Protein AF-A0A1I7TA35-F1 (afdb_monomer_lite)

Radius of gyration: 36.32 Å; chains: 1; bounding box: 84×64×142 Å

Sequence (397 aa):
MLQNETGAKQKEQSETIANLREKLTTAETQNAKFRQDIRSRDETIKKKDEIIDKLTKDYNRSKTTCQTLEKRIKQMRNEKEREEKEKEMFAKAAGNRKVNYPVPLNQSLGTATTSAVSSRNPSVPSLKNTRKASTSKGRTVSFADDPNEQSLEVIEEDIQPELMKRYKTVDTQLGPCSIFEDSTGKTTKVTETISNGLLFEYSNGDFRWVNRQNSINFLQIYRYAVDKTIVIHLVLYNISIIYSLQRQLEVHRPGNNITLISVKRREVRTELHSPNNETFYTEMFDRNGSFITKDFCHREVNTEFTLGREYSHRDNGTRRVQCNTAPDDFELIEPEFRLRWFKGEIMVCKVFGRPGCIEKTLRIEINLNTGSGILETVESQSKDGMSHHKQTVFPWS

Structure (mmCIF, N/CA/C/O backbone):
data_AF-A0A1I7TA35-F1
#
_entry.id   AF-A0A1I7TA35-F1
#
loop_
_atom_site.group_PDB
_atom_site.id
_atom_site.type_symbol
_atom_site.label_atom_id
_atom_site.label_alt_id
_atom_site.label_comp_id
_atom_site.label_asym_id
_atom_site.label_entity_id
_atom_site.label_seq_id
_atom_site.pdbx_PDB_ins_code
_atom_site.Cartn_x
_atom_site.Cartn_y
_atom_site.Cartn_z
_atom_site.occupancy
_atom_site.B_iso_or_equiv
_atom_site.auth_seq_id
_atom_site.auth_comp_id
_atom_site.auth_asym_id
_atom_site.auth_atom_id
_atom_site.pdbx_PDB_model_num
ATOM 1 N N . MET A 1 1 ? -41.198 23.800 65.026 1.00 51.09 1 MET A N 1
ATOM 2 C CA . MET A 1 1 ? -40.265 22.974 64.223 1.00 51.09 1 MET A CA 1
ATOM 3 C C . MET A 1 1 ? -40.756 22.739 62.793 1.00 51.09 1 MET A C 1
ATOM 5 O O . MET A 1 1 ? -39.955 22.914 61.892 1.00 51.09 1 MET A O 1
ATOM 9 N N . LEU A 1 2 ? -42.048 22.475 62.546 1.00 49.47 2 LEU A N 1
ATOM 10 C CA . LEU A 1 2 ? -42.588 22.219 61.194 1.00 49.47 2 LEU A CA 1
ATOM 11 C C . LEU A 1 2 ? -42.496 23.377 60.171 1.00 49.47 2 LEU A C 1
ATOM 13 O O . LEU A 1 2 ? -42.454 23.102 58.983 1.00 49.47 2 LEU A O 1
ATOM 17 N N . GLN A 1 3 ? -42.444 24.650 60.588 1.00 51.06 3 GLN A N 1
ATOM 18 C CA . GLN A 1 3 ? -42.346 25.796 59.657 1.00 51.06 3 GLN A CA 1
ATOM 19 C C . GLN A 1 3 ? -40.940 26.012 59.063 1.00 51.06 3 GLN A C 1
ATOM 21 O O . GLN A 1 3 ? -40.818 26.577 57.979 1.00 51.06 3 GLN A O 1
ATOM 26 N N . ASN A 1 4 ? -39.880 25.549 59.737 1.00 56.25 4 ASN A N 1
ATOM 27 C CA . ASN A 1 4 ? -38.503 25.737 59.259 1.00 56.25 4 ASN A CA 1
ATOM 28 C C . ASN A 1 4 ? -38.120 24.717 58.174 1.00 56.25 4 ASN A C 1
ATOM 30 O O . ASN A 1 4 ? -37.336 25.036 57.283 1.00 56.25 4 ASN A O 1
ATOM 34 N N . GLU A 1 5 ? -38.702 23.516 58.203 1.00 57.66 5 GLU A N 1
ATOM 35 C CA . GLU A 1 5 ? -38.456 22.477 57.193 1.00 57.66 5 GLU A CA 1
ATOM 36 C C . GLU A 1 5 ? -39.139 22.786 55.852 1.00 57.66 5 GLU A C 1
ATOM 38 O O . GLU A 1 5 ? -38.583 22.501 54.791 1.00 57.66 5 GLU A O 1
ATOM 43 N N . THR A 1 6 ? -40.317 23.419 55.869 1.00 61.97 6 THR A N 1
ATOM 44 C CA . THR A 1 6 ? -41.018 23.854 54.649 1.00 61.97 6 THR A CA 1
ATOM 45 C C . THR A 1 6 ? -40.299 25.008 53.954 1.00 61.97 6 THR A C 1
ATOM 47 O O . THR A 1 6 ? -40.192 25.000 52.729 1.00 61.97 6 THR A O 1
ATOM 50 N N . GLY A 1 7 ? -39.756 25.964 54.717 1.00 66.44 7 GLY A N 1
ATOM 51 C CA . GLY A 1 7 ? -38.971 27.076 54.168 1.00 66.44 7 GLY A CA 1
ATOM 52 C C . GLY A 1 7 ? -37.649 26.624 53.537 1.00 66.44 7 GLY A C 1
ATOM 53 O O . GLY A 1 7 ? -37.283 27.103 52.464 1.00 66.44 7 GLY A O 1
ATOM 54 N N . ALA A 1 8 ? -36.967 25.648 54.147 1.00 69.62 8 ALA A N 1
ATOM 55 C CA . ALA A 1 8 ? -35.743 25.068 53.592 1.00 69.62 8 ALA A CA 1
ATOM 56 C C . ALA A 1 8 ? -36.002 24.332 52.264 1.00 69.62 8 ALA A C 1
ATOM 58 O O . ALA A 1 8 ? -35.296 24.56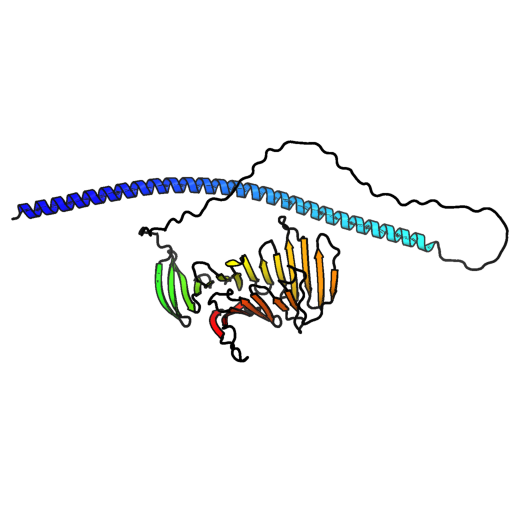8 51.285 1.00 69.62 8 ALA A O 1
ATOM 59 N N . LYS A 1 9 ? -37.073 23.527 52.192 1.00 71.81 9 LYS A N 1
ATOM 60 C CA . LYS A 1 9 ? -37.473 22.836 50.953 1.00 71.81 9 LYS A CA 1
ATOM 61 C C . LYS A 1 9 ? -37.888 23.795 49.837 1.00 71.81 9 LYS A C 1
ATOM 63 O O . LYS A 1 9 ? -37.562 23.558 48.680 1.00 71.81 9 LYS A O 1
ATOM 68 N N . GLN A 1 10 ? -38.587 24.886 50.157 1.00 75.50 10 GLN A N 1
ATOM 69 C CA . GLN A 1 10 ? -38.950 25.897 49.155 1.00 75.50 10 GLN A CA 1
ATOM 70 C C . GLN A 1 10 ? -37.726 26.633 48.601 1.00 75.50 10 GLN A C 1
ATOM 72 O O . GLN A 1 10 ? -37.678 26.929 47.406 1.00 75.50 10 GLN A O 1
ATOM 77 N N . LYS A 1 11 ? -36.716 26.888 49.440 1.00 79.81 11 LYS A N 1
ATOM 78 C CA . LYS A 1 11 ? -35.457 27.496 49.003 1.00 79.81 11 LYS A CA 1
ATOM 79 C C . LYS A 1 11 ? -34.677 26.568 48.064 1.00 79.81 11 LYS A C 1
ATOM 81 O O . LYS A 1 11 ? -34.290 26.999 46.983 1.00 79.81 11 LYS A O 1
ATOM 86 N N . GLU A 1 12 ? -34.549 25.292 48.421 1.00 82.19 12 GLU A N 1
ATOM 87 C CA . GLU A 1 12 ? -33.897 24.268 47.590 1.00 82.19 12 GLU A CA 1
ATOM 88 C C . GLU A 1 12 ? -34.611 24.075 46.238 1.00 82.19 12 GLU A C 1
ATOM 90 O O . GLU A 1 12 ? -33.977 23.992 45.183 1.00 82.19 12 GLU A O 1
ATOM 95 N N . GLN A 1 13 ? -35.949 24.087 46.235 1.00 83.69 13 GLN A N 1
ATOM 96 C CA . GLN A 1 13 ? -36.738 24.043 45.000 1.00 83.69 13 GLN A CA 1
ATOM 97 C C . GLN A 1 13 ? -36.521 25.286 44.131 1.00 83.69 13 GLN A C 1
ATOM 99 O O . GLN A 1 13 ? -36.377 25.161 42.915 1.00 83.69 13 GLN A O 1
ATOM 104 N N . SER A 1 14 ? -36.461 26.478 44.729 1.00 88.50 14 SER A N 1
ATOM 105 C CA . SER A 1 14 ? -36.204 27.720 43.995 1.00 88.50 14 SER A CA 1
ATOM 106 C C . SER A 1 14 ? -34.803 27.747 43.376 1.00 88.50 14 SER A C 1
ATOM 108 O O . SER A 1 14 ? -34.653 28.172 42.231 1.00 88.50 14 SER A O 1
ATOM 110 N N . GLU A 1 15 ? -33.789 27.268 44.098 1.00 88.19 15 GLU A N 1
ATOM 111 C CA . GLU A 1 15 ? -32.414 27.144 43.595 1.00 88.19 15 GLU A CA 1
ATOM 112 C C . GLU A 1 15 ? -32.330 26.115 42.458 1.00 88.19 15 GLU A C 1
ATOM 114 O O . GLU A 1 15 ? -31.719 26.372 41.419 1.00 88.19 15 GLU A O 1
ATOM 119 N N . THR A 1 16 ? -33.037 24.991 42.587 1.00 91.31 16 THR A N 1
ATOM 120 C CA . THR A 1 16 ? -33.119 23.976 41.527 1.00 91.31 16 THR A CA 1
ATOM 121 C C . THR A 1 16 ? -33.794 24.528 40.269 1.00 91.31 16 THR A C 1
ATOM 123 O O . THR A 1 16 ? -33.305 24.316 39.160 1.00 91.31 16 THR A O 1
ATOM 126 N N . ILE A 1 17 ? -34.891 25.280 40.415 1.00 92.06 17 ILE A N 1
ATOM 127 C CA . ILE A 1 17 ? -35.586 25.917 39.285 1.00 92.06 17 ILE A CA 1
ATOM 128 C C . ILE A 1 17 ? -34.684 26.952 38.600 1.00 92.06 17 ILE A C 1
ATOM 130 O O . ILE A 1 17 ? -34.662 27.009 37.370 1.00 92.06 17 ILE A O 1
ATOM 134 N N . ALA A 1 18 ? -33.932 27.750 39.364 1.00 91.06 18 ALA A N 1
ATOM 135 C CA . ALA A 1 18 ? -32.994 28.722 38.807 1.00 91.06 18 ALA A CA 1
ATOM 136 C C . ALA A 1 18 ? -31.888 28.034 37.987 1.00 91.06 18 ALA A C 1
ATOM 138 O O . ALA A 1 18 ? -31.699 28.373 36.819 1.00 91.06 18 ALA A O 1
ATOM 139 N N . ASN A 1 19 ? -31.263 26.991 38.543 1.00 92.12 19 ASN A N 1
ATOM 140 C CA . ASN A 1 19 ? -30.235 26.207 37.853 1.00 92.12 19 ASN A CA 1
ATOM 141 C C . ASN A 1 19 ? -30.766 25.531 36.578 1.00 92.12 19 ASN A C 1
ATOM 143 O O . ASN A 1 19 ? -30.078 25.477 35.559 1.00 92.12 19 ASN A O 1
ATOM 147 N N . LEU A 1 20 ? -31.997 25.011 36.603 1.00 92.69 20 LEU A N 1
ATOM 148 C CA . LEU A 1 20 ? -32.609 24.400 35.420 1.00 92.69 20 LEU A CA 1
ATOM 149 C C . LEU A 1 20 ? -32.912 25.431 34.324 1.00 92.69 20 LEU A C 1
ATOM 151 O O . LEU A 1 20 ? -32.732 25.131 33.145 1.00 92.69 20 LEU A O 1
ATOM 155 N N . ARG A 1 21 ? -33.330 26.648 34.691 1.00 93.56 21 ARG A N 1
ATOM 156 C CA . ARG A 1 21 ? -33.558 27.742 33.730 1.00 93.56 21 ARG A CA 1
ATOM 157 C C . ARG A 1 21 ? -32.264 28.216 33.080 1.00 93.56 21 ARG A C 1
ATOM 159 O O . ARG A 1 21 ? -32.246 28.462 31.876 1.00 93.56 21 ARG A O 1
ATOM 166 N N . GLU A 1 22 ? -31.186 28.303 33.848 1.00 93.25 22 GLU A N 1
ATOM 167 C CA . GLU A 1 22 ? -29.867 28.640 33.315 1.00 93.25 22 GLU A CA 1
ATOM 168 C C . GLU A 1 22 ? -29.385 27.575 32.321 1.00 93.25 22 GLU A C 1
ATOM 170 O O . GLU A 1 22 ? -29.045 27.900 31.183 1.00 93.25 22 GLU A O 1
ATOM 175 N N . LYS A 1 23 ? -29.481 26.287 32.686 1.00 92.38 23 LYS A N 1
ATOM 176 C CA . LYS A 1 23 ? -29.153 25.174 31.779 1.00 92.38 23 LYS A CA 1
ATOM 177 C C . LYS A 1 23 ? -29.984 25.194 30.496 1.00 92.38 23 LYS A C 1
ATOM 179 O O . LYS A 1 23 ? -29.436 24.959 29.421 1.00 92.38 23 LYS A O 1
ATOM 184 N N . LEU A 1 24 ? -31.282 25.492 30.594 1.00 92.69 24 LEU A N 1
ATOM 185 C CA . LEU A 1 24 ? -32.158 25.600 29.426 1.00 92.69 24 LEU A CA 1
ATOM 186 C C . LEU A 1 24 ? -31.704 26.729 28.490 1.00 92.69 24 LEU A C 1
ATOM 188 O O . LEU A 1 24 ? -31.577 26.511 27.290 1.00 92.69 24 LEU A O 1
ATOM 192 N N . THR A 1 25 ? -31.377 27.898 29.042 1.00 92.12 25 THR A N 1
ATOM 193 C CA . THR A 1 25 ? -30.936 29.070 28.266 1.00 92.12 25 THR A CA 1
ATOM 194 C C . THR A 1 25 ? -29.606 28.803 27.548 1.00 92.12 25 THR A C 1
ATOM 196 O O . THR A 1 25 ? -29.430 29.143 26.373 1.00 92.12 25 THR A O 1
ATOM 199 N N . THR A 1 26 ? -28.673 28.128 28.224 1.00 93.00 26 THR A N 1
ATOM 200 C CA . THR A 1 26 ? -27.398 27.701 27.632 1.00 93.00 26 THR A CA 1
ATOM 201 C C . THR A 1 26 ? -27.621 26.697 26.501 1.00 93.00 26 THR A C 1
ATOM 203 O O . THR A 1 26 ? -27.058 26.861 25.415 1.00 93.00 26 THR A O 1
ATOM 206 N N . ALA A 1 27 ? -28.495 25.708 26.706 1.00 92.75 27 ALA A N 1
ATOM 207 C CA . ALA A 1 27 ? -28.829 24.717 25.687 1.00 92.75 27 ALA A CA 1
ATOM 208 C C . ALA A 1 27 ? -29.509 25.350 24.459 1.00 92.75 27 ALA A C 1
ATOM 210 O O . ALA A 1 27 ? -29.183 25.005 23.323 1.00 92.75 27 ALA A O 1
ATOM 211 N N . GLU A 1 28 ? -30.413 26.312 24.657 1.00 93.62 28 GLU A N 1
ATOM 212 C CA . GLU A 1 28 ? -31.061 27.054 23.567 1.00 93.62 28 GLU A CA 1
ATOM 213 C C . GLU A 1 28 ? -30.047 27.861 22.746 1.00 93.62 28 GLU A C 1
ATOM 215 O O . GLU A 1 28 ? -30.078 27.831 21.511 1.00 93.62 28 GLU A O 1
ATOM 220 N N . THR A 1 29 ? -29.092 28.509 23.417 1.00 91.88 29 THR A N 1
ATOM 221 C CA . THR A 1 29 ? -28.014 29.271 22.769 1.00 91.88 29 THR A CA 1
ATOM 222 C C . THR A 1 29 ? -27.097 28.360 21.948 1.00 91.88 29 THR A C 1
ATOM 224 O O . THR A 1 29 ? -26.779 28.661 20.793 1.00 91.88 29 THR A O 1
ATOM 227 N N . GLN A 1 30 ? -26.716 27.203 22.497 1.00 91.12 30 GLN A N 1
ATOM 228 C CA . GLN A 1 30 ? -25.929 26.201 21.772 1.00 91.12 30 GLN A CA 1
ATOM 229 C C . GLN A 1 30 ? -26.692 25.643 20.562 1.00 91.12 30 GLN A C 1
ATOM 231 O O . GLN A 1 30 ? -26.131 25.523 19.473 1.00 91.12 30 GLN A O 1
ATOM 236 N N . ASN A 1 31 ? -27.991 25.374 20.703 1.00 93.12 31 ASN A N 1
ATOM 237 C CA . ASN A 1 31 ? -28.826 24.878 19.607 1.00 93.12 31 ASN A CA 1
ATOM 238 C C . ASN A 1 31 ? -28.942 25.912 18.471 1.00 93.12 31 ASN A C 1
ATOM 240 O O . ASN A 1 31 ? -28.856 25.562 17.291 1.00 93.12 31 ASN A O 1
ATOM 244 N N . ALA A 1 32 ? -29.056 27.201 18.804 1.00 91.44 32 ALA A N 1
ATOM 245 C CA . ALA A 1 32 ? -29.028 28.278 17.817 1.00 91.44 32 ALA A CA 1
ATOM 246 C C . ALA A 1 32 ? -27.699 28.319 17.040 1.00 91.44 32 ALA A C 1
ATOM 248 O O . ALA A 1 32 ? -27.716 28.439 15.809 1.00 91.44 32 ALA A O 1
ATOM 249 N N . LYS A 1 33 ? -26.564 28.136 17.731 1.00 91.88 33 LYS A N 1
ATOM 250 C CA . LYS A 1 33 ? -25.233 28.047 17.112 1.00 91.88 33 LYS A CA 1
ATOM 251 C C . LYS A 1 33 ? -25.124 26.841 16.177 1.00 91.88 33 LYS A C 1
ATOM 253 O O . LYS A 1 33 ? -24.753 27.006 15.017 1.00 91.88 33 LYS A O 1
ATOM 258 N N . PHE A 1 34 ? -25.555 25.656 16.611 1.00 92.19 34 PHE A N 1
ATOM 259 C CA . PHE A 1 34 ? -25.539 24.465 15.756 1.00 92.19 34 PHE A CA 1
ATOM 260 C C . PHE A 1 34 ? -26.401 24.625 14.503 1.00 92.19 34 PHE A C 1
ATOM 262 O O . PHE A 1 34 ? -25.988 24.230 13.414 1.00 92.19 34 PHE A O 1
ATOM 269 N N . ARG A 1 35 ? -27.569 25.267 14.610 1.00 92.06 35 ARG A N 1
ATOM 270 C CA . ARG A 1 35 ? -28.405 25.573 13.437 1.00 92.06 35 ARG A CA 1
ATOM 271 C C . ARG A 1 35 ? -27.705 26.506 12.450 1.00 92.06 35 ARG A C 1
ATOM 273 O O . ARG A 1 35 ? -27.919 26.376 11.246 1.00 92.06 35 ARG A O 1
ATOM 280 N N . GLN A 1 36 ? -26.898 27.450 12.928 1.00 92.62 36 GLN A N 1
ATOM 281 C CA . GLN A 1 36 ? -26.098 28.320 12.064 1.00 92.62 36 GLN A CA 1
ATOM 282 C C . GLN A 1 36 ? -24.945 27.558 11.398 1.00 92.62 36 GLN A C 1
ATOM 284 O O . GLN A 1 36 ? -24.738 27.713 10.194 1.00 92.62 36 GLN A O 1
ATOM 289 N N . ASP A 1 37 ? -24.257 26.696 12.144 1.00 90.56 37 ASP A N 1
ATOM 290 C CA . ASP A 1 37 ? -23.161 25.875 11.622 1.00 90.56 37 ASP A CA 1
ATOM 291 C C . ASP A 1 37 ? -23.640 24.892 10.549 1.00 90.56 37 ASP A C 1
ATOM 293 O O . ASP A 1 37 ? -22.971 24.723 9.528 1.00 90.56 37 ASP A O 1
ATOM 297 N N . ILE A 1 38 ? -24.821 24.291 10.734 1.00 93.12 38 ILE A N 1
ATOM 298 C CA . ILE A 1 38 ? -25.454 23.432 9.722 1.00 93.12 38 ILE A CA 1
ATOM 299 C C . ILE A 1 38 ? -25.684 24.220 8.429 1.00 93.12 38 ILE A C 1
ATOM 301 O O . ILE A 1 38 ? -25.234 23.785 7.375 1.00 93.12 38 ILE A O 1
ATOM 305 N N . ARG A 1 39 ? -26.274 25.423 8.505 1.00 93.19 39 ARG A N 1
ATOM 306 C CA . ARG A 1 39 ? -26.495 26.265 7.313 1.00 93.19 39 ARG A CA 1
ATOM 307 C C . ARG A 1 39 ? -25.192 26.607 6.583 1.00 93.19 39 ARG A C 1
ATOM 309 O O . ARG A 1 39 ? -25.135 26.524 5.361 1.00 93.19 39 ARG A O 1
ATOM 316 N N . SER A 1 40 ? -24.136 26.950 7.321 1.00 92.44 40 SER A N 1
ATOM 317 C CA . SER A 1 40 ? -22.815 27.250 6.745 1.00 92.44 40 SER A CA 1
ATOM 318 C C . SER A 1 40 ? -22.188 26.030 6.050 1.00 92.44 40 SER A C 1
ATOM 320 O O . SER A 1 40 ? -21.602 26.129 4.962 1.00 92.44 40 SER A O 1
ATOM 322 N N . ARG A 1 41 ? -22.345 24.842 6.647 1.00 90.81 41 ARG A N 1
ATOM 323 C CA . ARG A 1 41 ? -21.893 23.579 6.051 1.00 90.81 41 ARG A CA 1
ATOM 324 C C . ARG A 1 41 ? -22.685 23.233 4.794 1.00 90.81 41 ARG A C 1
ATOM 326 O O . ARG A 1 41 ? -22.055 22.885 3.798 1.00 90.81 41 ARG A O 1
ATOM 333 N N . ASP A 1 42 ? -24.003 23.407 4.798 1.00 92.62 42 ASP A N 1
ATOM 334 C CA . ASP A 1 42 ? -24.856 23.163 3.628 1.00 92.62 42 ASP A CA 1
ATOM 335 C C . ASP A 1 42 ? -24.480 24.075 2.449 1.00 92.62 42 ASP A C 1
ATOM 337 O O . ASP A 1 42 ? -24.351 23.611 1.315 1.00 92.62 42 ASP A O 1
ATOM 341 N N . GLU A 1 43 ? -24.200 25.359 2.701 1.00 93.06 43 GLU A N 1
ATOM 342 C CA . GLU A 1 43 ? -23.693 26.271 1.666 1.00 93.06 43 GLU A CA 1
ATOM 343 C C . GLU A 1 43 ? -22.334 25.831 1.109 1.00 93.06 43 GLU A C 1
ATOM 345 O O . GLU A 1 43 ? -22.066 25.957 -0.089 1.00 93.06 43 GLU A O 1
ATOM 350 N N . THR A 1 44 ? -21.464 25.303 1.970 1.00 91.62 44 THR A N 1
ATOM 351 C CA . THR A 1 44 ? -20.153 24.789 1.559 1.00 91.62 44 THR A CA 1
ATOM 352 C C . THR A 1 44 ? -20.289 23.525 0.713 1.00 91.62 44 THR A C 1
ATOM 354 O O . THR A 1 44 ? -19.582 23.386 -0.285 1.00 91.62 44 THR A O 1
ATOM 357 N N . ILE A 1 45 ? -21.201 22.621 1.079 1.00 93.06 45 ILE A N 1
ATOM 358 C CA . ILE A 1 45 ? -21.508 21.410 0.308 1.00 93.06 45 ILE A CA 1
ATOM 359 C C . ILE A 1 45 ? -22.043 21.801 -1.068 1.00 93.06 45 ILE A C 1
ATOM 361 O O . ILE A 1 45 ? -21.479 21.380 -2.073 1.00 93.06 45 ILE A O 1
ATOM 365 N N . LYS A 1 46 ? -23.010 22.722 -1.128 1.00 94.12 46 LYS A N 1
ATOM 366 C CA . LYS A 1 46 ? -23.564 23.212 -2.394 1.00 94.12 46 LYS A CA 1
ATOM 367 C C . LYS A 1 46 ? -22.490 23.796 -3.321 1.00 94.12 46 LYS A C 1
ATOM 369 O O . LYS A 1 46 ? -22.467 23.497 -4.511 1.00 94.12 46 LYS A O 1
ATOM 374 N N . LYS A 1 47 ? -21.551 24.584 -2.782 1.00 93.31 47 LYS A N 1
ATOM 375 C CA . LYS A 1 47 ? -20.410 25.108 -3.559 1.00 93.31 47 LYS A CA 1
ATOM 376 C C . LYS A 1 47 ? -19.493 23.996 -4.074 1.00 93.31 47 LYS A C 1
ATOM 378 O O . LYS A 1 47 ? -18.959 24.114 -5.174 1.00 93.31 47 LYS A O 1
ATOM 383 N N . LYS A 1 48 ? -19.283 22.931 -3.293 1.00 91.19 48 LYS A N 1
ATOM 384 C CA . LYS A 1 48 ? -18.488 21.773 -3.728 1.00 91.19 48 LYS A CA 1
ATOM 385 C C . LYS A 1 48 ? -19.189 20.999 -4.841 1.00 91.19 48 LYS A C 1
ATOM 387 O O . LYS A 1 48 ? -18.518 20.652 -5.809 1.00 91.19 48 LYS A O 1
ATOM 392 N N . ASP A 1 49 ? -20.502 20.814 -4.756 1.00 92.06 49 ASP A N 1
ATOM 393 C CA . ASP A 1 49 ? -21.286 20.159 -5.809 1.00 92.06 49 ASP A CA 1
ATOM 394 C C . ASP A 1 49 ? -21.196 20.933 -7.134 1.00 92.06 49 ASP A C 1
ATOM 396 O O . ASP A 1 49 ? -20.902 20.352 -8.178 1.00 92.06 49 ASP A O 1
ATOM 400 N N . GLU A 1 50 ? -21.295 22.268 -7.095 1.00 94.38 50 GLU A N 1
ATOM 401 C CA . GLU A 1 50 ? -21.108 23.115 -8.285 1.00 94.38 50 GLU A CA 1
ATOM 402 C C . GLU A 1 50 ? -19.705 22.981 -8.913 1.00 94.38 50 GLU A C 1
ATOM 404 O O . GLU A 1 50 ? -19.544 23.089 -10.134 1.00 94.38 50 GLU A O 1
ATOM 409 N N . ILE A 1 51 ? -18.668 22.758 -8.097 1.00 92.44 51 ILE A N 1
ATOM 410 C CA . ILE A 1 51 ? -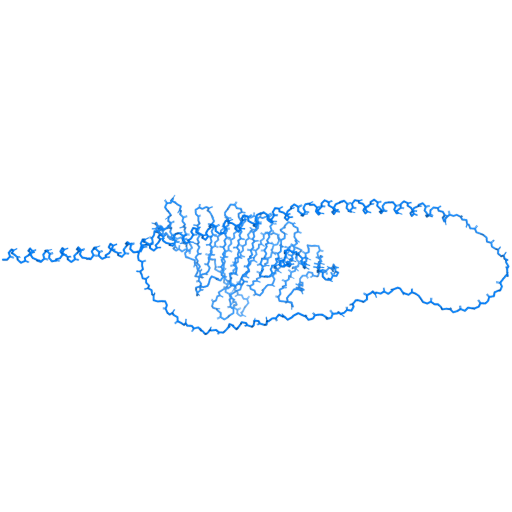17.297 22.522 -8.575 1.00 92.44 51 ILE A CA 1
ATOM 411 C C . ILE A 1 51 ? -17.179 21.127 -9.197 1.00 92.44 51 ILE A C 1
ATOM 413 O O . ILE A 1 51 ? -16.580 20.991 -10.266 1.00 92.44 51 ILE A O 1
ATOM 417 N N . ILE A 1 52 ? -17.769 20.106 -8.572 1.00 92.19 52 ILE A N 1
ATOM 418 C CA . ILE A 1 52 ? -17.786 18.729 -9.085 1.00 92.19 52 ILE A CA 1
ATOM 419 C C . ILE A 1 52 ? -18.481 18.675 -10.449 1.00 92.19 52 ILE A C 1
ATOM 421 O O . ILE A 1 52 ? -17.957 18.058 -11.381 1.00 92.19 52 ILE A O 1
ATOM 425 N N . ASP A 1 53 ? -19.596 19.384 -10.618 1.00 93.69 53 ASP A N 1
ATOM 426 C CA . ASP A 1 53 ? -20.306 19.468 -11.896 1.00 93.69 53 ASP A CA 1
ATOM 427 C C . ASP A 1 53 ? -19.452 20.104 -13.000 1.00 93.69 53 ASP A C 1
ATOM 429 O O . ASP A 1 53 ? -19.437 19.627 -14.142 1.00 93.69 53 ASP A O 1
ATOM 433 N N . LYS A 1 54 ? -18.706 21.169 -12.677 1.00 94.12 54 LYS A N 1
ATOM 434 C CA . LYS A 1 54 ? -17.777 21.807 -13.625 1.00 94.12 54 LYS A CA 1
ATOM 435 C C . LYS A 1 54 ? -16.652 20.856 -14.024 1.00 94.12 54 LYS A C 1
ATOM 437 O O . LYS A 1 54 ? -16.436 20.645 -15.217 1.00 94.12 54 LYS A O 1
ATOM 442 N N . LEU A 1 55 ? -16.002 20.222 -13.049 1.00 91.00 55 LEU A N 1
ATOM 443 C CA . LEU A 1 55 ? -14.924 19.263 -13.299 1.00 91.00 55 LEU A CA 1
ATOM 444 C C . LEU A 1 55 ? -15.405 18.061 -14.118 1.00 91.00 55 LEU A C 1
ATOM 446 O O . LEU A 1 55 ? -14.697 17.597 -15.009 1.00 91.00 55 LEU A O 1
ATOM 450 N N . THR A 1 56 ? -16.629 17.593 -13.882 1.00 92.00 56 THR A N 1
ATOM 451 C CA . THR A 1 56 ? -17.228 16.491 -14.645 1.00 92.00 56 THR A CA 1
ATOM 452 C C . THR A 1 56 ? -17.455 16.877 -16.109 1.00 92.00 56 THR A C 1
ATOM 454 O O . THR A 1 56 ? -17.179 16.085 -17.016 1.00 92.00 56 THR A O 1
ATOM 457 N N . LYS A 1 57 ? -17.913 18.108 -16.376 1.00 94.94 57 LYS A N 1
ATOM 458 C CA . LYS A 1 57 ? -18.052 18.629 -17.747 1.00 94.94 57 LYS A CA 1
ATOM 459 C C . LYS A 1 57 ? -16.697 18.728 -18.447 1.00 94.94 57 LYS A C 1
ATOM 461 O O . LYS A 1 57 ? -16.575 18.272 -19.587 1.00 94.94 57 LYS A O 1
ATOM 466 N N . ASP A 1 58 ? -15.682 19.248 -17.763 1.00 92.06 58 ASP A N 1
ATOM 467 C CA . ASP A 1 58 ? -14.330 19.380 -18.315 1.00 92.06 58 ASP A CA 1
ATOM 468 C C . ASP A 1 58 ? -13.687 18.015 -18.586 1.00 92.06 58 ASP A C 1
ATOM 470 O O . ASP A 1 58 ? -13.115 17.796 -19.658 1.00 92.06 58 ASP A O 1
ATOM 474 N N . TYR A 1 59 ? -13.867 17.056 -17.678 1.00 94.12 59 TYR A N 1
ATOM 475 C CA . TYR A 1 59 ? -13.426 15.677 -17.863 1.00 94.12 59 TYR A CA 1
ATOM 476 C C . TYR A 1 59 ? -14.063 15.037 -19.103 1.00 94.12 59 TYR A C 1
ATOM 478 O O . TYR A 1 59 ? -13.359 14.478 -19.948 1.00 94.12 59 TYR A O 1
ATOM 486 N N . ASN A 1 60 ? -15.382 15.165 -19.273 1.00 93.00 60 ASN A N 1
ATOM 487 C CA . ASN A 1 60 ? -16.083 14.614 -20.436 1.00 93.00 60 ASN A CA 1
ATOM 488 C C . ASN A 1 60 ? -15.640 15.272 -21.754 1.00 93.00 60 ASN A C 1
ATOM 490 O O . ASN A 1 60 ? -15.491 14.590 -22.778 1.00 93.00 60 ASN A O 1
ATOM 494 N N . ARG A 1 61 ? -15.365 16.582 -21.738 1.00 93.94 61 ARG A N 1
ATOM 495 C CA . ARG A 1 61 ? -14.802 17.301 -22.890 1.00 93.94 61 ARG A CA 1
ATOM 496 C C . ARG A 1 61 ? -13.398 16.800 -23.234 1.00 93.94 61 ARG A C 1
ATOM 498 O O . ARG A 1 61 ? -13.109 16.540 -24.406 1.00 93.94 61 ARG A O 1
ATOM 505 N N . SER A 1 62 ? -12.546 16.624 -22.227 1.00 92.12 62 SER A N 1
ATOM 506 C CA . SER A 1 62 ? -11.192 16.089 -22.393 1.00 92.12 62 SER A CA 1
ATOM 507 C C . SER A 1 62 ? -11.222 14.664 -22.955 1.00 92.12 62 SER A C 1
ATOM 509 O O . SER A 1 62 ? -10.612 14.390 -23.986 1.00 92.12 62 SER A O 1
ATOM 511 N N . LYS A 1 63 ? -12.060 13.787 -22.389 1.00 94.31 63 LYS A N 1
ATOM 512 C CA . LYS A 1 63 ? -12.278 12.414 -22.869 1.00 94.31 63 LYS A CA 1
ATOM 513 C C . LYS A 1 63 ? -12.668 12.364 -24.350 1.00 94.31 63 LYS A C 1
ATOM 515 O O . LYS A 1 63 ? -12.097 11.588 -25.114 1.00 94.31 63 LYS A O 1
ATOM 520 N N . THR A 1 64 ? -13.601 13.219 -24.771 1.00 92.88 64 THR A N 1
ATOM 521 C CA . THR A 1 64 ? -14.035 13.311 -26.178 1.00 92.88 64 THR A CA 1
ATOM 522 C C . THR A 1 64 ? -12.895 13.775 -27.095 1.00 92.88 64 THR A C 1
ATOM 524 O O . THR A 1 64 ? -12.731 13.280 -28.215 1.00 92.88 64 THR A O 1
ATOM 527 N N . THR A 1 65 ? -12.066 14.700 -26.608 1.00 91.69 65 THR A N 1
ATOM 528 C CA . THR A 1 65 ? -10.890 15.197 -27.334 1.00 91.69 65 THR A CA 1
ATOM 529 C C . THR A 1 65 ? -9.850 14.091 -27.514 1.00 91.69 65 THR A C 1
ATOM 531 O O . THR A 1 65 ? -9.403 13.859 -28.638 1.00 91.69 65 THR A O 1
ATOM 534 N N . CYS A 1 66 ? -9.537 13.337 -26.455 1.00 89.19 66 CYS A N 1
ATOM 535 C CA . CYS A 1 66 ? -8.611 12.204 -26.515 1.00 89.19 66 CYS A CA 1
ATOM 536 C C . CYS A 1 66 ? -9.070 11.142 -27.520 1.00 89.19 66 CYS A C 1
ATOM 538 O O . CYS A 1 66 ? -8.298 10.756 -28.393 1.00 89.19 66 CYS A O 1
ATOM 540 N N . GLN A 1 67 ? -10.347 10.752 -27.491 1.00 90.81 67 GLN A N 1
ATOM 541 C CA . GLN A 1 67 ? -10.900 9.790 -28.454 1.00 90.81 67 GLN A CA 1
ATOM 542 C C . GLN A 1 67 ? -10.787 10.274 -29.908 1.00 90.81 67 GLN A C 1
ATOM 544 O O . GLN A 1 67 ? -10.570 9.483 -30.829 1.00 90.81 67 GLN A O 1
ATOM 549 N N . THR A 1 68 ? -10.934 11.580 -30.138 1.00 91.50 68 THR A N 1
ATOM 550 C CA . THR A 1 68 ? -10.778 12.174 -31.473 1.00 91.50 68 THR A CA 1
ATOM 551 C C . THR A 1 68 ? -9.319 12.135 -31.928 1.00 91.50 68 THR A C 1
ATOM 553 O O . THR A 1 68 ? -9.035 11.777 -33.074 1.00 91.50 68 THR A O 1
ATOM 556 N N . LEU A 1 69 ? -8.382 12.448 -31.030 1.00 91.00 69 LEU A N 1
ATOM 557 C CA . LEU A 1 69 ? -6.948 12.391 -31.312 1.00 91.00 69 LEU A CA 1
ATOM 558 C C . LEU A 1 69 ? -6.471 10.958 -31.567 1.00 91.00 69 LEU A C 1
ATOM 560 O O . LEU A 1 69 ? -5.734 10.734 -32.523 1.00 91.00 69 LEU A O 1
ATOM 564 N N . GLU A 1 70 ? -6.946 9.976 -30.801 1.00 89.31 70 GLU A N 1
ATOM 565 C CA . GLU A 1 70 ? -6.655 8.555 -31.027 1.00 89.31 70 GLU A CA 1
ATOM 566 C C . GLU A 1 70 ? -7.097 8.097 -32.423 1.00 89.31 70 GLU A C 1
ATOM 568 O O . GLU A 1 70 ? -6.327 7.454 -33.146 1.00 89.31 70 GLU A O 1
ATOM 573 N N . LYS A 1 71 ? -8.310 8.482 -32.848 1.00 91.88 71 LYS A N 1
ATOM 574 C CA . LYS A 1 71 ? -8.801 8.208 -34.208 1.00 91.88 71 LYS A CA 1
ATOM 575 C C . LYS A 1 71 ? -7.900 8.843 -35.269 1.00 91.88 71 LYS A C 1
ATOM 577 O O . LYS A 1 71 ? -7.560 8.175 -36.246 1.00 91.88 71 LYS A O 1
ATOM 582 N N . ARG A 1 72 ? -7.467 10.092 -35.066 1.00 91.69 72 ARG A N 1
ATOM 583 C CA . ARG A 1 72 ? -6.579 10.802 -35.999 1.00 91.69 72 ARG A CA 1
ATOM 584 C C . ARG A 1 72 ? -5.185 10.173 -36.070 1.00 91.69 72 ARG A C 1
ATOM 586 O O . ARG A 1 72 ? -4.651 10.007 -37.161 1.00 91.69 72 ARG A O 1
ATOM 593 N N . ILE A 1 73 ? -4.614 9.759 -34.938 1.00 91.38 73 ILE A N 1
ATOM 594 C CA . ILE A 1 73 ? -3.330 9.041 -34.895 1.00 91.38 73 ILE A CA 1
ATOM 595 C C . ILE A 1 73 ? -3.433 7.724 -35.665 1.00 91.38 73 ILE A C 1
ATOM 597 O O . ILE A 1 73 ? -2.543 7.402 -36.451 1.00 91.38 73 ILE A O 1
ATOM 601 N N . LYS A 1 74 ? -4.527 6.975 -35.483 1.00 90.69 74 LYS A N 1
ATOM 602 C CA . LYS A 1 74 ? -4.763 5.732 -36.227 1.00 90.69 74 LYS A CA 1
ATOM 603 C C . LYS A 1 74 ? -4.841 5.979 -37.739 1.00 90.69 74 LYS A C 1
ATOM 605 O O . LYS A 1 74 ? -4.231 5.233 -38.497 1.00 90.69 74 LYS A O 1
ATOM 610 N N . GLN A 1 75 ? -5.530 7.037 -38.171 1.00 89.75 75 GLN A N 1
ATOM 611 C CA . GLN A 1 75 ? -5.587 7.428 -39.585 1.00 89.75 75 GLN A CA 1
ATOM 612 C C . GLN A 1 75 ? -4.198 7.765 -40.146 1.00 89.75 75 GLN A C 1
ATOM 614 O O . GLN A 1 75 ? -3.822 7.211 -41.174 1.00 89.75 75 GLN A O 1
ATOM 619 N N . MET A 1 76 ? -3.406 8.583 -39.443 1.00 90.00 76 MET A N 1
ATOM 620 C CA . MET A 1 76 ? -2.052 8.951 -39.888 1.00 90.00 76 MET A CA 1
ATOM 621 C C . MET A 1 76 ? -1.107 7.746 -39.977 1.00 90.00 76 MET A C 1
ATOM 623 O O . MET A 1 76 ? -0.275 7.682 -40.876 1.00 90.00 76 MET A O 1
ATOM 627 N N . ARG A 1 77 ? -1.229 6.769 -39.067 1.00 90.31 77 ARG A N 1
ATOM 628 C CA . ARG A 1 77 ? -0.444 5.524 -39.137 1.00 90.31 77 ARG A CA 1
ATOM 629 C C . ARG A 1 77 ? -0.777 4.717 -40.393 1.00 90.31 77 ARG A C 1
ATOM 631 O O . ARG A 1 77 ? 0.141 4.283 -41.080 1.00 90.31 77 ARG A O 1
ATOM 638 N N . ASN A 1 78 ? -2.063 4.575 -40.711 1.00 88.94 78 ASN A N 1
ATOM 639 C CA . ASN A 1 78 ? -2.505 3.865 -41.913 1.00 88.94 78 ASN A CA 1
ATOM 640 C C . ASN A 1 78 ? -2.062 4.582 -43.199 1.00 88.94 78 ASN A C 1
ATOM 642 O O . ASN A 1 78 ? -1.660 3.934 -44.162 1.00 88.94 78 ASN A O 1
ATOM 646 N N . GLU A 1 79 ? -2.124 5.916 -43.221 1.00 88.00 79 GLU A N 1
ATOM 647 C CA . GLU A 1 79 ? -1.668 6.715 -44.361 1.00 88.00 79 GLU A CA 1
ATOM 648 C C . GLU A 1 79 ? -0.156 6.590 -44.574 1.00 88.00 79 GLU A C 1
ATOM 650 O O . GLU A 1 79 ? 0.282 6.349 -45.698 1.00 88.00 79 GLU A O 1
ATOM 655 N N . LYS A 1 80 ? 0.630 6.638 -43.491 1.00 89.50 80 LYS A N 1
ATOM 656 C CA . LYS A 1 80 ? 2.080 6.426 -43.545 1.00 89.50 80 LYS A CA 1
ATOM 657 C C . LYS A 1 80 ? 2.444 5.032 -44.070 1.00 89.50 80 LYS A C 1
ATOM 659 O O . LYS A 1 80 ? 3.333 4.919 -44.907 1.00 89.50 80 LYS A O 1
ATOM 664 N N . GLU A 1 81 ? 1.753 3.983 -43.621 1.00 87.56 81 GLU A N 1
ATOM 665 C CA . GLU A 1 81 ? 1.985 2.615 -44.112 1.00 87.56 81 GLU A CA 1
ATOM 666 C C . GLU A 1 81 ? 1.670 2.491 -45.613 1.00 87.56 81 GLU A C 1
ATOM 668 O O . GLU A 1 81 ? 2.388 1.816 -46.354 1.00 87.56 81 GLU A O 1
ATOM 673 N N . ARG A 1 82 ? 0.620 3.174 -46.088 1.00 88.81 82 ARG A N 1
ATOM 674 C CA . ARG A 1 82 ? 0.291 3.240 -47.518 1.00 88.81 82 ARG A CA 1
ATOM 675 C C . ARG A 1 82 ? 1.391 3.946 -48.314 1.00 88.81 82 ARG A C 1
ATOM 677 O O . ARG A 1 82 ? 1.835 3.404 -49.321 1.00 88.81 82 ARG A O 1
ATOM 684 N N . GLU A 1 83 ? 1.858 5.106 -47.853 1.00 86.50 83 GLU A N 1
ATOM 685 C CA . GLU A 1 83 ? 2.950 5.836 -48.511 1.00 86.50 83 GLU A CA 1
ATOM 686 C C . GLU A 1 83 ? 4.258 5.031 -48.553 1.00 86.50 83 GLU A C 1
ATOM 688 O O . GLU A 1 83 ? 4.982 5.078 -49.548 1.00 86.50 83 GLU A O 1
ATOM 693 N N . GLU A 1 84 ? 4.584 4.288 -47.490 1.00 85.75 84 GLU A N 1
ATOM 694 C CA . GLU A 1 84 ? 5.764 3.416 -47.456 1.00 85.75 84 GLU A CA 1
ATOM 695 C C . GLU A 1 84 ? 5.648 2.270 -48.470 1.00 85.75 84 GLU A C 1
ATOM 697 O O . GLU A 1 84 ? 6.596 2.035 -49.222 1.00 85.75 84 GLU A O 1
ATOM 702 N N . LYS A 1 85 ? 4.476 1.627 -48.578 1.00 84.88 85 LYS A N 1
ATOM 703 C CA . LYS A 1 85 ? 4.219 0.594 -49.599 1.00 84.88 85 LYS A CA 1
ATOM 704 C C . LYS A 1 85 ? 4.313 1.147 -51.020 1.00 84.88 85 LYS A C 1
ATOM 706 O O . LYS A 1 85 ? 4.903 0.506 -51.888 1.00 84.88 85 LYS A O 1
ATOM 711 N N . GLU A 1 86 ? 3.773 2.339 -51.269 1.00 82.62 86 GLU A N 1
ATOM 712 C CA . GLU A 1 86 ? 3.886 3.004 -52.572 1.00 82.62 86 GLU A CA 1
ATOM 713 C C . GLU A 1 86 ? 5.354 3.307 -52.916 1.00 82.62 86 GLU A C 1
ATOM 715 O O . GLU A 1 86 ? 5.815 2.963 -54.007 1.00 82.62 86 GLU A O 1
ATOM 720 N N . LYS A 1 87 ? 6.129 3.860 -51.971 1.00 82.88 87 LYS A N 1
ATOM 721 C CA . LYS A 1 87 ? 7.572 4.113 -52.144 1.00 82.88 87 LYS A CA 1
ATOM 722 C C . LYS A 1 87 ? 8.361 2.830 -52.401 1.00 82.88 87 LYS A C 1
ATOM 724 O O . LYS A 1 87 ? 9.242 2.827 -53.261 1.00 82.88 87 LYS A O 1
ATOM 729 N N . GLU A 1 88 ? 8.042 1.739 -51.707 1.00 81.31 88 GLU A N 1
ATOM 730 C CA . GLU A 1 88 ? 8.677 0.437 -51.926 1.00 81.31 88 GLU A CA 1
ATOM 731 C C . GLU A 1 88 ? 8.394 -0.102 -53.339 1.00 81.31 88 GLU A C 1
ATOM 733 O O . GLU A 1 88 ? 9.308 -0.591 -54.009 1.00 81.31 88 GLU A O 1
ATOM 738 N N . MET A 1 89 ? 7.161 0.040 -53.840 1.00 77.75 89 MET A N 1
ATOM 739 C CA . MET A 1 89 ? 6.819 -0.346 -55.214 1.00 77.75 89 MET A CA 1
ATOM 740 C C . MET A 1 89 ? 7.569 0.489 -56.258 1.00 77.75 89 MET A C 1
ATOM 742 O O . MET A 1 89 ? 8.104 -0.070 -57.219 1.00 77.75 89 MET A O 1
ATOM 746 N N . PHE A 1 90 ? 7.680 1.806 -56.055 1.00 76.56 90 PHE A N 1
ATOM 747 C CA . PHE A 1 90 ? 8.471 2.672 -56.934 1.00 76.56 90 PHE A CA 1
ATOM 748 C C . PHE A 1 90 ? 9.965 2.312 -56.918 1.00 76.56 90 PHE A C 1
ATOM 750 O O . PHE A 1 90 ? 10.598 2.266 -57.976 1.00 76.56 90 PHE A O 1
ATOM 757 N N . ALA A 1 91 ? 10.531 1.996 -55.750 1.00 74.12 91 ALA A N 1
ATOM 758 C CA . ALA A 1 91 ? 11.923 1.569 -55.627 1.00 74.12 91 ALA A CA 1
ATOM 759 C C . ALA A 1 91 ? 12.186 0.224 -56.330 1.00 74.12 91 ALA A C 1
ATOM 761 O O . ALA A 1 91 ? 13.172 0.097 -57.062 1.00 74.12 91 ALA A O 1
ATOM 762 N N . LYS A 1 92 ? 11.281 -0.757 -56.189 1.00 73.62 92 LYS A N 1
ATOM 763 C CA . LYS A 1 92 ? 11.358 -2.046 -56.905 1.00 73.62 92 LYS A CA 1
ATOM 764 C C . LYS A 1 92 ? 11.261 -1.869 -58.424 1.00 73.62 92 LYS A C 1
ATOM 766 O O . LYS A 1 92 ? 12.031 -2.482 -59.162 1.00 73.62 92 LYS A O 1
ATOM 771 N N . ALA A 1 93 ? 10.383 -0.986 -58.900 1.00 68.69 93 ALA A N 1
ATOM 772 C CA . ALA A 1 93 ? 10.256 -0.682 -60.326 1.00 68.69 93 ALA A CA 1
ATOM 773 C C . ALA A 1 93 ? 11.510 0.009 -60.907 1.00 68.69 93 ALA A C 1
ATOM 775 O O . ALA A 1 93 ? 11.887 -0.255 -62.050 1.00 68.69 93 ALA A O 1
ATOM 776 N N . ALA A 1 94 ? 12.184 0.863 -60.128 1.00 65.06 94 ALA A N 1
ATOM 777 C CA . ALA A 1 94 ? 13.420 1.532 -60.539 1.00 65.06 94 ALA A CA 1
ATOM 778 C C . ALA A 1 94 ? 14.655 0.607 -60.503 1.00 65.06 94 ALA A C 1
ATOM 780 O O . ALA A 1 94 ? 15.527 0.716 -61.368 1.00 65.06 94 ALA A O 1
ATOM 781 N N . GLY A 1 95 ? 14.722 -0.324 -59.543 1.00 58.44 95 GLY A N 1
ATOM 782 C CA . GLY A 1 95 ? 15.813 -1.300 -59.410 1.00 58.44 95 GLY A CA 1
ATOM 783 C C . GLY A 1 95 ? 15.915 -2.277 -60.587 1.00 58.44 95 GLY A C 1
ATOM 784 O O . GLY A 1 95 ? 17.018 -2.595 -61.031 1.00 58.44 95 GLY A O 1
ATOM 785 N N . ASN A 1 96 ? 14.782 -2.657 -61.183 1.00 54.56 96 ASN A N 1
ATOM 786 C CA . ASN A 1 96 ? 14.737 -3.581 -62.323 1.00 54.56 96 ASN A CA 1
ATOM 787 C C . ASN A 1 96 ? 15.241 -2.987 -63.655 1.00 54.56 96 ASN A C 1
ATOM 789 O O . ASN A 1 96 ? 15.322 -3.708 -64.644 1.00 54.56 96 ASN A O 1
ATOM 793 N N . ARG A 1 97 ? 15.610 -1.697 -63.713 1.00 54.59 97 ARG A N 1
ATOM 794 C CA . ARG A 1 97 ? 16.193 -1.074 -64.921 1.00 54.59 97 ARG A CA 1
ATOM 795 C C . ARG A 1 97 ? 17.725 -1.081 -64.967 1.00 54.59 97 ARG A C 1
ATOM 797 O O . ARG A 1 97 ? 18.281 -0.674 -65.981 1.00 54.59 97 ARG A O 1
ATOM 804 N N . LYS A 1 98 ? 18.423 -1.493 -63.900 1.00 53.28 98 LYS A N 1
ATOM 805 C CA . LYS A 1 98 ? 19.891 -1.340 -63.786 1.00 53.28 98 LYS A CA 1
ATOM 806 C C . LYS A 1 98 ? 20.714 -2.630 -63.856 1.00 53.28 98 LYS A C 1
ATOM 808 O O . LYS A 1 98 ? 21.915 -2.573 -63.616 1.00 53.28 98 LYS A O 1
ATOM 813 N N . VAL A 1 99 ? 20.129 -3.772 -64.216 1.00 49.56 99 VAL A N 1
ATOM 814 C CA . VAL A 1 99 ? 20.883 -5.034 -64.303 1.00 49.56 99 VAL A CA 1
ATOM 815 C C . VAL A 1 99 ? 20.625 -5.723 -65.639 1.00 49.56 99 VAL A C 1
ATOM 817 O O . VAL A 1 99 ? 19.648 -6.446 -65.783 1.00 49.56 99 VAL A O 1
ATOM 820 N N . ASN A 1 100 ? 21.484 -5.432 -66.622 1.00 43.47 100 ASN A N 1
ATOM 821 C CA . ASN A 1 100 ? 22.047 -6.380 -67.595 1.00 43.47 100 ASN A CA 1
ATOM 822 C C . ASN A 1 100 ? 22.895 -5.617 -68.623 1.00 43.47 100 ASN A C 1
ATOM 824 O O . ASN A 1 100 ? 22.348 -4.808 -69.359 1.00 43.47 100 ASN A O 1
ATOM 828 N N . TYR A 1 101 ? 24.215 -5.848 -68.616 1.00 35.78 101 TYR A N 1
ATOM 829 C CA . TYR A 1 101 ? 25.104 -6.114 -69.768 1.00 35.78 101 TYR A CA 1
ATOM 830 C C . TYR A 1 101 ? 26.582 -5.911 -69.360 1.00 35.78 101 TYR A C 1
ATOM 832 O O . TYR A 1 101 ? 26.912 -4.861 -68.805 1.00 35.78 101 TYR A O 1
ATOM 840 N N . PRO A 1 102 ? 27.483 -6.877 -69.631 1.00 51.47 102 PRO A N 1
ATOM 841 C CA . PRO A 1 102 ? 28.928 -6.686 -69.536 1.00 51.47 102 PRO A CA 1
ATOM 842 C C . PRO A 1 102 ? 29.604 -6.515 -70.919 1.00 51.47 102 PRO A C 1
ATOM 844 O O . PRO A 1 102 ? 28.989 -6.768 -71.951 1.00 51.47 102 PRO A O 1
ATOM 847 N N . VAL A 1 103 ? 30.909 -6.192 -70.865 1.00 38.03 103 VAL A N 1
ATOM 848 C CA . VAL A 1 103 ? 31.995 -6.190 -71.891 1.00 38.03 103 VAL A CA 1
ATOM 849 C C . VAL A 1 103 ? 32.187 -4.929 -72.800 1.00 38.03 103 VAL A C 1
ATOM 851 O O . VAL A 1 103 ? 31.283 -4.105 -72.873 1.00 38.03 103 VAL A O 1
ATOM 854 N N . PRO A 1 104 ? 33.404 -4.660 -73.364 1.00 51.28 104 PRO A N 1
ATOM 855 C CA . PRO A 1 104 ? 34.216 -3.463 -73.059 1.00 51.28 104 PRO A CA 1
ATOM 856 C C . PRO A 1 104 ? 34.782 -2.720 -74.315 1.00 51.28 104 PRO A C 1
ATOM 858 O O . PRO A 1 104 ? 34.451 -3.046 -75.447 1.00 51.28 104 PRO A O 1
ATOM 861 N N . LEU A 1 105 ? 35.753 -1.818 -74.078 1.00 33.12 105 LEU A N 1
ATOM 862 C CA . LEU A 1 105 ? 36.834 -1.330 -74.973 1.00 33.12 105 LEU A CA 1
ATOM 863 C C . LEU A 1 105 ? 36.650 -0.022 -75.800 1.00 33.12 105 LEU A C 1
ATOM 865 O O . LEU A 1 105 ? 36.002 0.007 -76.835 1.00 33.12 105 LEU A O 1
ATOM 869 N N . ASN A 1 106 ? 37.402 0.994 -75.343 1.00 37.28 106 ASN A N 1
ATOM 870 C CA . ASN A 1 106 ? 38.229 2.018 -76.019 1.00 37.28 106 ASN A CA 1
ATOM 871 C C . ASN A 1 106 ? 37.735 2.988 -77.122 1.00 37.28 106 ASN A C 1
ATOM 873 O O . ASN A 1 106 ? 37.169 2.597 -78.132 1.00 37.28 106 ASN A O 1
ATOM 877 N N . GLN A 1 107 ? 38.282 4.215 -76.971 1.00 33.22 107 GLN A N 1
ATOM 878 C CA . GLN A 1 107 ? 38.436 5.385 -77.871 1.00 33.22 107 GLN A CA 1
ATOM 879 C C . GLN A 1 107 ? 37.401 6.498 -77.612 1.00 33.22 107 GLN A C 1
ATOM 881 O O . GLN A 1 107 ? 36.224 6.218 -77.479 1.00 33.22 107 GLN A O 1
ATOM 886 N N . SER A 1 108 ? 37.722 7.793 -77.520 1.00 31.22 108 SER A N 1
ATOM 887 C CA . SER A 1 108 ? 38.948 8.570 -77.748 1.00 31.22 108 SER A CA 1
ATOM 888 C C . SER A 1 108 ? 38.723 10.011 -77.228 1.00 31.22 108 SER A C 1
ATOM 890 O O . SER A 1 108 ? 37.594 10.488 -77.239 1.00 31.22 108 SER A O 1
ATOM 892 N N . LEU A 1 109 ? 39.816 10.655 -76.798 1.00 31.78 109 LEU A N 1
ATOM 893 C CA . LEU A 1 109 ? 40.135 12.095 -76.682 1.00 31.78 109 LEU A CA 1
ATOM 894 C C . LEU A 1 109 ? 39.024 13.159 -76.540 1.00 31.78 109 LEU A C 1
ATOM 896 O O . LEU A 1 109 ? 38.197 13.365 -77.421 1.00 31.78 109 LEU A O 1
ATOM 900 N N . GLY A 1 110 ? 39.206 14.011 -75.524 1.00 30.12 110 GLY A N 1
ATOM 901 C CA . GLY A 1 110 ? 38.600 15.341 -75.435 1.00 30.12 110 GLY A CA 1
ATOM 902 C C . GLY A 1 110 ? 39.065 16.098 -74.191 1.00 30.12 110 GLY A C 1
ATOM 903 O O . GLY A 1 110 ? 38.365 16.150 -73.189 1.00 30.12 110 GLY A O 1
ATOM 904 N N . THR A 1 111 ? 40.280 16.637 -74.241 1.00 30.69 111 THR A N 1
ATOM 905 C CA . THR A 1 111 ? 40.865 17.598 -73.290 1.00 30.69 111 THR A CA 1
ATOM 906 C C . THR A 1 111 ? 39.932 18.770 -72.965 1.00 30.69 111 THR A C 1
ATOM 908 O O . THR A 1 111 ? 39.440 19.395 -73.900 1.00 30.69 111 THR A O 1
ATOM 911 N N . ALA A 1 112 ? 39.801 19.149 -71.685 1.00 29.89 112 ALA A N 1
ATOM 912 C CA . ALA A 1 112 ? 40.248 20.455 -71.165 1.00 29.89 112 ALA A CA 1
ATOM 913 C C . ALA A 1 112 ? 39.689 20.796 -69.760 1.00 29.89 112 ALA A C 1
ATOM 915 O O . ALA A 1 112 ? 38.494 20.727 -69.495 1.00 29.89 112 ALA A O 1
ATOM 916 N N . THR A 1 113 ? 40.603 21.320 -68.938 1.00 30.55 113 THR A N 1
ATOM 917 C CA . THR A 1 113 ? 40.445 22.403 -67.944 1.00 30.55 113 THR A CA 1
ATOM 918 C C . THR A 1 113 ? 39.829 22.156 -66.556 1.00 30.55 113 THR A C 1
ATOM 920 O O . THR A 1 113 ? 38.654 21.887 -66.353 1.00 30.55 113 THR A O 1
ATOM 923 N N . THR A 1 114 ? 40.711 22.390 -65.586 1.00 32.19 114 THR A N 1
ATOM 924 C CA . THR A 1 114 ? 40.584 22.639 -64.146 1.00 32.19 114 THR A CA 1
ATOM 925 C C . THR A 1 114 ? 39.576 23.727 -63.744 1.00 32.19 114 THR A C 1
ATOM 927 O O . THR A 1 114 ? 39.555 24.775 -64.384 1.00 32.19 114 THR A O 1
ATOM 930 N N . SER A 1 115 ? 38.880 23.577 -62.603 1.00 30.61 115 SER A N 1
ATOM 931 C CA . SER A 1 115 ? 39.033 24.421 -61.384 1.00 30.61 115 SER A CA 1
ATOM 932 C C . SER A 1 115 ? 37.847 24.353 -60.386 1.00 30.61 115 SER A C 1
ATOM 934 O O . SER A 1 115 ? 36.684 24.426 -60.752 1.00 30.61 115 SER A O 1
ATOM 936 N N . ALA A 1 116 ? 38.225 24.212 -59.108 1.00 31.84 116 ALA A N 1
ATOM 937 C CA . ALA A 1 116 ? 37.717 24.838 -57.875 1.00 31.84 116 ALA A CA 1
ATOM 938 C C . ALA A 1 116 ? 36.209 24.898 -57.490 1.00 31.84 116 ALA A C 1
ATOM 940 O O . ALA A 1 116 ? 35.411 25.614 -58.076 1.00 31.84 116 ALA A O 1
ATOM 941 N N . VAL A 1 117 ? 35.926 24.266 -56.335 1.00 32.84 117 VAL A N 1
ATOM 942 C CA . VAL A 1 117 ? 35.221 24.779 -55.129 1.00 32.84 117 VAL A CA 1
ATOM 943 C C . VAL A 1 117 ? 33.900 25.551 -55.307 1.00 32.84 117 VAL A C 1
ATOM 945 O O . VAL A 1 117 ? 33.904 26.712 -55.695 1.00 32.84 117 VAL A O 1
ATOM 948 N N . SER A 1 118 ? 32.796 25.010 -54.766 1.00 29.92 118 SER A N 1
ATOM 949 C CA . SER A 1 118 ? 31.858 25.817 -53.961 1.00 29.92 118 SER A CA 1
ATOM 950 C C . SER A 1 118 ? 30.934 24.959 -53.089 1.00 29.92 118 SER A C 1
ATOM 952 O O . SER A 1 118 ? 30.346 23.977 -53.534 1.00 29.92 118 SER A O 1
ATOM 954 N N . SER A 1 119 ? 30.840 25.352 -51.824 1.00 33.22 119 SER A N 1
ATOM 955 C CA . SER A 1 119 ? 30.106 24.751 -50.715 1.00 33.22 119 SER A CA 1
ATOM 956 C C . SER A 1 119 ? 28.620 25.134 -50.709 1.00 33.22 119 SER A C 1
ATOM 958 O O . SER A 1 119 ? 28.268 26.287 -50.948 1.00 33.22 119 SER A O 1
ATOM 960 N N . ARG A 1 120 ? 27.736 24.200 -50.329 1.00 33.31 120 ARG A N 1
ATOM 961 C CA . ARG A 1 120 ? 26.376 24.511 -49.845 1.00 33.31 120 ARG A CA 1
ATOM 962 C C . ARG A 1 120 ? 25.94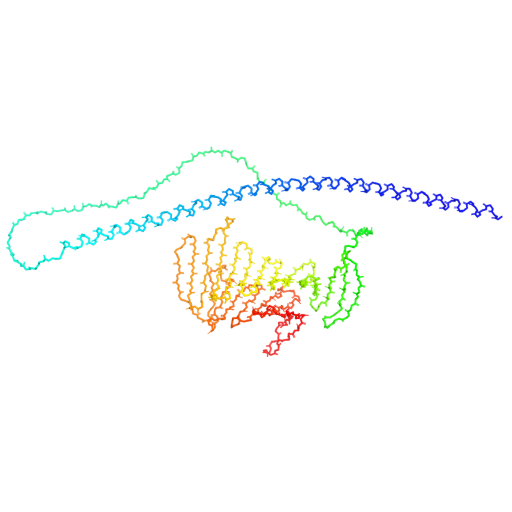4 23.535 -48.745 1.00 33.31 120 ARG A C 1
ATOM 964 O O . ARG A 1 120 ? 25.417 22.467 -49.030 1.00 33.31 120 ARG A O 1
ATOM 971 N N . ASN A 1 121 ? 26.126 23.953 -47.493 1.00 32.47 121 ASN A N 1
ATOM 972 C CA . ASN A 1 121 ? 25.284 23.522 -46.372 1.00 32.47 121 ASN A CA 1
ATOM 973 C C . ASN A 1 121 ? 24.069 24.463 -46.293 1.00 32.47 121 ASN A C 1
ATOM 975 O O . ASN A 1 121 ? 24.265 25.675 -46.412 1.00 32.47 121 ASN A O 1
ATOM 979 N N . PRO A 1 122 ? 22.842 23.967 -46.059 1.00 35.66 122 PRO A N 1
ATOM 980 C CA . PRO A 1 122 ? 21.714 24.815 -45.706 1.00 35.66 122 PRO A CA 1
ATOM 981 C C . PRO A 1 122 ? 21.605 25.025 -44.188 1.00 35.66 122 PRO A C 1
ATOM 983 O O . PRO A 1 122 ? 21.844 24.134 -43.375 1.00 35.66 122 PRO A O 1
ATOM 986 N N . SER A 1 123 ? 21.255 26.262 -43.855 1.00 30.64 123 SER A N 1
ATOM 987 C CA . SER A 1 123 ? 21.322 26.921 -42.556 1.00 30.64 123 SER A CA 1
ATOM 988 C C . SER A 1 123 ? 20.112 26.658 -41.651 1.00 30.64 123 SER A C 1
ATOM 990 O O . SER A 1 123 ? 18.979 26.538 -42.113 1.00 30.64 123 SER A O 1
ATOM 992 N N . VAL A 1 124 ? 20.365 26.676 -40.341 1.00 32.31 124 VAL A N 1
ATOM 993 C CA . VAL A 1 124 ? 19.383 26.744 -39.245 1.00 32.31 124 VAL A CA 1
ATOM 994 C C . VAL A 1 124 ? 18.868 28.187 -39.104 1.00 32.31 124 VAL A C 1
ATOM 996 O O . VAL A 1 124 ? 19.689 29.107 -39.148 1.00 32.31 124 VAL A O 1
ATOM 999 N N . PRO A 1 125 ? 17.565 28.443 -38.882 1.00 34.66 125 PRO A N 1
ATOM 1000 C CA . PRO A 1 125 ? 17.095 29.782 -38.560 1.00 34.66 125 PRO A CA 1
ATOM 1001 C C . PRO A 1 125 ? 17.149 30.040 -37.048 1.00 34.66 125 PRO A C 1
ATOM 1003 O O . PRO A 1 125 ? 16.418 29.452 -36.256 1.00 34.66 125 PRO A O 1
ATOM 1006 N N . SER A 1 126 ? 18.007 30.981 -36.664 1.00 30.19 126 SER A N 1
ATOM 1007 C CA . SER A 1 126 ? 17.990 31.684 -35.381 1.00 30.19 126 SER A CA 1
ATOM 1008 C C . SER A 1 126 ? 16.915 32.776 -35.392 1.00 30.19 126 SER A C 1
ATOM 1010 O O . SER A 1 126 ? 16.968 33.655 -36.258 1.00 30.19 126 SER A O 1
ATOM 1012 N N . LEU A 1 127 ? 15.998 32.791 -34.415 1.00 31.27 127 LEU A N 1
ATOM 1013 C CA . LEU A 1 127 ? 15.133 33.949 -34.164 1.00 31.27 127 LEU A CA 1
ATOM 1014 C C . LEU A 1 127 ? 15.564 34.697 -32.901 1.00 31.27 127 LEU A C 1
ATOM 1016 O O . LEU A 1 127 ? 15.712 34.131 -31.820 1.00 31.27 127 LEU A O 1
ATOM 1020 N N . LYS A 1 128 ? 15.789 35.995 -33.100 1.00 31.62 128 LYS A N 1
ATOM 1021 C CA . LYS A 1 128 ? 16.273 36.977 -32.137 1.00 31.62 128 LYS A CA 1
ATOM 1022 C C . LYS A 1 128 ? 15.177 37.429 -31.176 1.00 31.62 128 LYS A C 1
ATOM 1024 O O . LYS A 1 128 ? 14.041 37.680 -31.568 1.00 31.62 128 LYS A O 1
ATOM 1029 N N . ASN A 1 129 ? 15.622 37.671 -29.946 1.00 30.86 129 ASN A N 1
ATOM 1030 C CA . ASN A 1 129 ? 15.013 38.527 -28.936 1.00 30.86 129 ASN A CA 1
ATOM 1031 C C . ASN A 1 129 ? 14.445 39.829 -29.517 1.00 30.86 129 ASN A C 1
ATOM 1033 O O . ASN A 1 129 ? 15.159 40.593 -30.167 1.00 30.86 129 ASN A O 1
ATOM 1037 N N . THR A 1 130 ? 13.203 40.153 -29.159 1.00 31.28 130 THR A N 1
ATOM 1038 C CA . THR A 1 130 ? 12.722 41.539 -29.146 1.00 31.28 130 THR A CA 1
ATOM 1039 C C . THR A 1 130 ? 12.034 41.815 -27.815 1.00 31.28 130 THR A C 1
ATOM 1041 O O . THR A 1 130 ? 10.995 41.247 -27.492 1.00 31.28 130 THR A O 1
ATOM 1044 N N . ARG A 1 131 ? 12.668 42.683 -27.023 1.00 30.36 131 ARG A N 1
ATOM 1045 C CA . ARG A 1 131 ? 12.139 43.254 -25.784 1.00 30.36 131 ARG A CA 1
ATOM 1046 C C . ARG A 1 131 ? 10.893 44.087 -26.094 1.00 30.36 131 ARG A C 1
ATOM 1048 O O . ARG A 1 131 ? 10.971 45.008 -26.903 1.00 30.36 131 ARG A O 1
ATOM 1055 N N . LYS A 1 132 ? 9.803 43.855 -25.362 1.00 29.69 132 LYS A N 1
ATOM 1056 C CA . LYS A 1 132 ? 8.833 44.899 -25.011 1.00 29.69 132 LYS A CA 1
ATOM 1057 C C . LYS A 1 132 ? 8.497 44.780 -23.530 1.00 29.69 132 LYS A C 1
ATOM 1059 O O . LYS A 1 132 ? 8.149 43.712 -23.042 1.00 29.69 132 LYS A O 1
ATOM 1064 N N . ALA A 1 133 ? 8.692 45.896 -22.839 1.00 34.09 133 ALA A N 1
ATOM 1065 C CA . ALA A 1 133 ? 8.420 46.084 -21.431 1.00 34.09 133 ALA A CA 1
ATOM 1066 C C . ALA A 1 133 ? 6.907 46.118 -21.178 1.00 34.09 133 ALA A C 1
ATOM 1068 O O . ALA A 1 133 ? 6.187 46.873 -21.828 1.00 34.09 133 ALA A O 1
ATOM 1069 N N . SER A 1 134 ? 6.452 45.353 -20.190 1.00 32.62 134 SER A N 1
ATOM 1070 C CA . SER A 1 134 ? 5.187 45.592 -19.501 1.00 32.62 134 SER A CA 1
ATOM 1071 C C . SER A 1 134 ? 5.424 45.432 -18.004 1.00 32.62 134 SER A C 1
ATOM 1073 O O . SER A 1 134 ? 5.840 44.379 -17.526 1.00 32.62 134 SER A O 1
ATOM 1075 N N . THR A 1 135 ? 5.210 46.524 -17.291 1.00 36.75 135 THR A N 1
ATOM 1076 C CA . THR A 1 135 ? 5.324 46.702 -15.848 1.00 36.75 135 THR A CA 1
ATOM 1077 C C . THR A 1 135 ? 4.322 45.825 -15.093 1.00 36.75 135 THR A C 1
ATOM 1079 O O . THR A 1 135 ? 3.127 46.109 -15.087 1.00 36.75 135 THR A O 1
ATOM 1082 N N . SER A 1 136 ? 4.797 44.797 -14.385 1.00 31.78 136 SER A N 1
ATOM 1083 C CA . SER A 1 136 ? 4.013 44.113 -13.349 1.00 31.78 136 SER A CA 1
ATOM 1084 C C . SER A 1 136 ? 4.607 44.405 -11.975 1.00 31.78 136 SER A C 1
ATOM 1086 O O . SER A 1 136 ? 5.747 44.048 -11.680 1.00 31.78 136 SER A O 1
ATOM 1088 N N . LYS A 1 137 ? 3.813 45.093 -11.154 1.00 32.25 137 LYS A N 1
ATOM 1089 C CA . LYS A 1 137 ? 4.080 45.437 -9.757 1.00 32.25 137 LYS A CA 1
ATOM 1090 C C . LYS A 1 137 ? 4.458 44.189 -8.954 1.00 32.25 137 LYS A C 1
ATOM 1092 O O . LYS A 1 137 ? 3.739 43.193 -8.984 1.00 32.25 137 LYS A O 1
ATOM 1097 N N . GLY A 1 138 ? 5.564 44.282 -8.221 1.00 35.53 138 GLY A N 1
ATOM 1098 C CA . GLY A 1 138 ? 5.970 43.284 -7.245 1.00 35.53 138 GLY A CA 1
ATOM 1099 C C . GLY A 1 138 ? 4.952 43.157 -6.112 1.00 35.53 138 GLY A C 1
ATOM 1100 O O . GLY A 1 138 ? 4.447 44.151 -5.590 1.00 35.53 138 GLY A O 1
ATOM 1101 N N . ARG A 1 139 ? 4.681 41.912 -5.728 1.00 28.70 139 ARG A N 1
ATOM 1102 C CA . ARG A 1 139 ? 4.178 41.547 -4.406 1.00 28.70 139 ARG A CA 1
ATOM 1103 C C . ARG A 1 139 ? 5.061 40.424 -3.885 1.00 28.70 139 ARG A C 1
ATOM 1105 O O . ARG A 1 139 ? 4.842 39.253 -4.168 1.00 28.70 139 ARG A O 1
ATOM 1112 N N . THR A 1 140 ? 6.097 40.826 -3.169 1.00 28.58 140 THR A N 1
ATOM 1113 C CA . THR A 1 140 ? 6.760 40.023 -2.147 1.00 28.58 140 THR A CA 1
ATOM 1114 C C . THR A 1 140 ? 5.753 39.812 -1.017 1.00 28.58 140 THR A C 1
ATOM 1116 O O . THR A 1 140 ? 5.153 40.781 -0.554 1.00 28.58 140 THR A O 1
ATOM 1119 N N . VAL A 1 141 ? 5.551 38.571 -0.580 1.00 28.28 141 VAL A N 1
ATOM 1120 C CA . VAL A 1 141 ? 4.848 38.279 0.674 1.00 28.28 141 VAL A CA 1
ATOM 1121 C C . VAL A 1 141 ? 5.787 37.428 1.515 1.00 28.28 141 VAL A C 1
ATOM 1123 O O . VAL A 1 141 ? 6.152 36.319 1.134 1.00 28.28 141 VAL A O 1
ATOM 1126 N N . SER A 1 142 ? 6.236 38.044 2.602 1.00 29.52 142 SER A N 1
ATOM 1127 C CA . SER A 1 142 ? 6.994 37.453 3.695 1.00 29.52 142 SER A CA 1
ATOM 1128 C C . SER A 1 142 ? 6.061 36.559 4.508 1.00 29.52 142 SER A C 1
ATOM 1130 O O . SER A 1 142 ? 4.965 36.999 4.845 1.00 29.52 142 SER A O 1
ATOM 1132 N N . PHE A 1 143 ? 6.490 35.344 4.840 1.00 27.98 143 PHE A N 1
ATOM 1133 C CA . PHE A 1 143 ? 5.894 34.561 5.921 1.00 27.98 143 PHE A CA 1
ATOM 1134 C C . PHE A 1 143 ? 6.993 34.266 6.934 1.00 27.98 143 PHE A C 1
ATOM 1136 O O . PHE A 1 143 ? 7.705 33.270 6.838 1.00 27.98 143 PHE A O 1
ATOM 1143 N N . ALA A 1 144 ? 7.141 35.192 7.869 1.00 31.88 144 ALA A N 1
ATOM 1144 C CA . ALA A 1 144 ? 7.722 34.941 9.169 1.00 31.88 144 ALA A CA 1
ATOM 1145 C C . ALA A 1 144 ? 6.716 35.523 10.157 1.00 31.88 144 ALA A C 1
ATOM 1147 O O . ALA A 1 144 ? 6.553 36.737 10.186 1.00 31.88 144 ALA A O 1
ATOM 1148 N N . ASP A 1 145 ? 6.018 34.651 10.875 1.00 31.67 145 ASP A N 1
ATOM 1149 C CA . ASP A 1 145 ? 5.433 34.967 12.171 1.00 31.67 145 ASP A CA 1
ATOM 1150 C C . ASP A 1 145 ? 5.725 33.776 13.091 1.00 31.67 145 ASP A C 1
ATOM 1152 O O . ASP A 1 145 ? 5.545 32.612 12.716 1.00 31.67 145 ASP A O 1
ATOM 1156 N N . ASP A 1 146 ? 6.270 34.122 14.252 1.00 31.53 146 ASP A N 1
ATOM 1157 C CA . ASP A 1 146 ? 6.760 33.271 15.332 1.00 31.53 146 ASP A CA 1
ATOM 1158 C C . ASP A 1 146 ? 5.657 32.428 16.010 1.00 31.53 146 ASP A C 1
ATOM 1160 O O . ASP A 1 146 ? 4.464 32.735 15.902 1.00 31.53 146 ASP A O 1
ATOM 1164 N N . PRO A 1 147 ? 6.031 31.352 16.733 1.00 34.94 147 PRO A N 1
ATOM 1165 C CA . PRO A 1 147 ? 5.084 30.419 17.325 1.00 34.94 147 PRO A CA 1
ATOM 1166 C C . PRO A 1 147 ? 4.483 31.004 18.607 1.00 34.94 147 PRO A C 1
ATOM 1168 O O . PRO A 1 147 ? 5.167 31.140 19.617 1.00 34.94 147 PRO A O 1
ATOM 1171 N N . ASN A 1 148 ? 3.182 31.294 18.602 1.00 31.50 148 ASN A N 1
ATOM 1172 C CA . ASN A 1 148 ? 2.446 31.460 19.853 1.00 31.50 148 ASN A CA 1
ATOM 1173 C C . ASN A 1 148 ? 2.037 30.078 20.373 1.00 31.50 148 ASN A C 1
ATOM 1175 O O . ASN A 1 148 ? 1.126 29.438 19.845 1.00 31.50 148 ASN A O 1
ATOM 1179 N N . GLU A 1 149 ? 2.734 29.632 21.416 1.00 40.84 149 GLU A N 1
ATOM 1180 C CA . GLU A 1 149 ? 2.304 28.552 22.297 1.00 40.84 149 GLU A CA 1
ATOM 1181 C C . GLU A 1 149 ? 0.943 28.913 22.909 1.00 40.84 149 GLU A C 1
ATOM 1183 O O . GLU A 1 149 ? 0.832 29.803 23.750 1.00 40.84 149 GLU A O 1
ATOM 1188 N N . GLN A 1 150 ? -0.112 28.214 22.492 1.00 31.08 150 GLN A N 1
ATOM 1189 C CA . GLN A 1 150 ? -1.340 28.115 23.272 1.00 31.08 150 GLN A CA 1
ATOM 1190 C C . GLN A 1 150 ? -1.462 26.682 23.773 1.00 31.08 150 GLN A C 1
ATOM 1192 O O . GLN A 1 150 ? -1.776 25.752 23.031 1.00 31.08 150 GLN A O 1
ATOM 1197 N N . SER A 1 151 ? -1.158 26.526 25.059 1.00 36.06 151 SER A N 1
ATOM 1198 C CA . SER A 1 151 ? -1.512 25.373 25.874 1.00 36.06 151 SER A CA 1
ATOM 1199 C C . SER A 1 151 ? -3.006 25.075 25.728 1.00 36.06 151 SER A C 1
ATOM 1201 O O . SER A 1 151 ? -3.846 25.906 26.072 1.00 36.06 151 SER A O 1
ATOM 1203 N N . LEU A 1 152 ? -3.337 23.892 25.211 1.00 31.06 152 LEU A N 1
ATOM 1204 C CA . LEU A 1 152 ? -4.707 23.387 25.177 1.00 31.06 152 LEU A CA 1
ATOM 1205 C C . LEU A 1 152 ? -5.133 23.025 26.604 1.00 31.06 152 LEU A C 1
ATOM 1207 O O . LEU A 1 152 ? -4.753 21.975 27.122 1.00 31.06 152 LEU A O 1
ATOM 1211 N N . GLU A 1 153 ? -5.917 23.898 27.232 1.00 32.78 153 GLU A N 1
ATOM 1212 C CA . GLU A 1 153 ? -6.729 23.524 28.386 1.00 32.78 153 GLU A CA 1
ATOM 1213 C C . GLU A 1 153 ? -7.797 22.518 27.936 1.00 32.78 153 GLU A C 1
ATOM 1215 O O . GLU A 1 153 ? -8.535 22.732 26.971 1.00 32.78 153 GLU A O 1
ATOM 1220 N N . VAL A 1 154 ? -7.823 21.380 28.625 1.00 34.88 154 VAL A N 1
ATOM 1221 C CA . VAL A 1 154 ? -8.774 20.289 28.427 1.00 34.88 154 VAL A CA 1
ATOM 1222 C C . VAL A 1 154 ? -10.140 20.758 28.919 1.00 34.88 154 VAL A C 1
ATOM 1224 O O . VAL A 1 154 ? -10.371 20.862 30.120 1.00 34.88 154 VAL A O 1
ATOM 1227 N N . ILE A 1 155 ? -11.046 21.039 27.986 1.00 32.12 155 ILE A N 1
ATOM 1228 C CA . ILE A 1 155 ? -12.469 21.197 28.280 1.00 32.12 155 ILE A CA 1
ATOM 1229 C C . ILE A 1 155 ? -13.098 19.803 28.167 1.00 32.12 155 ILE A C 1
ATOM 1231 O O . ILE A 1 155 ? -13.248 19.269 27.067 1.00 32.12 155 ILE A O 1
ATOM 1235 N N . GLU A 1 156 ? -13.431 19.201 29.310 1.00 38.62 156 GLU A N 1
ATOM 1236 C CA . GLU A 1 156 ? -14.313 18.032 29.392 1.00 38.62 156 GLU A CA 1
ATOM 1237 C C . GLU A 1 156 ? -15.749 18.478 29.066 1.00 38.62 156 GLU A C 1
ATOM 1239 O O . GLU A 1 156 ? -16.521 18.856 29.945 1.00 38.62 156 GLU A O 1
ATOM 1244 N N . GLU A 1 157 ? -16.101 18.483 27.779 1.00 32.81 157 GLU A N 1
ATOM 1245 C CA . GLU A 1 157 ? -17.496 18.550 27.337 1.00 32.81 157 GLU A CA 1
ATOM 1246 C C . GLU A 1 157 ? -18.037 17.129 27.154 1.00 32.81 157 GLU A C 1
ATOM 1248 O O . GLU A 1 157 ? -17.640 16.381 26.257 1.00 32.81 157 GLU A O 1
ATOM 1253 N N . ASP A 1 158 ? -18.944 16.774 28.058 1.00 40.03 158 ASP A N 1
ATOM 1254 C CA . ASP A 1 158 ? -19.657 15.510 28.107 1.00 40.03 158 ASP A CA 1
ATOM 1255 C C . ASP A 1 158 ? -20.819 15.491 27.091 1.00 40.03 158 ASP A C 1
ATOM 1257 O O . ASP A 1 158 ? -21.482 16.503 26.851 1.00 40.03 158 ASP A O 1
ATOM 1261 N N . ILE A 1 159 ? -21.104 14.293 26.569 1.00 44.62 159 ILE A N 1
ATOM 1262 C CA . ILE A 1 159 ? -22.139 13.919 25.580 1.00 44.62 159 ILE A CA 1
ATOM 1263 C C . ILE A 1 159 ? -21.748 14.113 24.096 1.00 44.62 159 ILE A C 1
ATOM 1265 O O . ILE A 1 159 ? -22.299 14.935 23.360 1.00 44.62 159 ILE A O 1
ATOM 1269 N N . GLN A 1 160 ? -20.883 13.220 23.600 1.00 41.56 160 GLN A N 1
ATOM 1270 C CA . GLN A 1 160 ? -20.938 12.799 22.194 1.00 41.56 160 GLN A CA 1
ATOM 1271 C C . GLN A 1 160 ? -22.022 11.722 22.003 1.00 41.56 160 GLN A C 1
ATOM 1273 O O . GLN A 1 160 ? -22.200 10.878 22.885 1.00 41.56 160 GLN A O 1
ATOM 1278 N N . PRO A 1 161 ? -22.721 11.664 20.851 1.00 44.03 161 PRO A N 1
ATOM 1279 C CA . PRO A 1 161 ? -23.414 10.443 20.472 1.00 44.03 161 PRO A CA 1
ATOM 1280 C C . PRO A 1 161 ? -22.327 9.384 20.267 1.00 44.03 161 PRO A C 1
ATOM 1282 O O . PRO A 1 161 ? -21.571 9.465 19.302 1.00 44.03 161 PRO A O 1
ATOM 1285 N N . GLU A 1 162 ? -22.184 8.440 21.200 1.00 53.00 162 GLU A N 1
ATOM 1286 C CA . GLU A 1 162 ? -21.238 7.329 21.067 1.00 53.00 162 GLU A CA 1
ATOM 1287 C C . GLU A 1 162 ? -21.566 6.560 19.779 1.00 53.00 162 GLU A C 1
ATOM 1289 O O . GLU A 1 162 ? -22.442 5.697 19.756 1.00 53.00 162 GLU A O 1
ATOM 1294 N N . LEU A 1 163 ? -20.876 6.896 18.684 1.00 67.00 163 LEU A N 1
ATOM 1295 C CA . LEU A 1 163 ? -20.989 6.208 17.395 1.00 67.00 163 LEU A CA 1
ATOM 1296 C C . LEU A 1 163 ? -20.626 4.723 17.532 1.00 67.00 163 LEU A C 1
ATOM 1298 O O . LEU A 1 163 ? -21.065 3.904 16.732 1.00 67.00 163 LEU A O 1
ATOM 1302 N N . MET A 1 164 ? -19.824 4.396 18.545 1.00 74.94 164 MET A N 1
ATOM 1303 C CA . MET A 1 164 ? -19.300 3.074 18.850 1.00 74.94 164 MET A CA 1
ATOM 1304 C C . MET A 1 164 ? -19.278 2.907 20.369 1.00 74.94 164 MET A C 1
ATOM 1306 O O . MET A 1 164 ? -18.562 3.638 21.056 1.00 74.94 164 MET A O 1
ATOM 1310 N N . LYS A 1 165 ? -20.032 1.945 20.902 1.00 84.44 165 LYS A N 1
ATOM 1311 C CA . LYS A 1 165 ? -20.023 1.618 22.333 1.00 84.44 165 LYS A CA 1
ATOM 1312 C C . LYS A 1 165 ? -19.145 0.411 22.582 1.00 84.44 165 LYS A C 1
ATOM 1314 O O . LYS A 1 165 ? -19.211 -0.574 21.850 1.00 84.44 165 LYS A O 1
ATOM 1319 N N . ARG A 1 166 ? -18.315 0.460 23.625 1.00 85.94 166 ARG A N 1
ATOM 1320 C CA . ARG A 1 166 ? -17.538 -0.715 24.033 1.00 85.94 166 ARG A CA 1
ATOM 1321 C C . ARG A 1 166 ? -18.501 -1.780 24.553 1.00 85.94 166 ARG A C 1
ATOM 1323 O O . ARG A 1 166 ? -19.120 -1.597 25.595 1.00 85.94 166 ARG A O 1
ATOM 1330 N N . TYR A 1 167 ? -18.589 -2.886 23.827 1.00 83.38 167 TYR A N 1
ATOM 1331 C CA . TYR A 1 167 ? -19.474 -4.005 24.120 1.00 83.38 167 TYR A CA 1
ATOM 1332 C C . TYR A 1 167 ? -18.831 -4.991 25.101 1.00 83.38 167 TYR A C 1
ATOM 1334 O O . TYR A 1 167 ? -19.437 -5.380 26.097 1.00 83.38 167 TYR A O 1
ATOM 1342 N N . LYS A 1 168 ? -17.582 -5.398 24.838 1.00 91.25 168 LYS A N 1
ATOM 1343 C CA . LYS A 1 168 ? -16.891 -6.429 25.626 1.00 91.25 168 LYS A CA 1
ATOM 1344 C C . LYS A 1 168 ? -15.376 -6.312 25.499 1.00 91.25 168 LYS A C 1
ATOM 1346 O O . LYS A 1 168 ? -14.881 -5.914 24.451 1.00 91.25 168 LYS A O 1
ATOM 1351 N N . THR A 1 169 ? -14.648 -6.746 26.523 1.00 91.25 169 THR A N 1
ATOM 1352 C CA . THR A 1 169 ? -13.205 -7.014 26.440 1.00 91.25 169 THR A CA 1
ATOM 1353 C C . THR A 1 169 ? -12.958 -8.519 26.548 1.00 91.25 169 THR A C 1
ATOM 1355 O O . THR A 1 169 ? -13.606 -9.203 27.343 1.00 91.25 169 THR A O 1
ATOM 1358 N N . VAL A 1 170 ? -12.074 -9.048 25.704 1.00 91.38 170 VAL A N 1
ATOM 1359 C CA . VAL A 1 170 ? -11.710 -10.468 25.636 1.00 91.38 170 VAL A CA 1
ATOM 1360 C C . VAL A 1 170 ? -10.197 -10.577 25.527 1.00 91.38 170 VAL A C 1
ATOM 1362 O O . VAL A 1 170 ? -9.595 -9.853 24.739 1.00 91.38 170 VAL A O 1
ATOM 1365 N N . ASP A 1 171 ? -9.586 -11.501 26.255 1.00 87.19 171 ASP A N 1
ATOM 1366 C CA . ASP A 1 171 ? -8.168 -11.802 26.073 1.00 87.19 171 ASP A CA 1
ATOM 1367 C C . ASP A 1 171 ? -7.972 -12.706 24.854 1.00 87.19 171 ASP A C 1
ATOM 1369 O O . ASP A 1 171 ? -8.617 -13.748 24.709 1.00 87.19 171 ASP A O 1
ATOM 1373 N N . THR A 1 172 ? -7.090 -12.290 23.949 1.00 85.12 172 THR A N 1
ATOM 1374 C CA . THR A 1 172 ? -6.717 -13.049 22.751 1.00 85.12 172 THR A CA 1
ATOM 1375 C C . THR A 1 172 ? -5.261 -13.489 22.838 1.00 85.12 172 THR A C 1
ATOM 1377 O O . THR A 1 172 ? -4.508 -13.028 23.692 1.00 85.12 172 THR A O 1
ATOM 1380 N N . GLN A 1 173 ? -4.828 -14.344 21.908 1.00 81.69 173 GLN A N 1
ATOM 1381 C CA . GLN A 1 173 ? -3.417 -14.735 21.799 1.00 81.69 173 GLN A CA 1
ATOM 1382 C C . GLN A 1 173 ? -2.476 -13.548 21.530 1.00 81.69 173 GLN A C 1
ATOM 1384 O O . GLN A 1 173 ? -1.286 -13.644 21.811 1.00 81.69 173 GLN A O 1
ATOM 1389 N N . LEU A 1 174 ? -2.998 -12.446 20.981 1.00 82.50 174 LEU A N 1
ATOM 1390 C CA . LEU A 1 174 ? -2.229 -11.245 20.655 1.00 82.50 174 LEU A CA 1
ATOM 1391 C C . LEU A 1 174 ? -2.206 -10.220 21.800 1.00 82.50 174 LEU A C 1
ATOM 1393 O O . LEU A 1 174 ? -1.380 -9.313 21.771 1.00 82.50 174 LEU A O 1
ATOM 1397 N N . GLY A 1 175 ? -3.094 -10.363 22.789 1.00 82.62 175 GLY A N 1
ATOM 1398 C CA . GLY A 1 175 ? -3.292 -9.398 23.866 1.00 82.62 175 GLY A CA 1
ATOM 1399 C C . GLY A 1 175 ? -4.772 -9.113 24.155 1.00 82.62 175 GLY A C 1
ATOM 1400 O O . GLY A 1 175 ? -5.661 -9.773 23.596 1.00 82.62 175 GLY A O 1
ATOM 1401 N N . PRO A 1 176 ? -5.057 -8.135 25.029 1.00 87.25 176 PRO A N 1
ATOM 1402 C CA . PRO A 1 176 ? -6.418 -7.717 25.329 1.00 87.25 176 PRO A CA 1
ATOM 1403 C C . PRO A 1 176 ? -7.080 -7.109 24.084 1.00 87.25 176 PRO A C 1
ATOM 1405 O O . PRO A 1 176 ? -6.543 -6.211 23.433 1.00 87.25 176 PRO A O 1
ATOM 1408 N N . CYS A 1 177 ? -8.272 -7.602 23.760 1.00 92.56 177 CYS A N 1
ATOM 1409 C CA . CYS A 1 177 ? -9.088 -7.164 22.636 1.00 92.56 177 CYS A CA 1
ATOM 1410 C C . CYS A 1 177 ? -10.366 -6.500 23.150 1.00 92.56 177 CYS A C 1
ATOM 1412 O O . CYS A 1 177 ? -11.214 -7.142 23.772 1.00 92.56 177 CYS A O 1
ATOM 1414 N N . SER A 1 178 ? -10.546 -5.221 22.832 1.00 9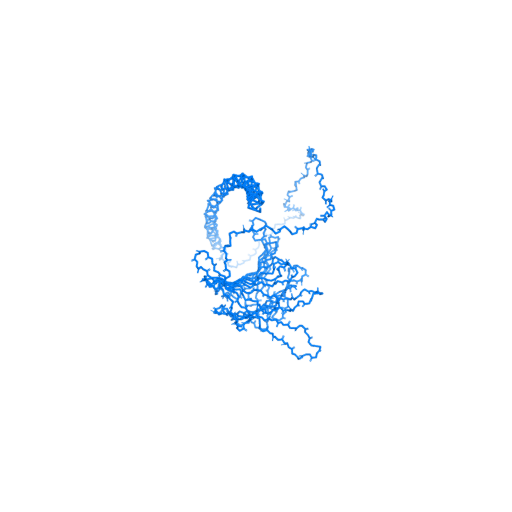4.19 178 SER A N 1
ATOM 1415 C CA . SER A 1 178 ? -11.792 -4.492 23.069 1.00 94.19 178 SER A CA 1
ATOM 1416 C C . SER A 1 178 ? -12.686 -4.560 21.836 1.00 94.19 178 SER A C 1
ATOM 1418 O O . SER A 1 178 ? -12.282 -4.189 20.739 1.00 94.19 178 SER A O 1
ATOM 1420 N N . ILE A 1 179 ? -13.916 -5.028 22.012 1.00 93.44 179 ILE A N 1
ATOM 1421 C CA . ILE A 1 179 ? -14.936 -5.104 20.969 1.00 93.44 179 ILE A CA 1
ATOM 1422 C C . ILE A 1 179 ? -15.871 -3.914 21.142 1.00 93.44 179 ILE A C 1
ATOM 1424 O O . ILE A 1 179 ? -16.471 -3.735 22.204 1.00 93.44 179 ILE A O 1
ATOM 1428 N N . PHE A 1 180 ? -15.996 -3.121 20.089 1.00 92.75 180 PHE A N 1
ATOM 1429 C CA . PHE A 1 180 ? -16.913 -1.996 19.994 1.00 92.75 180 PHE A CA 1
ATOM 1430 C C . PHE A 1 180 ? -18.035 -2.338 19.027 1.00 92.75 180 PHE A C 1
ATOM 1432 O O . PHE A 1 180 ? -17.781 -2.989 18.017 1.00 92.75 180 PHE A O 1
ATOM 1439 N N . GLU A 1 181 ? -19.246 -1.894 19.324 1.00 92.50 181 GLU A N 1
ATOM 1440 C CA . GLU A 1 181 ? -20.435 -2.103 18.506 1.00 92.50 181 GLU A CA 1
ATOM 1441 C C . GLU A 1 181 ? -21.059 -0.748 18.152 1.00 92.50 181 GLU A C 1
ATOM 1443 O O . GLU A 1 181 ? -21.179 0.129 19.014 1.00 92.50 181 GLU A O 1
ATOM 1448 N N . ASP A 1 182 ? -21.408 -0.562 16.880 1.00 88.25 182 ASP A N 1
ATOM 1449 C CA . ASP A 1 182 ? -22.125 0.628 16.418 1.00 88.25 182 ASP A CA 1
ATOM 1450 C C . ASP A 1 182 ? -23.647 0.495 16.589 1.00 88.25 182 ASP A C 1
ATOM 1452 O O . ASP A 1 182 ? -24.183 -0.556 16.940 1.00 88.25 182 ASP A O 1
ATOM 1456 N N . SER A 1 183 ? -24.382 1.569 16.296 1.00 85.69 183 SER A N 1
ATOM 1457 C CA . SER A 1 183 ? -25.851 1.581 16.366 1.00 85.69 183 SER A CA 1
ATOM 1458 C C . SER A 1 183 ? -26.546 0.620 15.388 1.00 85.69 183 SER A C 1
ATOM 1460 O O . SER A 1 183 ? -27.753 0.410 15.499 1.00 85.69 183 SER A O 1
ATOM 1462 N N . THR A 1 184 ? -25.810 0.036 14.437 1.00 86.62 184 THR A N 1
ATOM 1463 C CA . THR A 1 184 ? -26.300 -0.948 13.462 1.00 86.62 184 THR A CA 1
ATOM 1464 C C . THR A 1 184 ? -25.945 -2.392 13.835 1.00 86.62 184 THR A C 1
ATOM 1466 O O . THR A 1 184 ? -26.285 -3.308 13.086 1.00 86.62 184 THR A O 1
ATOM 1469 N N . GLY A 1 185 ? -25.281 -2.609 14.978 1.00 84.44 185 GLY A N 1
ATOM 1470 C CA . GLY A 1 185 ? -24.822 -3.924 15.434 1.00 84.44 185 GLY A CA 1
ATOM 1471 C C . GLY A 1 185 ? -23.527 -4.400 14.767 1.00 84.44 185 GLY A C 1
ATOM 1472 O O . GLY A 1 185 ? -23.153 -5.568 14.883 1.00 84.44 185 GLY A O 1
ATOM 1473 N N . LYS A 1 186 ? -22.824 -3.536 14.023 1.00 89.50 186 LYS A N 1
ATOM 1474 C CA . LYS A 1 186 ? -21.526 -3.894 13.442 1.00 89.50 186 LYS A CA 1
ATOM 1475 C C . LYS A 1 186 ? -20.442 -3.754 14.488 1.00 89.50 186 LYS A C 1
ATOM 1477 O O . LYS A 1 186 ? -20.297 -2.719 15.133 1.00 89.50 186 LYS A O 1
ATOM 1482 N N . THR A 1 187 ? -19.616 -4.787 14.580 1.00 91.88 187 THR A N 1
ATOM 1483 C CA . THR A 1 187 ? -18.525 -4.822 15.545 1.00 91.88 187 THR A CA 1
ATOM 1484 C C . THR A 1 187 ? -17.193 -4.414 14.927 1.00 91.88 187 THR A C 1
ATOM 1486 O O . THR A 1 187 ? -16.873 -4.827 13.810 1.00 91.88 187 THR A O 1
ATOM 1489 N N . THR A 1 188 ? -16.378 -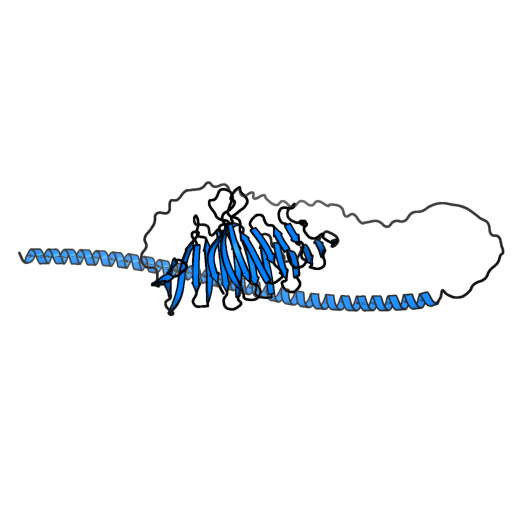3.684 15.684 1.00 93.25 188 THR A N 1
ATOM 1490 C CA . THR A 1 188 ? -14.940 -3.523 15.433 1.00 93.25 188 THR A CA 1
ATOM 1491 C C . THR A 1 188 ? -14.173 -4.051 16.631 1.00 93.25 188 THR A C 1
ATOM 1493 O O . THR A 1 188 ? -14.452 -3.673 17.769 1.00 93.25 188 THR A O 1
ATOM 1496 N N . LYS A 1 189 ? -13.203 -4.924 16.383 1.00 94.00 189 LYS A N 1
ATOM 1497 C CA . LYS A 1 189 ? -12.283 -5.411 17.408 1.00 94.00 189 LYS A CA 1
ATOM 1498 C C . LYS A 1 189 ? -11.033 -4.549 17.393 1.00 94.00 189 LYS A C 1
ATOM 1500 O O . LYS A 1 189 ? -10.524 -4.233 16.323 1.00 94.00 189 LYS A O 1
ATOM 1505 N N . VAL A 1 190 ? -10.554 -4.169 18.566 1.00 93.62 190 VAL A N 1
ATOM 1506 C CA . VAL A 1 190 ? -9.326 -3.399 18.748 1.00 93.62 190 VAL A CA 1
ATOM 1507 C C . VAL A 1 190 ? -8.433 -4.176 19.694 1.00 93.62 190 VAL A C 1
ATOM 1509 O O . VAL A 1 190 ? -8.746 -4.298 20.877 1.00 93.62 190 VAL A O 1
ATOM 1512 N N . THR A 1 191 ? -7.335 -4.699 19.164 1.00 92.38 191 THR A N 1
ATOM 1513 C CA . THR A 1 191 ? -6.349 -5.465 19.924 1.00 92.38 191 THR A CA 1
ATOM 1514 C C . THR A 1 191 ? -5.076 -4.650 20.061 1.00 92.38 191 THR A C 1
ATOM 1516 O O . THR A 1 191 ? -4.513 -4.187 19.065 1.00 92.38 191 THR A O 1
ATOM 1519 N N . GLU A 1 192 ? -4.622 -4.470 21.296 1.00 88.75 192 GLU A N 1
ATOM 1520 C CA . GLU A 1 192 ? -3.309 -3.889 21.560 1.00 88.75 192 GLU A CA 1
ATOM 1521 C C . GLU A 1 192 ? -2.240 -4.932 21.241 1.00 88.75 192 GLU A C 1
ATOM 1523 O O . GLU A 1 192 ? -2.245 -6.031 21.793 1.00 88.75 192 GLU A O 1
ATOM 1528 N N . THR A 1 193 ? -1.339 -4.604 20.318 1.00 86.25 193 THR A N 1
ATOM 1529 C CA . THR A 1 193 ? -0.230 -5.479 19.941 1.00 86.25 193 THR A CA 1
ATOM 1530 C C . THR A 1 193 ? 1.061 -5.005 20.595 1.00 86.25 193 THR A C 1
ATOM 1532 O O . THR A 1 193 ? 1.199 -3.846 21.000 1.00 86.25 193 THR A O 1
ATOM 1535 N N . ILE A 1 194 ? 2.078 -5.866 20.595 1.00 78.25 194 ILE A N 1
ATOM 1536 C CA . ILE A 1 194 ? 3.446 -5.450 20.923 1.00 78.25 194 ILE A CA 1
ATOM 1537 C C . ILE A 1 194 ? 3.901 -4.267 20.045 1.00 78.25 194 ILE A C 1
ATOM 1539 O O . ILE A 1 194 ? 3.316 -3.976 18.996 1.00 78.25 194 ILE A O 1
ATOM 1543 N N . SER A 1 195 ? 4.964 -3.583 20.479 1.00 72.69 195 SER A N 1
ATOM 1544 C CA . SER A 1 195 ? 5.523 -2.405 19.792 1.00 72.69 195 SER A CA 1
ATOM 1545 C C . SER A 1 195 ? 4.570 -1.212 19.687 1.00 72.69 195 SER A C 1
ATOM 1547 O O . SER A 1 195 ? 4.657 -0.440 18.734 1.00 72.69 195 SER A O 1
ATOM 1549 N N . ASN A 1 196 ? 3.699 -1.050 20.689 1.00 78.12 196 ASN A N 1
ATOM 1550 C CA . ASN A 1 196 ? 2.738 0.051 20.790 1.00 78.12 196 ASN A CA 1
ATOM 1551 C C . ASN A 1 196 ? 1.814 0.141 19.561 1.00 78.12 196 ASN A C 1
ATOM 1553 O O . ASN A 1 196 ? 1.530 1.222 19.043 1.00 78.12 196 ASN A O 1
ATOM 1557 N N . GLY A 1 197 ? 1.417 -1.021 19.039 1.00 85.81 197 GLY A N 1
ATOM 1558 C CA . GLY A 1 197 ? 0.551 -1.124 17.872 1.00 85.81 197 GLY A CA 1
ATOM 1559 C C . GLY A 1 197 ? -0.911 -1.319 18.259 1.00 85.81 197 GLY A C 1
ATOM 1560 O O . GLY A 1 197 ? -1.218 -1.927 19.281 1.00 85.81 197 GLY A O 1
ATOM 1561 N N . LEU A 1 198 ? -1.819 -0.826 17.420 1.00 89.88 198 LEU A N 1
ATOM 1562 C CA . LEU A 1 198 ? -3.252 -1.101 17.519 1.00 89.88 198 LEU A CA 1
ATOM 1563 C C . LEU A 1 198 ? -3.705 -1.838 16.264 1.00 89.88 198 LEU A C 1
ATOM 1565 O O . LEU A 1 198 ? -3.559 -1.315 15.157 1.00 89.88 198 LEU A O 1
ATOM 1569 N N . LEU A 1 199 ? -4.263 -3.034 16.445 1.00 93.25 199 LEU A N 1
ATOM 1570 C CA . LEU A 1 199 ? -4.898 -3.818 15.392 1.00 93.25 199 LEU A CA 1
ATOM 1571 C C . LEU A 1 199 ? -6.414 -3.626 15.454 1.00 93.25 199 LEU A C 1
ATOM 1573 O O . LEU A 1 199 ? -7.054 -4.019 16.423 1.00 93.25 199 LEU A O 1
ATOM 1577 N N . PHE A 1 200 ? -6.978 -3.049 14.403 1.00 93.88 200 PHE A N 1
ATOM 1578 C CA . PHE A 1 200 ? -8.408 -2.906 14.178 1.00 93.88 200 PHE A CA 1
ATOM 1579 C C . PHE A 1 200 ? -8.874 -4.003 13.224 1.00 93.88 200 PHE A C 1
ATOM 1581 O O . PHE A 1 200 ? -8.364 -4.080 12.108 1.00 93.88 200 PHE A O 1
ATOM 1588 N N . GLU A 1 201 ? -9.857 -4.802 13.621 1.00 94.44 201 GLU A N 1
ATOM 1589 C CA . GLU A 1 201 ? -10.530 -5.770 12.752 1.00 94.44 201 GLU A CA 1
ATOM 1590 C C . GLU A 1 201 ? -11.994 -5.360 12.603 1.00 94.44 201 GLU A C 1
ATOM 1592 O O . GLU A 1 201 ? -12.735 -5.264 13.587 1.00 94.44 201 GLU A O 1
ATOM 1597 N N . TYR A 1 202 ? -12.410 -5.093 11.372 1.00 94.25 202 TYR A N 1
ATOM 1598 C CA . TYR A 1 202 ? -13.736 -4.580 11.061 1.00 94.25 202 TYR A CA 1
ATOM 1599 C C . TYR A 1 202 ? -14.701 -5.717 10.707 1.00 94.25 202 TYR A C 1
ATOM 1601 O O . TYR A 1 202 ? -14.310 -6.782 10.229 1.00 94.25 202 TYR A O 1
ATOM 1609 N N . SER A 1 203 ? -16.000 -5.473 10.888 1.00 91.75 203 SER A N 1
ATOM 1610 C CA . SER A 1 203 ? -17.068 -6.436 10.564 1.00 91.75 203 SER A CA 1
ATOM 1611 C C . SER A 1 203 ? -17.117 -6.874 9.094 1.00 91.75 203 SER A C 1
ATOM 1613 O O . SER A 1 203 ? -17.622 -7.954 8.801 1.00 91.75 203 SER A O 1
ATOM 1615 N N . ASN A 1 204 ? -16.585 -6.073 8.167 1.00 90.81 204 ASN A N 1
ATOM 1616 C CA . ASN A 1 204 ? -16.469 -6.434 6.751 1.00 90.81 204 ASN A CA 1
ATOM 1617 C C . ASN A 1 204 ? -15.269 -7.359 6.451 1.00 90.81 204 ASN A C 1
ATOM 1619 O O . ASN A 1 204 ? -15.059 -7.721 5.296 1.00 90.81 204 ASN A O 1
ATOM 1623 N N . GLY A 1 205 ? -14.498 -7.743 7.474 1.00 92.00 205 GLY A N 1
ATOM 1624 C CA . GLY A 1 205 ? -13.304 -8.581 7.372 1.00 92.00 205 GLY A CA 1
ATOM 1625 C C . GLY A 1 205 ? -12.012 -7.803 7.119 1.00 92.00 205 GLY A C 1
ATOM 1626 O O . GLY A 1 205 ? -10.934 -8.402 7.169 1.00 92.00 205 GLY A O 1
ATOM 1627 N N . ASP A 1 206 ? -12.093 -6.498 6.845 1.00 94.94 206 ASP A N 1
ATOM 1628 C CA . ASP A 1 206 ? -10.908 -5.663 6.687 1.00 94.94 206 ASP A CA 1
ATOM 1629 C C . ASP A 1 206 ? -10.154 -5.589 8.014 1.00 94.94 206 ASP A C 1
ATOM 1631 O O . ASP A 1 206 ? -10.741 -5.670 9.099 1.00 94.94 206 ASP A O 1
ATOM 1635 N N . PHE A 1 207 ? -8.850 -5.349 7.937 1.00 94.81 207 PHE A N 1
ATOM 1636 C CA . PHE A 1 207 ? -8.096 -4.959 9.118 1.00 94.81 207 PHE A CA 1
ATOM 1637 C C . PHE A 1 207 ? -7.230 -3.741 8.848 1.00 94.81 207 PHE A C 1
ATOM 1639 O O . PHE A 1 207 ? -6.797 -3.477 7.725 1.00 94.81 207 PHE A O 1
ATOM 1646 N N . ARG A 1 208 ? -6.937 -3.011 9.918 1.00 94.69 208 ARG A N 1
ATOM 1647 C CA . ARG A 1 208 ? -5.972 -1.922 9.929 1.00 94.69 208 ARG A CA 1
ATOM 1648 C C . ARG A 1 208 ? -5.070 -2.083 11.135 1.00 94.69 208 ARG A C 1
ATOM 1650 O O . ARG A 1 208 ? -5.558 -2.107 12.251 1.00 94.69 208 ARG A O 1
ATOM 1657 N N . TRP A 1 209 ? -3.767 -2.123 10.931 1.00 92.94 209 TRP A N 1
ATOM 1658 C CA . TRP A 1 209 ? -2.798 -1.997 12.007 1.00 92.94 209 TRP A CA 1
ATOM 1659 C C . TRP A 1 209 ? -2.113 -0.637 11.934 1.00 92.94 209 TRP A C 1
ATOM 1661 O O . TRP A 1 209 ? -1.781 -0.169 10.844 1.00 92.94 209 TRP A O 1
ATOM 1671 N N . VAL A 1 210 ? -1.902 0.006 13.076 1.00 89.88 210 VAL A N 1
ATOM 1672 C CA . VAL A 1 210 ? -1.160 1.270 13.171 1.00 89.88 210 VAL A CA 1
ATOM 1673 C C . VAL A 1 210 ? -0.141 1.191 14.293 1.00 89.88 210 VAL A C 1
ATOM 1675 O O . VAL A 1 210 ? -0.446 0.685 15.370 1.00 89.88 210 VAL A O 1
ATOM 1678 N N . ASN A 1 211 ? 1.054 1.727 14.055 1.00 85.44 211 ASN A N 1
ATOM 1679 C CA . ASN A 1 211 ? 2.022 1.961 15.119 1.00 85.44 211 ASN A CA 1
ATOM 1680 C C . ASN A 1 211 ? 1.741 3.321 15.777 1.00 85.44 211 ASN A C 1
ATOM 1682 O O . ASN A 1 211 ? 1.787 4.352 15.100 1.00 85.44 211 ASN A O 1
ATOM 1686 N N . ARG A 1 212 ? 1.446 3.325 17.081 1.00 69.56 212 ARG A N 1
ATOM 1687 C CA . ARG A 1 212 ? 1.162 4.527 17.867 1.00 69.56 212 ARG A CA 1
ATOM 1688 C C . ARG A 1 212 ? 2.423 4.916 18.636 1.00 69.56 212 ARG A C 1
ATOM 1690 O O . ARG A 1 212 ? 2.617 4.435 19.737 1.00 69.56 212 ARG A O 1
ATOM 1697 N N . GLN A 1 213 ? 3.271 5.816 18.144 1.00 60.19 213 GLN A N 1
ATOM 1698 C CA . GLN A 1 213 ? 4.323 6.416 18.986 1.00 60.19 213 GLN A CA 1
ATOM 1699 C C . GLN A 1 213 ? 4.422 7.931 18.778 1.00 60.19 213 GLN A C 1
ATOM 1701 O O . GLN A 1 213 ? 4.446 8.421 17.655 1.00 60.19 213 GLN A O 1
ATOM 1706 N N . ASN A 1 214 ? 4.461 8.679 19.888 1.00 48.12 214 ASN A N 1
ATOM 1707 C CA . ASN A 1 214 ? 4.617 10.142 19.941 1.00 48.12 214 ASN A CA 1
ATOM 1708 C C . ASN A 1 214 ? 3.609 10.938 19.089 1.00 48.12 214 ASN A C 1
ATOM 1710 O O . ASN A 1 214 ? 3.966 11.944 18.482 1.00 48.12 214 ASN A O 1
ATOM 1714 N N . SER A 1 215 ? 2.354 10.480 19.033 1.00 50.75 215 SER A N 1
ATOM 1715 C CA . SER A 1 215 ? 1.245 11.150 18.326 1.00 50.75 215 SER A CA 1
ATOM 1716 C C . SER A 1 215 ? 1.383 11.242 16.799 1.00 50.75 215 SER A C 1
ATOM 1718 O O . SER A 1 215 ? 0.525 11.834 16.148 1.00 50.75 215 SER A O 1
ATOM 1720 N N . ILE A 1 216 ? 2.404 10.611 16.208 1.00 53.91 216 ILE A N 1
ATOM 1721 C CA . ILE A 1 216 ? 2.598 10.532 14.759 1.00 53.91 216 ILE A CA 1
ATOM 1722 C C . ILE A 1 216 ? 2.530 9.061 14.360 1.00 53.91 216 ILE A C 1
ATOM 1724 O O . ILE A 1 216 ? 3.353 8.248 14.776 1.00 53.91 216 ILE A O 1
ATOM 1728 N N . ASN A 1 217 ? 1.544 8.707 13.535 1.00 58.56 217 ASN A N 1
ATOM 1729 C CA . ASN A 1 217 ? 1.499 7.382 12.924 1.00 58.56 217 ASN A CA 1
ATOM 1730 C C . ASN A 1 217 ? 2.741 7.238 12.036 1.00 58.56 217 ASN A C 1
ATOM 1732 O O . ASN A 1 217 ? 2.869 7.971 11.062 1.00 58.56 217 ASN A O 1
ATOM 1736 N N . PHE A 1 218 ? 3.662 6.333 12.369 1.00 75.12 218 PHE A N 1
ATOM 1737 C CA . PHE A 1 218 ? 4.854 6.078 11.549 1.00 75.12 218 PHE A CA 1
ATOM 1738 C C . PHE A 1 218 ? 4.547 5.100 10.407 1.00 75.12 218 PHE A C 1
ATOM 1740 O O . PHE A 1 218 ? 4.883 5.346 9.248 1.00 75.12 218 PHE A O 1
ATOM 1747 N N . LEU A 1 219 ? 3.846 4.014 10.740 1.00 85.88 219 LEU A N 1
ATOM 1748 C CA . LEU A 1 219 ? 3.474 2.940 9.829 1.00 85.88 219 LEU A CA 1
ATOM 1749 C C . LEU A 1 219 ? 2.006 2.571 10.030 1.00 85.88 219 LEU A C 1
ATOM 1751 O O . LEU A 1 219 ? 1.542 2.403 11.160 1.00 85.88 219 LEU A O 1
ATOM 1755 N N . GLN A 1 220 ? 1.300 2.395 8.921 1.00 91.38 220 GLN A N 1
ATOM 1756 C CA . GLN A 1 220 ? -0.040 1.835 8.878 1.00 91.38 220 GLN A CA 1
ATOM 1757 C C . GLN A 1 220 ? -0.072 0.679 7.883 1.00 91.38 220 GLN A C 1
ATOM 1759 O O . GLN A 1 220 ? 0.433 0.800 6.775 1.00 91.38 220 GLN A O 1
ATOM 1764 N N . ILE A 1 221 ? -0.714 -0.421 8.252 1.00 93.62 221 ILE A N 1
ATOM 1765 C CA . ILE A 1 221 ? -1.017 -1.530 7.349 1.00 93.62 221 ILE A CA 1
ATOM 1766 C C . ILE A 1 221 ? -2.530 -1.621 7.252 1.00 93.62 221 ILE A C 1
ATOM 1768 O O . ILE A 1 221 ? -3.208 -1.636 8.273 1.00 93.62 221 ILE A O 1
ATOM 1772 N N . TYR A 1 222 ? -3.072 -1.663 6.046 1.00 95.06 222 TYR A N 1
ATOM 1773 C CA . TYR A 1 222 ? -4.489 -1.886 5.802 1.00 95.06 222 TYR A CA 1
ATOM 1774 C C . TYR A 1 222 ? -4.650 -3.083 4.879 1.00 95.06 222 TYR A C 1
ATOM 1776 O O . TYR A 1 222 ? -3.941 -3.176 3.879 1.00 95.06 222 TYR A O 1
ATOM 1784 N N . ARG A 1 223 ? -5.581 -3.982 5.183 1.00 94.31 223 ARG A N 1
ATOM 1785 C CA . ARG A 1 223 ? -5.971 -5.065 4.282 1.00 94.31 223 ARG A CA 1
ATOM 1786 C C . ARG A 1 223 ? -7.458 -4.988 4.006 1.00 94.31 223 ARG A C 1
ATOM 1788 O O . ARG A 1 223 ? -8.258 -5.036 4.935 1.00 94.31 223 ARG A O 1
ATOM 1795 N N . TYR A 1 224 ? -7.790 -4.969 2.726 1.00 93.12 224 TYR A N 1
ATOM 1796 C CA . TYR A 1 224 ? -9.145 -5.148 2.237 1.00 93.12 224 TYR A CA 1
ATOM 1797 C C . TYR A 1 224 ? -9.456 -6.646 2.156 1.00 93.12 224 TYR A C 1
ATOM 1799 O O . TYR A 1 224 ? -8.735 -7.399 1.506 1.00 93.12 224 TYR A O 1
ATOM 1807 N N . ALA A 1 225 ? -10.513 -7.114 2.811 1.00 91.25 225 ALA A N 1
ATOM 1808 C CA . ALA A 1 225 ? -10.929 -8.513 2.775 1.00 91.25 225 ALA A CA 1
ATOM 1809 C C . ALA A 1 225 ? -11.509 -8.919 1.422 1.00 91.25 225 ALA A C 1
ATOM 1811 O O . ALA A 1 225 ? -11.296 -10.048 0.982 1.00 91.25 225 ALA A O 1
ATOM 1812 N N . VAL A 1 226 ? -12.221 -7.999 0.764 1.00 89.62 226 VAL A N 1
ATOM 1813 C CA . VAL A 1 226 ? -12.958 -8.269 -0.480 1.00 89.62 226 VAL A CA 1
ATOM 1814 C C . VAL A 1 226 ? -12.029 -8.732 -1.601 1.00 89.62 226 VAL A C 1
ATOM 1816 O O . VAL A 1 226 ? -12.315 -9.721 -2.271 1.00 89.62 226 VAL A O 1
ATOM 1819 N N . ASP A 1 227 ? -10.916 -8.031 -1.807 1.00 87.88 227 ASP A N 1
ATOM 1820 C CA . ASP A 1 227 ? -9.973 -8.289 -2.900 1.00 87.88 227 ASP A CA 1
ATOM 1821 C C . ASP A 1 227 ? -8.575 -8.701 -2.413 1.00 87.88 227 ASP A C 1
ATOM 1823 O O . ASP A 1 227 ? -7.687 -8.957 -3.229 1.00 87.88 227 ASP A O 1
ATOM 1827 N N . LYS A 1 228 ? -8.390 -8.808 -1.089 1.00 88.12 228 LYS A N 1
ATOM 1828 C CA . LYS A 1 228 ? -7.122 -9.143 -0.426 1.00 88.12 228 LYS A CA 1
ATOM 1829 C C . LYS A 1 228 ? -5.996 -8.156 -0.744 1.00 88.12 228 LYS A C 1
ATOM 1831 O O . LYS A 1 228 ? -4.823 -8.517 -0.633 1.00 88.12 228 LYS A O 1
ATOM 1836 N N . THR A 1 229 ? -6.335 -6.923 -1.120 1.00 91.38 229 THR A N 1
ATOM 1837 C CA . THR A 1 229 ? -5.355 -5.856 -1.320 1.00 91.38 229 THR A CA 1
ATOM 1838 C C . THR A 1 229 ? -4.757 -5.449 0.022 1.00 91.38 229 THR A C 1
ATOM 1840 O O . THR A 1 229 ? -5.478 -5.243 0.998 1.00 91.38 229 THR A O 1
ATOM 1843 N N . ILE A 1 230 ? -3.432 -5.326 0.076 1.00 93.31 230 ILE A N 1
ATOM 1844 C CA . ILE A 1 230 ? -2.686 -4.917 1.268 1.00 93.31 230 ILE A CA 1
ATOM 1845 C C . ILE A 1 230 ? -1.974 -3.605 0.966 1.00 93.31 230 ILE A C 1
ATOM 1847 O O . ILE A 1 230 ? -1.223 -3.504 0.002 1.00 93.31 230 ILE A O 1
ATOM 1851 N N . VAL A 1 231 ? -2.185 -2.605 1.811 1.00 94.62 231 VAL A N 1
ATOM 1852 C CA . VAL A 1 231 ? -1.564 -1.286 1.719 1.00 94.62 231 VAL A CA 1
ATOM 1853 C C . VAL A 1 231 ? -0.698 -1.071 2.948 1.00 94.62 231 VAL A C 1
ATOM 1855 O O . VAL A 1 231 ? -1.200 -1.007 4.067 1.00 94.62 231 VAL A O 1
ATOM 1858 N N . ILE A 1 232 ? 0.606 -0.942 2.743 1.00 93.94 232 ILE A N 1
ATOM 1859 C CA . ILE A 1 232 ? 1.585 -0.588 3.768 1.00 93.94 232 ILE A CA 1
ATOM 1860 C C . ILE A 1 232 ? 1.940 0.882 3.545 1.00 93.94 232 ILE A C 1
ATOM 1862 O O . ILE A 1 232 ? 2.611 1.233 2.578 1.00 93.94 232 ILE A O 1
ATOM 1866 N N . HIS A 1 233 ? 1.469 1.750 4.426 1.00 92.81 233 HIS A N 1
ATOM 1867 C CA . HIS A 1 233 ? 1.645 3.189 4.338 1.00 92.81 233 HIS A CA 1
ATOM 1868 C C . HIS A 1 233 ? 2.666 3.672 5.367 1.00 92.81 233 HIS A C 1
ATOM 1870 O O . HIS A 1 233 ? 2.421 3.633 6.576 1.00 92.81 233 HIS A O 1
ATOM 1876 N N . LEU A 1 234 ? 3.808 4.148 4.877 1.00 90.38 234 LEU A N 1
ATOM 1877 C CA . LEU A 1 234 ? 4.822 4.831 5.664 1.00 90.38 234 LEU A CA 1
ATOM 1878 C C . LEU A 1 234 ? 4.446 6.319 5.714 1.00 90.38 234 LEU A C 1
ATOM 1880 O O . LEU A 1 234 ? 4.922 7.132 4.920 1.00 90.38 234 LEU A O 1
ATOM 1884 N N . VAL A 1 235 ? 3.537 6.651 6.631 1.00 86.62 235 VAL A N 1
ATOM 1885 C CA . VAL A 1 235 ? 2.830 7.943 6.704 1.00 86.62 235 VAL A CA 1
ATOM 1886 C C . VAL A 1 235 ? 3.800 9.126 6.748 1.00 86.62 235 VAL A C 1
ATOM 1888 O O . VAL A 1 235 ? 3.602 10.114 6.048 1.00 86.62 235 VAL A O 1
ATOM 1891 N N . LEU A 1 236 ? 4.871 9.010 7.536 1.00 82.69 236 LEU A N 1
ATOM 1892 C CA . LEU A 1 236 ? 5.857 10.074 7.750 1.00 82.69 236 LEU A CA 1
ATOM 1893 C C . LEU A 1 236 ? 6.627 10.444 6.473 1.00 82.69 236 LEU A C 1
ATOM 1895 O O . LEU A 1 236 ? 7.024 11.592 6.297 1.00 82.69 236 LEU A O 1
ATOM 1899 N N . TYR A 1 237 ? 6.815 9.475 5.578 1.00 85.56 237 TYR A N 1
ATOM 1900 C CA . TYR A 1 237 ? 7.537 9.654 4.319 1.00 85.56 237 TYR A CA 1
ATOM 1901 C C . TYR A 1 237 ? 6.597 9.862 3.127 1.00 85.56 237 TYR A C 1
ATOM 1903 O O . TYR A 1 237 ? 7.066 10.102 2.015 1.00 85.56 237 TYR A O 1
ATOM 1911 N N . ASN A 1 238 ? 5.277 9.773 3.347 1.00 89.69 238 ASN A N 1
ATOM 1912 C CA . ASN A 1 238 ? 4.259 9.781 2.299 1.00 89.69 238 ASN A CA 1
ATOM 1913 C C . ASN A 1 238 ? 4.558 8.734 1.203 1.00 89.69 238 ASN A C 1
ATOM 1915 O O . ASN A 1 238 ? 4.487 9.011 0.004 1.00 89.69 238 ASN A O 1
ATOM 1919 N N . ILE A 1 239 ? 4.949 7.529 1.638 1.00 91.94 239 ILE A N 1
ATOM 1920 C CA . ILE A 1 239 ? 5.225 6.380 0.769 1.00 91.94 239 ILE A CA 1
ATOM 1921 C C . ILE A 1 239 ? 4.161 5.313 1.016 1.00 91.94 239 ILE A C 1
ATOM 1923 O O . ILE A 1 239 ? 3.929 4.914 2.158 1.00 91.94 239 ILE A O 1
ATOM 1927 N N . SER A 1 240 ? 3.550 4.808 -0.054 1.00 94.88 240 SER A N 1
ATOM 1928 C CA . SER A 1 240 ? 2.612 3.681 0.003 1.00 94.88 240 SER A CA 1
ATOM 1929 C C . SER A 1 240 ? 3.153 2.495 -0.780 1.00 94.88 240 SER A C 1
ATOM 1931 O O . SER A 1 240 ? 3.484 2.628 -1.953 1.00 94.88 240 SER A O 1
ATOM 1933 N N . ILE A 1 241 ? 3.194 1.324 -0.156 1.00 94.19 241 ILE A N 1
ATOM 1934 C CA . ILE A 1 241 ? 3.454 0.046 -0.816 1.00 94.19 241 ILE A CA 1
ATOM 1935 C C . ILE A 1 241 ? 2.115 -0.682 -0.911 1.00 94.19 241 ILE A C 1
ATOM 1937 O O . ILE A 1 241 ? 1.517 -1.027 0.107 1.00 94.19 241 ILE A O 1
ATOM 1941 N N . ILE A 1 242 ? 1.621 -0.883 -2.125 1.00 93.56 242 ILE A N 1
ATOM 1942 C CA . ILE A 1 242 ? 0.295 -1.425 -2.406 1.00 93.56 242 ILE A CA 1
ATOM 1943 C C . ILE A 1 242 ? 0.470 -2.766 -3.099 1.00 93.56 242 ILE A C 1
ATOM 1945 O O . ILE A 1 242 ? 0.956 -2.845 -4.224 1.00 93.56 242 ILE A O 1
ATOM 1949 N N . TYR A 1 243 ? 0.053 -3.830 -2.434 1.00 90.25 243 TYR A N 1
ATOM 1950 C CA . TYR A 1 243 ? -0.014 -5.158 -3.006 1.00 90.25 243 TYR A CA 1
ATOM 1951 C C . TYR A 1 243 ? -1.454 -5.498 -3.385 1.00 90.25 243 TYR A C 1
ATOM 1953 O O . TYR A 1 243 ? -2.290 -5.708 -2.511 1.00 90.25 243 TYR A O 1
ATOM 1961 N N . SER A 1 244 ? -1.729 -5.597 -4.685 1.00 87.25 244 SER A N 1
ATOM 1962 C CA . SER A 1 244 ? -2.999 -6.112 -5.200 1.00 87.25 244 SER A CA 1
ATOM 1963 C C . SER A 1 244 ? -2.836 -7.579 -5.592 1.00 87.25 244 SER A C 1
ATOM 1965 O O . SER A 1 244 ? -2.043 -7.895 -6.490 1.00 87.25 244 SER A O 1
ATOM 1967 N N . LEU A 1 245 ? -3.596 -8.474 -4.951 1.00 78.06 245 LEU A N 1
ATOM 1968 C CA . LEU A 1 245 ? -3.454 -9.926 -5.100 1.00 78.06 245 LEU A CA 1
ATOM 1969 C C . LEU A 1 245 ? -3.400 -10.358 -6.577 1.00 78.06 245 LEU A C 1
ATOM 1971 O O . LEU A 1 245 ? -4.305 -10.056 -7.355 1.00 78.06 245 LEU A O 1
ATOM 1975 N N . GLN A 1 246 ? -2.329 -11.068 -6.961 1.00 70.12 246 GLN A N 1
ATOM 1976 C CA . GLN A 1 246 ? -2.088 -11.607 -8.316 1.00 70.12 246 GLN A CA 1
ATOM 1977 C C . GLN A 1 246 ? -2.079 -10.577 -9.465 1.00 70.12 246 GLN A C 1
ATOM 1979 O O . GLN A 1 246 ? -2.034 -10.958 -10.644 1.00 70.12 246 GLN A O 1
ATOM 1984 N N . ARG A 1 247 ? -2.115 -9.277 -9.155 1.00 73.62 247 ARG A N 1
ATOM 1985 C CA . ARG A 1 247 ? -2.085 -8.199 -10.146 1.00 73.62 247 ARG A CA 1
ATOM 1986 C C . ARG A 1 247 ? -0.698 -7.589 -10.205 1.00 73.62 247 ARG A C 1
ATOM 1988 O O . ARG A 1 247 ? 0.032 -7.795 -11.176 1.00 73.62 247 ARG A O 1
ATOM 1995 N N . GLN A 1 248 ? -0.352 -6.841 -9.168 1.00 85.38 248 GLN A N 1
ATOM 1996 C CA . GLN A 1 248 ? 0.781 -5.936 -9.187 1.00 85.38 248 GLN A CA 1
ATOM 1997 C C . GLN A 1 248 ? 1.133 -5.514 -7.766 1.00 85.38 248 GLN A C 1
ATOM 1999 O O . GLN A 1 248 ? 0.259 -5.390 -6.905 1.00 85.38 248 GLN A O 1
ATOM 2004 N N . LEU A 1 249 ? 2.423 -5.303 -7.545 1.00 88.69 249 LEU A N 1
ATOM 2005 C CA . LEU A 1 249 ? 2.935 -4.595 -6.387 1.00 88.69 249 LEU A CA 1
ATOM 2006 C C . LEU A 1 249 ? 3.348 -3.199 -6.846 1.00 88.69 249 LEU A C 1
ATOM 2008 O O . LEU A 1 249 ? 4.041 -3.049 -7.850 1.00 88.69 249 LEU A O 1
ATOM 2012 N N . GLU A 1 250 ? 2.908 -2.185 -6.124 1.00 92.19 250 GLU A N 1
ATOM 2013 C CA . GLU A 1 250 ? 3.146 -0.788 -6.450 1.00 92.19 250 GLU A CA 1
ATOM 2014 C C . GLU A 1 250 ? 3.814 -0.099 -5.266 1.00 92.19 250 GLU A C 1
ATOM 2016 O O . GLU A 1 250 ? 3.469 -0.345 -4.115 1.00 92.19 250 GLU A O 1
ATOM 2021 N N . VAL A 1 251 ? 4.768 0.779 -5.541 1.00 92.88 251 VAL A N 1
ATOM 2022 C CA . VAL A 1 251 ? 5.404 1.642 -4.550 1.00 92.88 251 VAL A CA 1
ATOM 2023 C C . VAL A 1 251 ? 5.214 3.073 -5.011 1.00 92.88 251 VAL A C 1
ATOM 2025 O O . VAL A 1 251 ? 5.842 3.508 -5.974 1.00 92.88 251 VAL A O 1
ATOM 2028 N N . HIS A 1 252 ? 4.332 3.790 -4.332 1.00 93.44 252 HIS A N 1
ATOM 2029 C CA . HIS A 1 252 ? 4.005 5.183 -4.595 1.00 93.44 252 HIS A CA 1
ATOM 2030 C C . HIS A 1 252 ? 4.835 6.059 -3.669 1.00 93.44 252 HIS A C 1
ATOM 2032 O O . HIS A 1 252 ? 4.839 5.849 -2.456 1.00 93.44 252 HIS A O 1
ATOM 2038 N N . ARG A 1 253 ? 5.534 7.034 -4.242 1.00 90.44 253 ARG A N 1
ATOM 2039 C CA . ARG A 1 253 ? 6.367 8.004 -3.526 1.00 90.44 253 ARG A CA 1
ATOM 2040 C C . ARG A 1 253 ? 5.936 9.429 -3.899 1.00 90.44 253 ARG A C 1
ATOM 2042 O O . ARG A 1 253 ? 5.289 9.620 -4.936 1.00 90.44 253 ARG A O 1
ATOM 2049 N N . PRO A 1 254 ? 6.320 10.447 -3.109 1.00 87.38 254 PRO A N 1
ATOM 2050 C CA . PRO A 1 254 ? 6.078 11.843 -3.459 1.00 87.38 254 PRO A CA 1
ATOM 2051 C C . PRO A 1 254 ? 6.654 12.212 -4.833 1.00 87.38 254 PRO A C 1
ATOM 2053 O O . PRO A 1 254 ? 7.618 11.609 -5.303 1.00 87.38 254 PRO A O 1
ATOM 2056 N N . GLY A 1 255 ? 6.070 13.230 -5.471 1.00 84.00 255 GLY A N 1
ATOM 2057 C CA . GLY A 1 255 ? 6.524 13.703 -6.784 1.00 84.00 255 GLY A CA 1
ATOM 2058 C C . GLY A 1 255 ? 6.127 12.793 -7.951 1.00 84.00 255 GLY A C 1
ATOM 2059 O O . GLY A 1 255 ? 6.848 12.743 -8.942 1.00 84.00 255 GLY A O 1
ATOM 2060 N N . ASN A 1 256 ? 5.004 12.072 -7.829 1.00 84.25 256 ASN A N 1
ATOM 2061 C CA . ASN A 1 256 ? 4.481 11.148 -8.843 1.00 84.25 256 ASN A CA 1
ATOM 2062 C C . ASN A 1 256 ? 5.515 10.101 -9.298 1.00 84.25 256 ASN A C 1
ATOM 2064 O O . ASN A 1 256 ? 5.637 9.804 -10.488 1.00 84.25 256 ASN A O 1
ATOM 2068 N N . ASN A 1 257 ? 6.275 9.569 -8.339 1.00 87.88 257 ASN A N 1
ATOM 2069 C CA . ASN A 1 257 ? 7.277 8.535 -8.558 1.00 87.88 257 ASN A CA 1
ATOM 2070 C C . ASN A 1 257 ? 6.709 7.180 -8.145 1.00 87.88 257 ASN A C 1
ATOM 2072 O O . ASN A 1 257 ? 6.534 6.905 -6.954 1.00 87.88 257 ASN A O 1
ATOM 2076 N N . ILE A 1 258 ? 6.423 6.337 -9.132 1.00 90.69 258 ILE A N 1
ATOM 2077 C CA . ILE A 1 258 ? 5.742 5.064 -8.922 1.00 90.69 258 ILE A CA 1
ATOM 2078 C C . ILE A 1 258 ? 6.636 3.936 -9.417 1.00 90.69 258 ILE A C 1
ATOM 2080 O O . ILE A 1 258 ? 6.998 3.893 -10.588 1.00 90.69 258 ILE A O 1
ATOM 2084 N N . THR A 1 259 ? 6.972 2.990 -8.537 1.00 89.81 259 THR A N 1
ATOM 2085 C CA . THR A 1 259 ? 7.559 1.710 -8.951 1.00 89.81 259 THR A CA 1
ATOM 2086 C C . THR A 1 259 ? 6.472 0.652 -9.038 1.00 89.81 259 THR A C 1
ATOM 2088 O O . THR A 1 259 ? 5.789 0.355 -8.068 1.00 89.81 259 THR A O 1
ATOM 2091 N N . LEU A 1 260 ? 6.345 0.069 -10.212 1.00 89.69 260 LEU A N 1
ATOM 2092 C CA . LEU A 1 260 ? 5.418 -0.953 -10.630 1.00 89.69 260 LEU A CA 1
ATOM 2093 C C . LEU A 1 260 ? 6.173 -2.273 -10.778 1.00 89.69 260 LEU A C 1
ATOM 2095 O O . LEU A 1 260 ? 7.025 -2.425 -11.648 1.00 89.69 260 LEU A O 1
ATOM 2099 N N . ILE A 1 261 ? 5.833 -3.248 -9.948 1.00 85.12 261 ILE A N 1
ATOM 2100 C CA . ILE A 1 261 ? 6.398 -4.591 -9.997 1.00 85.12 261 ILE A CA 1
ATOM 2101 C C . ILE A 1 261 ? 5.309 -5.543 -10.470 1.00 85.12 261 ILE A C 1
ATOM 2103 O O . ILE A 1 261 ? 4.359 -5.871 -9.751 1.00 85.12 261 ILE A O 1
ATOM 2107 N N . SER A 1 262 ? 5.444 -6.002 -11.708 1.00 79.25 262 SER A N 1
ATOM 2108 C CA . SER A 1 262 ? 4.503 -6.957 -12.275 1.00 79.25 262 SER A CA 1
ATOM 2109 C C . SER A 1 262 ? 4.845 -8.375 -11.827 1.00 79.25 262 SER A C 1
ATOM 2111 O O . SER A 1 262 ? 5.841 -8.941 -12.272 1.00 79.25 262 SER A O 1
ATOM 2113 N N . VAL A 1 263 ? 3.964 -8.989 -11.027 1.00 68.25 263 VAL A N 1
ATOM 2114 C CA . VAL A 1 263 ? 4.083 -10.400 -10.602 1.00 68.25 263 VAL A CA 1
ATOM 2115 C C . VAL A 1 263 ? 4.185 -11.329 -11.817 1.00 68.25 263 VAL A C 1
ATOM 2117 O O . VAL A 1 263 ? 5.000 -12.247 -11.850 1.00 68.25 263 VAL A O 1
ATOM 2120 N N . LYS A 1 264 ? 3.369 -11.071 -12.847 1.00 67.94 264 LYS A N 1
ATOM 2121 C CA . LYS A 1 264 ? 3.267 -11.931 -14.034 1.00 67.94 264 LYS A CA 1
ATOM 2122 C C . LYS A 1 264 ? 4.361 -11.669 -15.062 1.00 67.94 264 LYS A C 1
ATOM 2124 O O . LYS A 1 264 ? 4.881 -12.619 -15.639 1.00 67.94 264 LYS A O 1
ATOM 2129 N N . ARG A 1 265 ? 4.690 -10.396 -15.318 1.00 64.12 265 ARG A N 1
ATOM 2130 C CA . ARG A 1 265 ? 5.730 -10.036 -16.299 1.00 64.12 265 ARG A CA 1
ATOM 2131 C C . ARG A 1 265 ? 7.137 -10.145 -15.722 1.00 64.12 265 ARG A C 1
ATOM 2133 O O . ARG A 1 265 ? 8.079 -10.186 -16.503 1.00 64.12 265 ARG A O 1
ATOM 2140 N N . ARG A 1 266 ? 7.256 -10.248 -14.390 1.00 72.81 266 ARG A N 1
ATOM 2141 C CA . ARG A 1 266 ? 8.528 -10.270 -13.654 1.00 72.81 266 ARG A CA 1
ATOM 2142 C C . ARG A 1 266 ? 9.404 -9.104 -14.094 1.00 72.81 266 ARG A C 1
ATOM 2144 O O . ARG A 1 266 ? 10.515 -9.262 -14.583 1.00 72.81 266 ARG A O 1
ATOM 2151 N N . GLU A 1 267 ? 8.796 -7.932 -14.003 1.00 81.44 267 GLU A N 1
ATOM 2152 C CA . GLU A 1 267 ? 9.335 -6.673 -14.487 1.00 81.44 267 GLU A CA 1
ATOM 2153 C C . GLU A 1 267 ? 9.211 -5.658 -13.358 1.00 81.44 267 GLU A C 1
ATOM 2155 O O . GLU A 1 267 ? 8.140 -5.539 -12.750 1.00 81.44 267 GLU A O 1
ATOM 2160 N N . VAL A 1 268 ? 10.298 -4.940 -13.094 1.00 85.75 268 VAL A N 1
ATOM 2161 C CA . VAL A 1 268 ? 10.332 -3.804 -12.178 1.00 85.75 268 VAL A CA 1
ATOM 2162 C C . VAL A 1 268 ? 10.445 -2.552 -13.026 1.00 85.75 268 VAL A C 1
ATOM 2164 O O . VAL A 1 268 ? 11.481 -2.290 -13.630 1.00 85.75 268 VAL A O 1
ATOM 2167 N N . ARG A 1 269 ? 9.378 -1.768 -13.067 1.00 87.94 269 ARG A N 1
ATOM 2168 C CA . ARG A 1 269 ? 9.320 -0.511 -13.802 1.00 87.94 269 ARG A CA 1
ATOM 2169 C C . ARG A 1 269 ? 9.146 0.628 -12.833 1.00 87.94 269 ARG A C 1
ATOM 2171 O O . ARG A 1 269 ? 8.308 0.546 -11.955 1.00 87.94 269 ARG A O 1
ATOM 2178 N N . THR A 1 270 ? 9.890 1.704 -12.983 1.00 88.00 270 THR A N 1
ATOM 2179 C CA . THR A 1 270 ? 9.605 2.954 -12.295 1.00 88.00 270 THR A CA 1
ATOM 2180 C C . THR A 1 270 ? 9.256 4.014 -13.307 1.00 88.00 270 THR A C 1
ATOM 2182 O O . THR A 1 270 ? 10.001 4.232 -14.255 1.00 88.00 270 THR A O 1
ATOM 2185 N N . GLU A 1 271 ? 8.132 4.670 -13.078 1.00 89.62 271 GLU A N 1
ATOM 2186 C CA . GLU A 1 271 ? 7.633 5.777 -13.866 1.00 89.62 271 GLU A CA 1
ATOM 2187 C C . GLU A 1 271 ? 7.664 7.047 -13.007 1.00 89.62 271 GLU A C 1
ATOM 2189 O O . GLU A 1 271 ? 7.253 7.043 -11.843 1.00 89.62 271 GLU A O 1
ATOM 2194 N N . LEU A 1 272 ? 8.196 8.129 -13.574 1.00 86.69 272 LEU A N 1
ATOM 2195 C CA . LEU A 1 272 ? 8.048 9.471 -13.026 1.00 86.69 272 LEU A CA 1
ATOM 2196 C C . LEU A 1 272 ? 7.070 10.229 -13.922 1.00 86.69 272 LEU A C 1
ATOM 2198 O O . LEU A 1 272 ? 7.289 10.338 -15.136 1.00 86.69 272 LEU A O 1
ATOM 2202 N N . HIS A 1 273 ? 5.999 10.751 -13.330 1.00 84.31 273 HIS A N 1
ATOM 2203 C CA . HIS A 1 273 ? 4.985 11.506 -14.063 1.00 84.31 273 HIS A CA 1
ATOM 2204 C C . HIS A 1 273 ? 5.099 13.005 -13.799 1.00 84.31 273 HIS A C 1
ATOM 2206 O O . HIS A 1 273 ? 5.385 13.459 -12.692 1.00 84.31 273 HIS A O 1
ATOM 2212 N N . SER A 1 274 ? 4.849 13.796 -14.836 1.00 79.81 274 SER A N 1
ATOM 2213 C CA . SER A 1 274 ? 4.756 15.245 -14.725 1.00 79.81 274 SER A CA 1
ATOM 2214 C C . SER A 1 274 ? 3.477 15.634 -13.965 1.00 79.81 274 SER A C 1
ATOM 2216 O O . SER A 1 274 ? 2.579 14.803 -13.793 1.00 79.81 274 SER A O 1
ATOM 2218 N N . PRO A 1 275 ? 3.324 16.901 -13.536 1.00 76.19 275 PRO A N 1
ATOM 2219 C CA . PRO A 1 275 ? 2.074 17.383 -12.939 1.00 76.19 275 PRO A CA 1
ATOM 2220 C C . PRO A 1 275 ? 0.838 17.190 -13.834 1.00 76.19 275 PRO A C 1
ATOM 2222 O O . PRO A 1 275 ? -0.276 17.101 -13.328 1.00 76.19 275 PRO A O 1
ATOM 2225 N N . ASN A 1 276 ? 1.033 17.075 -15.154 1.00 78.12 276 ASN A N 1
ATOM 2226 C CA . ASN A 1 276 ? -0.030 16.828 -16.133 1.00 78.12 276 ASN A CA 1
ATOM 2227 C C . ASN A 1 276 ? -0.297 15.328 -16.360 1.00 78.12 276 ASN A C 1
ATOM 2229 O O . ASN A 1 276 ? -1.025 14.965 -17.281 1.00 78.12 276 ASN A O 1
ATOM 2233 N N . ASN A 1 277 ? 0.283 14.461 -15.526 1.00 73.25 277 ASN A N 1
ATOM 2234 C CA . ASN A 1 277 ? 0.148 13.006 -15.570 1.00 73.25 277 ASN A CA 1
ATOM 2235 C C . ASN A 1 277 ? 0.766 12.333 -16.812 1.00 73.25 277 ASN A C 1
ATOM 2237 O O . ASN A 1 277 ? 0.435 11.195 -17.143 1.00 73.25 277 ASN A O 1
ATOM 2241 N N . GLU A 1 278 ? 1.684 13.016 -17.497 1.00 76.69 278 GLU A N 1
ATOM 2242 C CA . GLU A 1 278 ? 2.464 12.436 -18.592 1.00 76.69 278 GLU A CA 1
ATOM 2243 C C . GLU A 1 278 ? 3.744 11.803 -18.037 1.00 76.69 278 GLU A C 1
ATOM 2245 O O . GLU A 1 278 ? 4.465 12.439 -17.266 1.00 76.69 278 GLU A O 1
ATOM 2250 N N . THR A 1 279 ? 4.048 10.562 -18.421 1.00 78.50 279 THR A N 1
ATOM 2251 C CA . THR A 1 279 ? 5.294 9.889 -18.024 1.00 78.50 279 THR A CA 1
ATOM 2252 C C . THR A 1 279 ? 6.485 10.576 -18.693 1.00 78.50 279 THR A C 1
ATOM 2254 O O . THR A 1 279 ? 6.657 10.470 -19.908 1.00 78.50 279 THR A O 1
ATOM 2257 N N . PHE A 1 280 ? 7.304 11.285 -17.913 1.00 82.31 280 PHE A N 1
ATOM 2258 C CA . PHE A 1 280 ? 8.490 11.978 -18.429 1.00 82.31 280 PHE A CA 1
ATOM 2259 C C . PHE A 1 280 ? 9.757 11.131 -18.311 1.00 82.31 280 PHE A C 1
ATOM 2261 O O . PHE A 1 280 ? 10.703 11.351 -19.059 1.00 82.31 280 PHE A O 1
ATOM 2268 N N . TYR A 1 281 ? 9.774 10.152 -17.403 1.00 85.00 281 TYR A N 1
ATOM 2269 C CA . TYR A 1 281 ? 10.888 9.226 -17.247 1.00 85.00 281 TYR A CA 1
ATOM 2270 C C . TYR A 1 281 ? 10.393 7.822 -16.908 1.00 85.00 281 TYR A C 1
ATOM 2272 O O . TYR A 1 281 ? 9.442 7.640 -16.144 1.00 85.00 281 TYR A O 1
ATOM 2280 N N . THR A 1 282 ? 11.051 6.818 -17.473 1.00 87.94 282 THR A N 1
ATOM 2281 C CA . THR A 1 282 ? 10.816 5.407 -17.191 1.00 87.94 282 THR A CA 1
ATOM 2282 C C . THR A 1 282 ? 12.144 4.683 -17.047 1.00 87.94 282 THR A C 1
ATOM 2284 O O . THR A 1 282 ? 13.017 4.804 -17.903 1.00 87.94 282 THR A O 1
ATOM 2287 N N . GLU A 1 283 ? 12.265 3.893 -15.988 1.00 87.94 283 GLU A N 1
ATOM 2288 C CA . GLU A 1 283 ? 13.353 2.945 -15.757 1.00 87.94 283 GLU A CA 1
ATOM 2289 C C . GLU A 1 283 ? 12.746 1.551 -15.630 1.00 87.94 283 GLU A C 1
ATOM 2291 O O . GLU A 1 283 ? 11.818 1.361 -14.851 1.00 87.94 283 GLU A O 1
ATOM 2296 N N . MET A 1 284 ? 13.223 0.576 -16.392 1.00 87.69 284 MET A N 1
ATOM 2297 C CA . MET A 1 284 ? 12.626 -0.753 -16.458 1.00 87.69 284 MET A CA 1
ATOM 2298 C C . MET A 1 284 ? 13.706 -1.827 -16.419 1.00 87.69 284 MET A C 1
ATOM 2300 O O . MET A 1 284 ? 14.653 -1.786 -17.200 1.00 87.69 284 MET A O 1
ATOM 2304 N N . PHE A 1 285 ? 13.519 -2.797 -15.531 1.00 82.25 285 PHE A N 1
ATOM 2305 C CA . PHE A 1 285 ? 14.326 -4.003 -15.405 1.00 82.25 285 PHE A CA 1
ATOM 2306 C C . PHE A 1 285 ? 13.433 -5.203 -15.695 1.00 82.25 285 PHE A C 1
ATOM 2308 O O . PHE A 1 285 ? 12.400 -5.378 -15.039 1.00 82.25 285 PHE A O 1
ATOM 2315 N N . ASP A 1 286 ? 13.815 -6.021 -16.669 1.00 78.69 286 ASP A N 1
ATOM 2316 C CA . ASP A 1 286 ? 13.112 -7.262 -16.977 1.00 78.69 286 ASP A CA 1
ATOM 2317 C C . ASP A 1 286 ? 13.878 -8.502 -16.489 1.00 78.69 286 ASP A C 1
ATOM 2319 O O . ASP A 1 286 ? 15.077 -8.473 -16.203 1.00 78.69 286 ASP A O 1
ATOM 2323 N N . ARG A 1 287 ? 13.172 -9.632 -16.415 1.00 72.94 287 ARG A N 1
ATOM 2324 C CA . ARG A 1 287 ? 13.748 -10.934 -16.043 1.00 72.94 287 ARG A CA 1
ATOM 2325 C C . ARG A 1 287 ? 14.837 -11.445 -16.995 1.00 72.94 287 ARG A C 1
ATOM 2327 O O . ARG A 1 287 ? 15.525 -12.404 -16.661 1.00 72.94 287 ARG A O 1
ATOM 2334 N N . ASN A 1 288 ? 14.932 -10.895 -18.205 1.00 73.62 288 ASN A N 1
ATOM 2335 C CA . ASN A 1 288 ? 15.875 -11.360 -19.219 1.00 73.62 288 ASN A CA 1
ATOM 2336 C C . ASN A 1 288 ? 17.246 -10.693 -19.056 1.00 73.62 288 ASN A C 1
ATOM 2338 O O . ASN A 1 288 ? 18.127 -10.924 -19.879 1.00 73.62 288 ASN A O 1
ATOM 2342 N N . GLY A 1 289 ? 17.431 -9.861 -18.025 1.00 71.25 289 GLY A N 1
ATOM 2343 C CA . GLY A 1 289 ? 18.663 -9.103 -17.847 1.00 71.25 289 GLY A CA 1
ATOM 2344 C C . GLY A 1 289 ? 18.685 -7.809 -18.657 1.00 71.25 289 GLY A C 1
ATOM 2345 O O . GLY A 1 289 ? 19.742 -7.195 -18.760 1.00 71.25 289 GLY A O 1
ATOM 2346 N N . SER A 1 290 ? 17.558 -7.385 -19.240 1.00 79.12 290 SER A N 1
ATOM 2347 C CA . SER A 1 290 ? 17.479 -6.143 -20.008 1.00 79.12 290 SER A CA 1
ATOM 2348 C C . SER A 1 290 ? 17.084 -4.974 -19.116 1.00 79.12 290 SER A C 1
ATOM 2350 O O . SER A 1 290 ? 16.145 -5.039 -18.318 1.00 79.12 290 SER A O 1
ATOM 2352 N N . PHE A 1 291 ? 17.811 -3.880 -19.290 1.00 82.31 291 PHE A N 1
ATOM 2353 C CA . PHE A 1 291 ? 17.572 -2.600 -18.657 1.00 82.31 291 PHE A CA 1
ATOM 2354 C C . PHE A 1 291 ? 17.217 -1.571 -19.720 1.00 82.31 291 PHE A C 1
ATOM 2356 O O . PHE A 1 291 ? 17.961 -1.381 -20.684 1.00 82.31 291 PHE A O 1
ATOM 2363 N N . ILE A 1 292 ? 16.095 -0.885 -19.524 1.00 84.50 292 ILE A N 1
ATOM 2364 C CA . ILE A 1 292 ? 15.634 0.172 -20.418 1.00 84.50 292 ILE A CA 1
ATOM 2365 C C . ILE A 1 292 ? 15.426 1.446 -19.611 1.00 84.50 292 ILE A C 1
ATOM 2367 O O . ILE A 1 292 ? 14.687 1.458 -18.626 1.00 84.50 292 ILE A O 1
ATOM 2371 N N . THR A 1 293 ? 16.031 2.539 -20.069 1.00 84.88 293 THR A N 1
ATOM 2372 C CA . THR A 1 293 ? 15.692 3.887 -19.607 1.00 84.88 293 THR A CA 1
ATOM 2373 C C . THR A 1 293 ? 15.191 4.729 -20.752 1.00 84.88 293 THR A C 1
ATOM 2375 O O . THR A 1 293 ? 15.758 4.746 -21.844 1.00 84.88 293 THR A O 1
ATOM 2378 N N . LYS A 1 294 ? 14.111 5.449 -20.480 1.00 83.31 294 LYS A N 1
ATOM 2379 C CA . LYS A 1 294 ? 13.490 6.372 -21.410 1.00 83.31 294 LYS A CA 1
ATOM 2380 C C . LYS A 1 294 ? 13.211 7.667 -20.675 1.00 83.31 294 LYS A C 1
ATOM 2382 O O . LYS A 1 294 ? 12.498 7.670 -19.682 1.00 83.31 294 LYS A O 1
ATOM 2387 N N . ASP A 1 295 ? 13.763 8.752 -21.181 1.00 80.62 295 ASP A N 1
ATOM 2388 C CA . ASP A 1 295 ? 13.532 10.106 -20.691 1.00 80.62 295 ASP A CA 1
ATOM 2389 C C . ASP A 1 295 ? 12.887 10.910 -21.826 1.00 80.62 295 ASP A C 1
ATOM 2391 O O . ASP A 1 295 ? 13.126 10.638 -23.003 1.00 80.62 295 ASP A O 1
ATOM 2395 N N . PHE A 1 296 ? 12.070 11.900 -21.492 1.00 71.69 296 PHE A N 1
ATOM 2396 C CA . PHE A 1 296 ? 11.515 12.863 -22.434 1.00 71.69 296 PHE A CA 1
ATOM 2397 C C . PHE A 1 296 ? 12.608 13.579 -23.242 1.00 71.69 296 PHE A C 1
ATOM 2399 O O . PHE A 1 296 ? 12.420 13.870 -24.423 1.00 71.69 296 PHE A O 1
ATOM 2406 N N . CYS A 1 297 ? 13.757 13.844 -22.615 1.00 70.56 297 CYS A N 1
ATOM 2407 C CA . CYS A 1 297 ? 14.843 14.615 -23.221 1.00 70.56 297 CYS A CA 1
ATOM 2408 C C . CYS A 1 297 ? 15.913 13.759 -23.913 1.00 70.56 297 CYS A C 1
ATOM 2410 O O . CYS A 1 297 ? 16.634 14.266 -24.775 1.00 70.56 297 CYS A O 1
ATOM 2412 N N . HIS A 1 298 ? 16.047 12.483 -23.545 1.00 73.56 298 HIS A N 1
ATOM 2413 C CA . HIS A 1 298 ? 17.177 11.647 -23.952 1.00 73.56 298 HIS A CA 1
ATOM 2414 C C . HIS A 1 298 ? 16.732 10.444 -24.783 1.00 73.56 298 HIS A C 1
ATOM 2416 O O . HIS A 1 298 ? 15.616 9.941 -24.663 1.00 73.56 298 HIS A O 1
ATOM 2422 N N . ARG A 1 299 ? 17.629 9.966 -25.653 1.00 74.69 299 ARG A N 1
ATOM 2423 C CA . ARG A 1 299 ? 17.393 8.743 -26.423 1.00 74.69 299 ARG A CA 1
ATOM 2424 C C . ARG A 1 299 ? 17.221 7.570 -25.460 1.00 74.69 299 ARG A C 1
ATOM 2426 O O . ARG A 1 299 ? 17.958 7.466 -24.486 1.00 74.69 299 ARG A O 1
ATOM 2433 N N . GLU A 1 300 ? 16.287 6.684 -25.784 1.00 83.81 300 GLU A N 1
ATOM 2434 C CA . GLU A 1 300 ? 16.123 5.419 -25.074 1.00 83.81 300 GLU A CA 1
ATOM 2435 C C . GLU A 1 300 ? 17.453 4.655 -25.033 1.00 83.81 300 GLU A C 1
ATOM 2437 O O . GLU A 1 300 ? 18.086 4.431 -26.072 1.00 83.81 300 GLU A O 1
ATOM 2442 N N . VAL A 1 301 ? 17.874 4.287 -23.826 1.00 82.00 301 VAL A N 1
ATOM 2443 C CA . VAL A 1 301 ? 19.052 3.457 -23.587 1.00 82.00 301 VAL A CA 1
ATOM 2444 C C . VAL A 1 301 ? 18.554 2.065 -23.246 1.00 82.00 301 VAL A C 1
ATOM 2446 O O . VAL A 1 301 ? 17.800 1.897 -22.290 1.00 82.00 301 VAL A O 1
ATOM 2449 N N . ASN A 1 302 ? 18.983 1.083 -24.033 1.00 82.88 302 ASN A N 1
ATOM 2450 C CA . ASN A 1 302 ? 18.744 -0.330 -23.782 1.00 82.88 302 ASN A CA 1
ATOM 2451 C C . ASN A 1 302 ? 20.100 -1.024 -23.629 1.00 82.88 302 ASN A C 1
ATOM 2453 O O . ASN A 1 302 ? 20.928 -0.975 -24.542 1.00 82.88 302 ASN A O 1
ATOM 2457 N N . THR A 1 303 ? 20.336 -1.611 -22.462 1.00 78.69 303 THR A N 1
ATOM 2458 C CA . THR A 1 303 ? 21.583 -2.302 -22.119 1.00 78.69 303 THR A CA 1
ATOM 2459 C C . THR A 1 303 ? 21.290 -3.529 -21.273 1.00 78.69 303 THR A C 1
ATOM 2461 O O . THR A 1 303 ? 20.279 -3.585 -20.581 1.00 78.69 303 THR A O 1
ATOM 2464 N N . GLU A 1 304 ? 22.206 -4.488 -21.262 1.00 79.19 304 GLU A N 1
ATOM 2465 C CA . GLU A 1 304 ? 22.132 -5.618 -20.337 1.00 79.19 304 GLU A CA 1
ATOM 2466 C C . GLU A 1 304 ? 22.662 -5.228 -18.951 1.00 79.19 304 GLU A C 1
ATOM 2468 O O . GLU A 1 304 ? 23.630 -4.470 -18.828 1.00 79.19 304 GLU A O 1
ATOM 2473 N N . PHE A 1 305 ? 22.042 -5.756 -17.897 1.00 74.31 305 PHE A N 1
ATOM 2474 C CA . PHE A 1 305 ? 22.501 -5.599 -16.522 1.00 74.31 305 PHE A CA 1
ATOM 2475 C C . PHE A 1 305 ? 23.100 -6.906 -15.982 1.00 74.31 305 PHE A C 1
ATOM 2477 O O . PHE A 1 305 ? 22.689 -8.015 -16.310 1.00 74.31 305 PHE A O 1
ATOM 2484 N N . THR A 1 306 ? 24.110 -6.780 -15.128 1.00 72.44 306 THR A N 1
ATOM 2485 C CA . THR A 1 306 ? 24.799 -7.878 -14.450 1.00 72.44 306 THR A CA 1
ATOM 2486 C C . THR A 1 306 ? 24.068 -8.245 -13.161 1.00 72.44 306 THR A C 1
ATOM 2488 O O . THR A 1 306 ? 23.913 -7.412 -12.270 1.00 72.44 306 THR A O 1
ATOM 2491 N N . LEU A 1 307 ? 23.673 -9.511 -13.024 1.00 72.44 307 LEU A N 1
ATOM 2492 C CA . LEU A 1 307 ? 23.048 -10.024 -11.801 1.00 72.44 307 LEU A CA 1
ATOM 2493 C C . LEU A 1 307 ? 23.929 -9.796 -10.561 1.00 72.44 307 LEU A C 1
ATOM 2495 O O . LEU A 1 307 ? 25.159 -9.842 -10.621 1.00 72.44 307 LEU A O 1
ATOM 2499 N N . GLY A 1 308 ? 23.284 -9.556 -9.421 1.00 68.94 308 GLY A N 1
ATOM 2500 C CA . GLY A 1 308 ? 23.925 -9.312 -8.129 1.00 68.94 308 GLY A CA 1
ATOM 2501 C C . GLY A 1 308 ? 24.480 -7.898 -7.942 1.00 68.94 308 GLY A C 1
ATOM 2502 O O . GLY A 1 308 ? 24.879 -7.561 -6.826 1.00 68.94 308 GLY A O 1
ATOM 2503 N N . ARG A 1 309 ? 24.482 -7.051 -8.980 1.00 74.88 309 ARG A N 1
ATOM 2504 C CA . ARG A 1 309 ? 24.866 -5.639 -8.860 1.00 74.88 309 ARG A CA 1
ATOM 2505 C C . ARG A 1 309 ? 23.667 -4.751 -8.552 1.00 74.88 309 ARG A C 1
ATOM 2507 O O . ARG A 1 309 ? 22.544 -5.007 -8.980 1.00 74.88 309 ARG A O 1
ATOM 2514 N N . GLU A 1 310 ? 23.936 -3.692 -7.802 1.00 75.94 310 GLU A N 1
ATOM 2515 C CA . GLU A 1 310 ? 22.981 -2.618 -7.567 1.00 75.94 310 GLU A CA 1
ATOM 2516 C C . GLU A 1 310 ? 22.972 -1.678 -8.772 1.00 75.94 310 GLU A C 1
ATOM 2518 O O . GLU A 1 310 ? 24.020 -1.189 -9.202 1.00 75.94 310 GLU A O 1
ATOM 2523 N N . TYR A 1 311 ? 21.781 -1.406 -9.289 1.00 72.62 311 TYR A N 1
ATOM 2524 C CA . TYR A 1 311 ? 21.553 -0.447 -10.357 1.00 72.62 311 TYR A CA 1
ATOM 2525 C C . TYR A 1 311 ? 20.787 0.745 -9.808 1.00 72.62 311 TYR A C 1
ATOM 2527 O O . TYR A 1 311 ? 19.807 0.598 -9.075 1.00 72.62 311 TYR A O 1
ATOM 2535 N N . SER A 1 312 ? 21.260 1.941 -10.146 1.00 64.69 312 SER A N 1
ATOM 2536 C CA . SER A 1 312 ? 20.631 3.184 -9.728 1.00 64.69 312 SER A CA 1
ATOM 2537 C C . SER A 1 312 ? 20.958 4.292 -10.707 1.00 64.69 312 SER A C 1
ATOM 2539 O O . SER A 1 312 ? 22.096 4.752 -10.757 1.00 64.69 312 SER A O 1
ATOM 2541 N N . HIS A 1 313 ? 19.952 4.778 -11.424 1.00 59.19 313 HIS A N 1
ATOM 2542 C CA . HIS A 1 313 ? 20.058 6.029 -12.178 1.00 59.19 313 HIS A CA 1
ATOM 2543 C C . HIS A 1 313 ? 19.135 7.130 -11.645 1.00 59.19 313 HIS A C 1
ATOM 2545 O O . HIS A 1 313 ? 19.120 8.238 -12.177 1.00 59.19 313 HIS A O 1
ATOM 2551 N N . ARG A 1 314 ? 18.417 6.854 -10.551 1.00 66.56 314 ARG A N 1
ATOM 2552 C CA . ARG A 1 314 ? 17.541 7.802 -9.858 1.00 66.56 314 ARG A CA 1
ATOM 2553 C C . ARG A 1 314 ? 18.215 8.358 -8.602 1.00 66.56 314 ARG A C 1
ATOM 2555 O O . ARG A 1 314 ? 19.048 7.689 -7.986 1.00 66.56 314 ARG A O 1
ATOM 2562 N N . ASP A 1 315 ? 17.867 9.594 -8.251 1.00 63.75 315 ASP A N 1
ATOM 2563 C CA . ASP A 1 315 ? 18.235 10.266 -6.997 1.00 63.75 315 ASP A CA 1
ATOM 2564 C C . ASP A 1 315 ? 19.716 10.125 -6.599 1.00 63.75 315 ASP A C 1
ATOM 2566 O O . ASP A 1 315 ? 20.029 9.763 -5.468 1.00 63.75 315 ASP A O 1
ATOM 2570 N N . ASN A 1 316 ? 20.646 10.357 -7.534 1.00 66.44 316 ASN A N 1
ATOM 2571 C CA . ASN A 1 316 ? 22.097 10.296 -7.293 1.00 66.44 316 ASN A CA 1
ATOM 2572 C C . ASN A 1 316 ? 22.605 8.992 -6.642 1.00 66.44 316 ASN A C 1
ATOM 2574 O O . ASN A 1 316 ? 23.634 9.001 -5.968 1.00 66.44 316 ASN A O 1
ATOM 2578 N N . GLY A 1 317 ? 21.914 7.862 -6.818 1.00 68.38 317 GLY A N 1
ATOM 2579 C CA . GLY A 1 317 ? 22.349 6.613 -6.192 1.00 68.38 317 GLY A CA 1
ATOM 2580 C C . GLY A 1 317 ? 21.701 6.315 -4.842 1.00 68.38 317 GLY A C 1
ATOM 2581 O O . GLY A 1 317 ? 22.098 5.341 -4.206 1.00 68.38 317 GLY A O 1
ATOM 2582 N N . THR A 1 318 ? 20.759 7.123 -4.353 1.00 73.44 318 THR A N 1
ATOM 2583 C CA . THR A 1 318 ? 20.122 6.897 -3.043 1.00 73.44 318 THR A CA 1
ATOM 2584 C C . THR A 1 318 ? 19.108 5.750 -3.068 1.00 73.44 318 THR A C 1
ATOM 2586 O O . THR A 1 318 ? 18.958 5.051 -2.067 1.00 73.44 318 THR A O 1
ATOM 2589 N N . ARG A 1 319 ? 18.441 5.528 -4.205 1.00 80.12 319 ARG A N 1
ATOM 2590 C CA . ARG A 1 319 ? 17.393 4.511 -4.379 1.00 80.12 319 ARG A CA 1
ATOM 2591 C C . ARG A 1 319 ? 17.799 3.532 -5.461 1.00 80.12 319 ARG A C 1
ATOM 2593 O O . ARG A 1 319 ? 17.975 3.939 -6.604 1.00 80.12 319 ARG A O 1
ATOM 2600 N N . ARG A 1 320 ? 17.952 2.256 -5.111 1.00 81.69 320 ARG A N 1
ATOM 2601 C CA . ARG A 1 320 ? 18.560 1.256 -6.002 1.00 81.69 320 ARG A CA 1
ATOM 2602 C C . ARG A 1 320 ? 17.648 0.061 -6.208 1.00 81.69 320 ARG A C 1
ATOM 2604 O O . ARG A 1 320 ? 16.874 -0.308 -5.326 1.00 81.69 320 ARG A O 1
ATOM 2611 N N . VAL A 1 321 ? 17.782 -0.567 -7.366 1.00 81.56 321 VAL A N 1
ATOM 2612 C CA . VAL A 1 321 ? 17.238 -1.897 -7.635 1.00 81.56 321 VAL A CA 1
ATOM 2613 C C . VAL A 1 321 ? 18.412 -2.858 -7.706 1.00 81.56 321 VAL A C 1
ATOM 2615 O O . VAL A 1 321 ? 19.349 -2.648 -8.473 1.00 81.56 321 VAL A O 1
ATOM 2618 N N . GLN A 1 322 ? 18.372 -3.918 -6.911 1.00 78.94 322 GLN A N 1
ATOM 2619 C CA . GLN A 1 322 ? 19.294 -5.034 -7.041 1.00 78.94 322 GLN A CA 1
ATOM 2620 C C . GLN A 1 322 ? 18.530 -6.217 -7.620 1.00 78.94 322 GLN A C 1
ATOM 2622 O O . GLN A 1 322 ? 17.648 -6.779 -6.974 1.00 78.94 322 GLN A O 1
ATOM 2627 N N . CYS A 1 323 ? 18.868 -6.597 -8.848 1.00 71.94 323 CYS A N 1
ATOM 2628 C CA . CYS A 1 323 ? 18.427 -7.872 -9.399 1.00 71.94 323 CYS A CA 1
ATOM 2629 C C . CYS A 1 323 ? 19.389 -8.934 -8.863 1.00 71.94 323 CYS A C 1
ATOM 2631 O O . CYS A 1 323 ? 20.581 -8.901 -9.174 1.00 71.94 323 CYS A O 1
ATOM 2633 N N . ASN A 1 324 ? 18.907 -9.805 -7.978 1.00 67.75 324 ASN A N 1
ATOM 2634 C CA . ASN A 1 324 ? 19.747 -10.766 -7.267 1.00 67.75 324 ASN A CA 1
ATOM 2635 C C . ASN A 1 324 ? 20.219 -11.894 -8.201 1.00 67.75 324 ASN A C 1
ATOM 2637 O O . ASN A 1 324 ? 19.948 -11.909 -9.396 1.00 67.75 324 ASN A O 1
ATOM 2641 N N . THR A 1 325 ? 20.972 -12.851 -7.659 1.00 59.62 325 THR A N 1
ATOM 2642 C CA . THR A 1 325 ? 21.583 -13.963 -8.410 1.00 59.62 325 THR A CA 1
ATOM 2643 C C . THR A 1 325 ? 20.585 -14.896 -9.111 1.00 59.62 325 THR A C 1
ATOM 2645 O O . THR A 1 325 ? 21.010 -15.722 -9.915 1.00 59.62 325 THR A O 1
ATOM 2648 N N . ALA A 1 326 ? 19.281 -14.761 -8.847 1.00 62.66 326 ALA A N 1
ATOM 2649 C CA . ALA A 1 326 ? 18.210 -15.440 -9.566 1.00 62.66 326 ALA A CA 1
ATOM 2650 C C . ALA A 1 326 ? 17.355 -14.421 -10.353 1.00 62.66 326 ALA A C 1
ATOM 2652 O O . ALA A 1 326 ? 17.013 -13.381 -9.791 1.00 62.66 326 ALA A O 1
ATOM 2653 N N . PRO A 1 327 ? 16.929 -14.727 -11.596 1.00 56.09 327 PRO A N 1
ATOM 2654 C CA . PRO A 1 327 ? 16.126 -13.822 -12.437 1.00 56.09 327 PRO A CA 1
ATOM 2655 C C . PRO A 1 327 ? 14.782 -13.388 -11.829 1.00 56.09 327 PRO A C 1
ATOM 2657 O O . PRO A 1 327 ? 14.186 -12.407 -12.264 1.00 56.09 327 PRO A O 1
ATOM 2660 N N . ASP A 1 328 ? 14.300 -14.141 -10.838 1.00 61.31 328 ASP A N 1
ATOM 2661 C CA . ASP A 1 328 ? 12.994 -13.962 -10.198 1.00 61.31 328 ASP A CA 1
ATOM 2662 C C . ASP A 1 328 ? 13.080 -13.277 -8.823 1.00 61.31 328 ASP A C 1
ATOM 2664 O O . ASP A 1 328 ? 12.054 -13.081 -8.166 1.00 61.31 328 ASP A O 1
ATOM 2668 N N . ASP A 1 329 ? 14.292 -12.916 -8.394 1.00 74.50 329 ASP A N 1
ATOM 2669 C CA . ASP A 1 329 ? 14.560 -12.259 -7.121 1.00 74.50 329 ASP A CA 1
ATOM 2670 C C . ASP A 1 329 ? 15.059 -10.836 -7.381 1.00 74.50 329 ASP A C 1
ATOM 2672 O O . ASP A 1 329 ? 16.132 -10.622 -7.948 1.00 74.50 329 ASP A O 1
ATOM 2676 N N . PHE A 1 330 ? 14.322 -9.846 -6.891 1.00 77.12 330 PHE A N 1
ATOM 2677 C CA . PHE A 1 330 ? 14.782 -8.462 -6.871 1.00 77.12 330 PHE A CA 1
ATOM 2678 C C . PHE A 1 330 ? 14.654 -7.882 -5.466 1.00 77.12 330 PHE A C 1
ATOM 2680 O O . PHE A 1 330 ? 13.858 -8.335 -4.637 1.00 77.12 330 PHE A O 1
ATOM 2687 N N . GLU A 1 331 ? 15.448 -6.857 -5.204 1.00 85.75 331 GLU A N 1
ATOM 2688 C CA . GLU A 1 331 ? 15.394 -6.073 -3.985 1.00 85.75 331 GLU A CA 1
ATOM 2689 C C . GLU A 1 331 ? 15.348 -4.589 -4.342 1.00 85.75 331 GLU A C 1
ATOM 2691 O O . GLU A 1 331 ? 16.213 -4.074 -5.050 1.00 85.75 331 GLU A O 1
ATOM 2696 N N . LEU A 1 332 ? 14.311 -3.900 -3.866 1.00 87.88 332 LEU A N 1
ATOM 2697 C CA . LEU A 1 332 ? 14.290 -2.447 -3.828 1.00 87.88 332 LEU A CA 1
ATOM 2698 C C . LEU A 1 332 ? 14.982 -1.985 -2.554 1.00 87.88 332 LEU A C 1
ATOM 2700 O O . LEU A 1 332 ? 14.599 -2.344 -1.434 1.00 87.88 332 LEU A O 1
ATOM 2704 N N . ILE A 1 333 ? 16.002 -1.170 -2.762 1.00 87.19 333 ILE A N 1
ATOM 2705 C CA . ILE A 1 333 ? 16.902 -0.647 -1.752 1.00 87.19 333 ILE A CA 1
ATOM 2706 C C . ILE A 1 333 ? 16.583 0.836 -1.587 1.00 87.19 333 ILE A C 1
ATOM 2708 O O . ILE A 1 333 ? 17.009 1.666 -2.388 1.00 87.19 333 ILE A O 1
ATOM 2712 N N . GLU A 1 334 ? 15.812 1.152 -0.547 1.00 87.25 334 GLU A N 1
ATOM 2713 C CA . GLU A 1 334 ? 15.348 2.503 -0.220 1.00 87.25 334 GLU A CA 1
ATOM 2714 C C . GLU A 1 334 ? 15.914 2.957 1.139 1.00 87.25 334 GLU A C 1
ATOM 2716 O O . GLU A 1 334 ? 16.264 2.116 1.974 1.00 87.25 334 GLU A O 1
ATOM 2721 N N . PRO A 1 335 ? 16.048 4.265 1.402 1.00 85.50 335 PRO A N 1
ATOM 2722 C CA . PRO A 1 335 ? 16.484 4.748 2.714 1.00 85.50 335 PRO A CA 1
ATOM 2723 C C . PRO A 1 335 ? 15.559 4.303 3.852 1.00 85.50 335 PRO A C 1
ATOM 2725 O O . PRO A 1 335 ? 16.025 3.983 4.942 1.00 85.50 335 PRO A O 1
ATOM 2728 N N . GLU A 1 336 ? 14.253 4.258 3.589 1.00 87.50 336 GLU A N 1
ATOM 2729 C CA . GLU A 1 336 ? 13.223 3.992 4.592 1.00 87.50 336 GLU A CA 1
ATOM 2730 C C . GLU A 1 336 ? 12.915 2.492 4.736 1.00 87.50 336 GLU A C 1
ATOM 2732 O O . GLU A 1 336 ? 12.446 2.039 5.784 1.00 87.50 336 GLU A O 1
ATOM 2737 N N . PHE A 1 337 ? 13.173 1.697 3.692 1.00 89.56 337 PHE A N 1
ATOM 2738 C CA . PHE A 1 337 ? 12.857 0.272 3.689 1.00 89.56 337 PHE A CA 1
ATOM 2739 C C . PHE A 1 337 ? 13.719 -0.565 2.730 1.00 89.56 337 PHE A C 1
ATOM 2741 O O . PHE A 1 337 ? 14.399 -0.085 1.823 1.00 89.56 337 PHE A O 1
ATOM 2748 N N . ARG A 1 338 ? 13.660 -1.883 2.913 1.00 89.62 338 ARG A N 1
ATOM 2749 C CA . ARG A 1 338 ? 14.115 -2.882 1.939 1.00 89.62 338 ARG A CA 1
ATOM 2750 C C . ARG A 1 338 ? 12.932 -3.739 1.545 1.00 89.62 338 ARG A C 1
ATOM 2752 O O . ARG A 1 338 ? 12.334 -4.384 2.406 1.00 89.62 338 ARG A O 1
ATOM 2759 N N . LEU A 1 339 ? 12.588 -3.750 0.265 1.00 89.94 339 LEU A N 1
ATOM 2760 C CA . LEU A 1 339 ? 11.511 -4.582 -0.258 1.00 89.94 339 LEU A CA 1
ATOM 2761 C C . LEU A 1 339 ? 12.119 -5.656 -1.140 1.00 89.94 339 LEU A C 1
ATOM 2763 O O . LEU A 1 339 ? 12.577 -5.373 -2.242 1.00 89.94 339 LEU A O 1
ATOM 2767 N N . ARG A 1 340 ? 12.123 -6.887 -0.644 1.00 86.75 340 ARG A N 1
ATOM 2768 C CA . ARG A 1 340 ? 12.676 -8.032 -1.346 1.00 86.75 340 ARG A CA 1
ATOM 2769 C C . ARG A 1 340 ? 11.581 -8.970 -1.802 1.00 86.75 340 ARG A C 1
ATOM 2771 O O . ARG A 1 340 ? 10.630 -9.258 -1.077 1.00 86.75 340 ARG A O 1
ATOM 2778 N N . TRP A 1 341 ? 11.781 -9.485 -2.996 1.00 79.38 341 TRP A N 1
ATOM 2779 C CA . TRP A 1 341 ? 10.951 -10.494 -3.602 1.00 79.38 341 TRP A CA 1
ATOM 2780 C C . TRP A 1 341 ? 11.723 -11.805 -3.689 1.00 79.38 341 TRP A C 1
ATOM 2782 O O . TRP A 1 341 ? 12.886 -11.818 -4.093 1.00 79.38 341 TRP A O 1
ATOM 2792 N N . PHE A 1 342 ? 11.072 -12.894 -3.294 1.00 76.00 342 PHE A N 1
ATOM 2793 C CA . PHE A 1 342 ? 11.639 -14.234 -3.307 1.00 76.00 342 PHE A CA 1
ATOM 2794 C C . PHE A 1 342 ? 10.797 -15.152 -4.191 1.00 76.00 342 PHE A C 1
ATOM 2796 O O . PHE A 1 342 ? 9.620 -15.400 -3.910 1.00 76.00 342 PHE A O 1
ATOM 2803 N N . LYS A 1 343 ? 11.423 -15.681 -5.245 1.00 69.44 343 LYS A N 1
ATOM 2804 C CA . LYS A 1 343 ? 10.943 -16.780 -6.095 1.00 69.44 343 LYS A CA 1
ATOM 2805 C C . LYS A 1 343 ? 9.563 -16.589 -6.736 1.00 69.44 343 LYS A C 1
ATOM 2807 O O . LYS A 1 343 ? 8.944 -17.567 -7.132 1.00 69.44 343 LYS A O 1
ATOM 2812 N N . GLY A 1 344 ? 9.040 -15.367 -6.847 1.00 68.44 344 GLY A N 1
ATOM 2813 C CA . GLY A 1 344 ? 7.670 -15.176 -7.360 1.00 68.44 344 GLY A CA 1
ATOM 2814 C C . GLY A 1 344 ? 6.560 -15.324 -6.319 1.00 68.44 344 GLY A C 1
ATOM 2815 O O . GLY A 1 344 ? 5.410 -15.061 -6.651 1.00 68.44 344 GLY A O 1
ATOM 2816 N N . GLU A 1 345 ? 6.877 -15.742 -5.093 1.00 79.62 345 GLU A N 1
ATOM 2817 C CA . GLU A 1 345 ? 5.880 -16.275 -4.155 1.00 79.62 345 GLU A CA 1
ATOM 2818 C C . GLU A 1 345 ? 5.780 -15.475 -2.863 1.00 79.62 345 GLU A C 1
ATOM 2820 O O . GLU A 1 345 ? 4.694 -15.364 -2.293 1.00 79.62 345 GLU A O 1
ATOM 2825 N N . ILE A 1 346 ? 6.897 -14.922 -2.390 1.00 86.62 346 ILE A N 1
ATOM 2826 C CA . ILE A 1 346 ? 6.962 -14.247 -1.096 1.00 86.62 346 ILE A CA 1
ATOM 2827 C C . ILE A 1 346 ? 7.532 -12.848 -1.281 1.00 86.62 346 ILE A C 1
ATOM 2829 O O . ILE A 1 346 ? 8.597 -12.655 -1.870 1.00 86.62 346 ILE A O 1
ATOM 2833 N N . MET A 1 347 ? 6.835 -11.872 -0.713 1.00 88.62 347 MET A N 1
ATOM 2834 C CA . MET A 1 347 ? 7.313 -10.507 -0.567 1.00 88.62 347 MET A CA 1
ATOM 2835 C C . MET A 1 347 ? 7.707 -10.266 0.885 1.00 88.62 347 MET A C 1
ATOM 2837 O O . MET A 1 347 ? 6.936 -10.544 1.800 1.00 88.62 347 MET A O 1
ATOM 2841 N N . VAL A 1 348 ? 8.897 -9.711 1.097 1.00 90.38 348 VAL A N 1
ATOM 2842 C CA . VAL A 1 348 ? 9.391 -9.303 2.412 1.00 90.38 348 VAL A CA 1
ATOM 2843 C C . VAL A 1 348 ? 9.713 -7.816 2.375 1.00 90.38 348 VAL A C 1
ATOM 2845 O O . VAL A 1 348 ? 10.622 -7.394 1.667 1.00 90.38 348 VAL A O 1
ATOM 2848 N N . CYS A 1 349 ? 9.006 -7.022 3.169 1.00 91.56 349 CYS A N 1
ATOM 2849 C CA . CYS A 1 349 ? 9.298 -5.612 3.386 1.00 91.56 349 CYS A CA 1
ATOM 2850 C C . CYS A 1 349 ? 9.897 -5.427 4.782 1.00 91.56 349 CYS A C 1
ATOM 2852 O O . CYS A 1 349 ? 9.264 -5.754 5.783 1.00 91.56 349 CYS A O 1
ATOM 2854 N N . LYS A 1 350 ? 11.126 -4.919 4.862 1.00 90.81 350 LYS A N 1
ATOM 2855 C CA . LYS A 1 350 ? 11.751 -4.478 6.110 1.00 90.81 350 LYS A CA 1
ATOM 2856 C C . LYS A 1 350 ? 11.683 -2.960 6.169 1.00 90.81 350 LYS A C 1
ATOM 2858 O O . LYS A 1 350 ? 12.359 -2.309 5.381 1.00 90.81 350 LYS A O 1
ATOM 2863 N N . VAL A 1 351 ? 10.892 -2.414 7.083 1.00 88.75 351 VAL A N 1
ATOM 2864 C CA . VAL A 1 351 ? 10.803 -0.973 7.341 1.00 88.75 351 VAL A CA 1
ATOM 2865 C C . VAL A 1 351 ? 11.765 -0.639 8.471 1.00 88.75 351 VAL A C 1
ATOM 2867 O O . VAL A 1 351 ? 11.661 -1.201 9.566 1.00 88.75 351 VAL A O 1
ATOM 2870 N N . PHE A 1 352 ? 12.730 0.231 8.190 1.00 85.25 352 PHE A N 1
ATOM 2871 C CA . PHE A 1 352 ? 13.755 0.587 9.160 1.00 85.25 352 PHE A CA 1
ATOM 2872 C C . PHE A 1 352 ? 13.195 1.535 10.216 1.00 85.25 352 PHE A C 1
ATOM 2874 O O . PHE A 1 352 ? 12.448 2.459 9.898 1.00 85.25 352 PHE A O 1
ATOM 2881 N N . GLY A 1 353 ? 13.568 1.298 11.475 1.00 73.75 353 GLY A N 1
ATOM 2882 C CA . GLY A 1 353 ? 13.295 2.245 12.553 1.00 73.75 353 GLY A CA 1
ATOM 2883 C C . GLY A 1 353 ? 14.061 3.548 12.333 1.00 73.75 353 GLY A C 1
ATOM 2884 O O . GLY A 1 353 ? 15.122 3.559 11.696 1.00 73.75 353 GLY A O 1
ATOM 2885 N N . ARG A 1 354 ? 13.533 4.658 12.850 1.00 71.38 354 ARG A N 1
ATOM 2886 C CA . ARG A 1 354 ? 14.174 5.965 12.683 1.00 71.38 354 ARG A CA 1
ATOM 2887 C C . ARG A 1 354 ? 15.543 6.020 13.378 1.00 71.38 354 ARG A C 1
ATOM 2889 O O . ARG A 1 354 ? 15.654 5.608 14.537 1.00 71.38 354 ARG A O 1
ATOM 2896 N N . PRO A 1 355 ? 16.577 6.592 12.730 1.00 65.00 355 PRO A N 1
ATOM 2897 C CA . PRO A 1 355 ? 17.859 6.842 13.381 1.00 65.00 355 PRO A CA 1
ATOM 2898 C C . PRO A 1 355 ? 17.680 7.680 14.653 1.00 65.00 355 PRO A C 1
ATOM 2900 O O . PRO A 1 355 ? 16.961 8.677 14.649 1.00 65.00 355 PRO A O 1
ATOM 2903 N N . GLY A 1 356 ? 18.321 7.268 15.747 1.00 63.38 356 GLY A N 1
ATOM 2904 C CA . GLY A 1 356 ? 18.220 7.957 17.039 1.00 63.38 356 GLY A CA 1
ATOM 2905 C C . GLY A 1 356 ? 16.904 7.735 17.796 1.00 63.38 356 GLY A C 1
ATOM 2906 O O . GLY A 1 356 ? 16.751 8.270 18.890 1.00 63.38 356 GLY A O 1
ATOM 2907 N N . CYS A 1 357 ? 15.975 6.936 17.260 1.00 67.19 357 CYS A N 1
ATOM 2908 C CA . CYS A 1 357 ? 14.766 6.506 17.961 1.00 67.19 357 CYS A CA 1
ATOM 2909 C C . CYS A 1 357 ? 14.917 5.060 18.456 1.00 67.19 357 CYS A C 1
ATOM 2911 O O . CYS A 1 357 ? 15.627 4.255 17.859 1.00 67.19 357 CYS A O 1
ATOM 2913 N N . ILE A 1 358 ? 14.193 4.700 19.517 1.00 68.81 358 ILE A N 1
ATOM 2914 C CA . ILE A 1 358 ? 14.139 3.328 20.065 1.00 68.81 358 ILE A CA 1
ATOM 2915 C C . ILE A 1 358 ? 13.281 2.364 19.217 1.00 68.81 358 ILE A C 1
ATOM 2917 O O . ILE A 1 358 ? 12.826 1.325 19.696 1.00 68.81 358 ILE A O 1
ATOM 2921 N N . GLU A 1 359 ? 13.004 2.722 17.965 1.00 71.44 359 GLU A N 1
ATOM 2922 C CA . GLU A 1 359 ? 12.116 1.975 17.080 1.00 71.44 359 GLU A CA 1
ATOM 2923 C C . GLU A 1 359 ? 12.806 0.716 16.559 1.00 71.44 359 GLU A C 1
ATOM 2925 O O . GLU A 1 359 ? 13.862 0.771 15.925 1.00 71.44 359 GLU A O 1
ATOM 2930 N N . LYS A 1 360 ? 12.177 -0.439 16.791 1.00 76.00 360 LYS A N 1
ATOM 2931 C CA . LYS A 1 360 ? 12.621 -1.699 16.194 1.00 76.00 360 LYS A CA 1
ATOM 2932 C C . LYS A 1 360 ? 12.316 -1.699 14.698 1.00 76.00 360 LYS A C 1
ATOM 2934 O O . LYS A 1 360 ? 11.312 -1.148 14.252 1.00 76.00 360 LYS A O 1
ATOM 2939 N N . THR A 1 361 ? 13.158 -2.384 13.929 1.00 84.88 361 THR A N 1
ATOM 2940 C CA . THR A 1 361 ? 12.865 -2.648 12.516 1.00 84.88 361 THR A CA 1
ATOM 2941 C C . THR A 1 361 ? 11.624 -3.529 12.432 1.00 84.88 361 THR A C 1
ATOM 2943 O O . THR A 1 361 ? 11.527 -4.536 13.135 1.00 84.88 361 THR A O 1
ATOM 2946 N N . LEU A 1 362 ? 10.685 -3.171 11.564 1.00 88.38 362 LEU A N 1
ATOM 2947 C CA . LEU A 1 362 ? 9.493 -3.972 11.311 1.00 88.38 362 LEU A CA 1
ATOM 2948 C C . LEU A 1 362 ? 9.703 -4.801 10.051 1.00 88.38 362 LEU A C 1
ATOM 2950 O O . LEU A 1 362 ? 10.206 -4.308 9.043 1.00 88.38 362 LEU A O 1
ATOM 2954 N N . ARG A 1 363 ? 9.328 -6.074 10.107 1.00 91.31 363 ARG A N 1
ATOM 2955 C CA . ARG A 1 363 ? 9.398 -7.003 8.984 1.00 91.31 363 ARG A CA 1
ATOM 2956 C C . ARG A 1 363 ? 7.999 -7.493 8.658 1.00 91.31 363 ARG A C 1
ATOM 2958 O O . ARG A 1 363 ? 7.339 -8.104 9.486 1.00 91.31 363 ARG A O 1
ATOM 2965 N N . ILE A 1 364 ? 7.582 -7.238 7.431 1.00 93.06 364 ILE A N 1
ATOM 2966 C CA . ILE A 1 364 ? 6.307 -7.654 6.868 1.00 93.06 364 ILE A CA 1
ATOM 2967 C C . ILE A 1 364 ? 6.616 -8.729 5.837 1.00 93.06 364 ILE A C 1
ATOM 2969 O O . ILE A 1 364 ? 7.369 -8.478 4.898 1.00 93.06 364 ILE A O 1
ATOM 2973 N N . GLU A 1 365 ? 6.059 -9.918 6.002 1.00 93.25 365 GLU A N 1
ATOM 2974 C CA . GLU A 1 365 ? 6.150 -10.992 5.017 1.00 93.25 365 GLU A CA 1
ATOM 2975 C C . GLU A 1 365 ? 4.754 -11.324 4.494 1.00 93.25 365 GLU A C 1
ATOM 2977 O O . GLU A 1 365 ? 3.824 -11.484 5.279 1.00 93.25 365 GLU A O 1
ATOM 2982 N N . ILE A 1 366 ? 4.604 -11.391 3.171 1.00 91.12 366 ILE A N 1
ATOM 2983 C CA . ILE A 1 366 ? 3.330 -11.627 2.490 1.00 91.12 366 ILE A CA 1
ATOM 2984 C C . ILE A 1 366 ? 3.514 -12.743 1.470 1.00 91.12 366 ILE A C 1
ATOM 2986 O O . ILE A 1 366 ? 4.390 -12.671 0.606 1.00 91.12 366 ILE A O 1
ATOM 2990 N N . ASN A 1 367 ? 2.650 -13.750 1.542 1.00 88.94 367 ASN A N 1
ATOM 2991 C CA . ASN A 1 367 ? 2.504 -14.755 0.506 1.00 88.94 367 ASN A CA 1
ATOM 2992 C C . ASN A 1 367 ? 1.649 -14.181 -0.630 1.00 88.94 367 ASN A C 1
ATOM 2994 O O . ASN A 1 367 ? 0.471 -13.855 -0.460 1.00 88.94 367 ASN A O 1
ATOM 2998 N N . LEU A 1 368 ? 2.253 -14.069 -1.807 1.00 82.56 368 LEU A N 1
ATOM 2999 C CA . LEU A 1 368 ? 1.649 -13.456 -2.981 1.00 82.56 368 LEU A CA 1
ATOM 3000 C C . LEU A 1 368 ? 0.541 -14.326 -3.595 1.00 82.56 368 LEU A C 1
ATOM 3002 O O . LEU A 1 368 ? -0.325 -13.816 -4.299 1.00 82.56 368 LEU A O 1
ATOM 3006 N N . ASN A 1 369 ? 0.494 -15.623 -3.307 1.00 83.00 369 ASN A N 1
ATOM 3007 C CA . ASN A 1 369 ? -0.548 -16.500 -3.838 1.00 83.00 369 ASN A CA 1
ATOM 3008 C C . ASN A 1 369 ? -1.831 -16.451 -3.001 1.00 83.00 369 ASN A C 1
ATOM 3010 O O . ASN A 1 369 ? -2.930 -16.522 -3.553 1.00 83.00 369 ASN A O 1
ATOM 3014 N N . THR A 1 370 ? -1.702 -16.320 -1.681 1.00 86.12 370 THR A N 1
ATOM 3015 C CA . THR A 1 370 ? -2.831 -16.401 -0.740 1.00 86.12 370 THR A CA 1
ATOM 3016 C C . THR A 1 370 ? -3.287 -15.038 -0.217 1.00 86.12 370 THR A C 1
ATOM 3018 O O . THR A 1 370 ? -4.467 -14.886 0.120 1.00 86.12 370 THR A O 1
ATOM 3021 N N . GLY A 1 371 ? -2.377 -14.059 -0.163 1.00 84.62 371 GLY A N 1
ATOM 3022 C CA . GLY A 1 371 ? -2.554 -12.787 0.539 1.00 84.62 371 GLY A CA 1
ATOM 3023 C C . GLY A 1 371 ? -2.357 -12.890 2.057 1.00 84.62 371 GLY A C 1
ATOM 3024 O O . GLY A 1 371 ? -2.570 -11.902 2.760 1.00 84.62 371 GLY A O 1
ATOM 3025 N N . SER A 1 372 ? -1.961 -14.062 2.565 1.00 90.50 372 SER A N 1
ATOM 3026 C CA . SER A 1 372 ? -1.630 -14.252 3.978 1.00 90.50 372 SER A CA 1
ATOM 3027 C C . SER A 1 372 ? -0.297 -13.593 4.299 1.00 90.50 372 SER A C 1
ATOM 3029 O O . SER A 1 372 ? 0.587 -13.526 3.442 1.00 90.50 372 SER A O 1
ATOM 3031 N N . GLY A 1 373 ? -0.106 -13.163 5.536 1.00 92.56 373 GLY A N 1
ATOM 3032 C CA . GLY A 1 373 ? 1.153 -12.566 5.933 1.00 92.56 373 GLY A CA 1
ATOM 3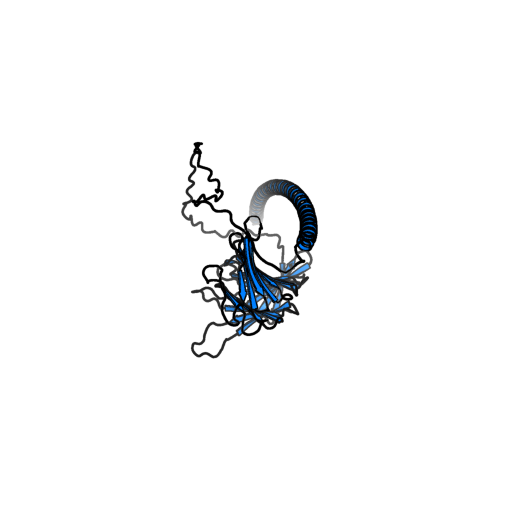033 C C . GLY A 1 373 ? 1.362 -12.500 7.430 1.00 92.56 373 GLY A C 1
ATOM 3034 O O . GLY A 1 373 ? 0.543 -12.950 8.230 1.00 92.56 373 GLY A O 1
ATOM 3035 N N . ILE A 1 374 ? 2.522 -11.978 7.793 1.00 94.19 374 ILE A N 1
ATOM 3036 C CA . ILE A 1 374 ? 2.960 -11.839 9.172 1.00 94.19 374 ILE A CA 1
ATOM 3037 C C . ILE A 1 374 ? 3.699 -10.516 9.335 1.00 94.19 374 ILE A C 1
ATOM 3039 O O . ILE A 1 374 ? 4.534 -10.142 8.505 1.00 94.19 374 ILE A O 1
ATOM 3043 N N . LEU A 1 375 ? 3.372 -9.803 10.410 1.00 92.94 375 LEU A N 1
ATOM 3044 C CA . LEU A 1 375 ? 4.139 -8.666 10.892 1.00 92.94 375 LEU A CA 1
ATOM 3045 C C . LEU A 1 375 ? 5.011 -9.130 12.058 1.00 92.94 375 LEU A C 1
ATOM 3047 O O . LEU A 1 375 ? 4.519 -9.721 13.018 1.00 92.94 375 LEU A O 1
ATOM 3051 N N . GLU A 1 376 ? 6.299 -8.829 11.987 1.00 92.00 376 GLU A N 1
ATOM 3052 C CA . GLU A 1 376 ? 7.300 -9.148 12.998 1.00 92.00 376 GLU A CA 1
ATOM 3053 C C . GLU A 1 376 ? 8.089 -7.891 13.373 1.00 92.00 376 GLU A C 1
ATOM 3055 O O . GLU A 1 376 ? 8.312 -7.001 12.551 1.00 92.00 376 GLU A O 1
ATOM 3060 N N . THR A 1 377 ? 8.578 -7.844 14.605 1.00 88.00 377 THR A N 1
ATOM 3061 C CA . THR A 1 377 ? 9.640 -6.917 15.002 1.00 88.00 377 THR A CA 1
ATOM 3062 C C . THR A 1 377 ? 10.977 -7.633 14.937 1.00 88.00 377 THR A C 1
ATOM 3064 O O . THR A 1 377 ? 11.068 -8.831 15.214 1.00 88.00 377 THR A O 1
ATOM 3067 N N . VAL A 1 378 ? 12.012 -6.905 14.533 1.00 83.38 378 VAL A N 1
ATOM 3068 C CA . VAL A 1 378 ? 13.373 -7.412 14.381 1.00 83.38 378 VAL A CA 1
ATOM 3069 C C . VAL A 1 378 ? 14.308 -6.500 15.160 1.00 83.38 378 VAL A C 1
ATOM 3071 O O . VAL A 1 378 ? 14.384 -5.297 14.897 1.00 83.38 378 VAL A O 1
ATOM 3074 N N . GLU A 1 379 ? 15.029 -7.072 16.118 1.00 70.94 379 GLU A N 1
ATOM 3075 C CA . GLU A 1 379 ? 16.086 -6.358 16.830 1.00 70.94 379 GLU A CA 1
ATOM 3076 C C . GLU A 1 379 ? 17.325 -6.211 15.936 1.00 70.94 379 GLU A C 1
ATOM 3078 O O . GLU A 1 379 ? 17.786 -7.165 15.298 1.00 70.94 379 GLU A O 1
ATOM 3083 N N . SER A 1 380 ? 17.850 -4.989 15.843 1.00 57.53 380 SER A N 1
ATOM 3084 C CA . SER A 1 380 ? 19.060 -4.693 15.082 1.00 57.53 380 SER A CA 1
ATOM 3085 C C . SER A 1 380 ? 20.313 -5.026 15.903 1.00 57.53 380 SER A C 1
ATOM 3087 O O . SER A 1 380 ? 20.589 -4.349 16.886 1.00 57.53 380 SER A O 1
ATOM 3089 N N . GLN A 1 381 ? 21.081 -6.010 15.417 1.00 47.12 381 GLN A N 1
ATOM 3090 C CA . GLN A 1 381 ? 22.474 -6.361 15.757 1.00 47.12 381 GLN A CA 1
ATOM 3091 C C . GLN A 1 381 ? 22.777 -6.880 17.180 1.00 47.12 381 GLN A C 1
ATOM 3093 O O . GLN A 1 381 ? 22.904 -6.108 18.125 1.00 47.12 381 GLN A O 1
ATOM 3098 N N . SER A 1 382 ? 23.119 -8.174 17.283 1.00 37.16 382 SER A N 1
ATOM 3099 C CA . SER A 1 382 ? 24.260 -8.579 18.116 1.00 37.16 382 SER A CA 1
ATOM 3100 C C . SER A 1 382 ? 25.542 -8.404 17.289 1.00 37.16 382 SER A C 1
ATOM 3102 O O . SER A 1 382 ? 25.566 -8.701 16.091 1.00 37.16 382 SER A O 1
ATOM 3104 N N . LYS A 1 383 ? 26.607 -7.883 17.910 1.00 41.75 383 LYS A N 1
ATOM 3105 C CA . LYS A 1 383 ? 27.926 -7.679 17.278 1.00 41.75 383 LYS A CA 1
ATOM 3106 C C . LYS A 1 383 ? 28.622 -8.990 16.871 1.00 41.75 383 LYS A C 1
ATOM 3108 O O . LYS A 1 383 ? 29.590 -8.936 16.123 1.00 41.75 383 LYS A O 1
ATOM 3113 N N . ASP A 1 384 ? 28.081 -10.139 17.276 1.00 39.84 384 ASP A N 1
ATOM 3114 C CA . ASP A 1 384 ? 28.706 -11.459 17.127 1.00 39.84 384 ASP A CA 1
ATOM 3115 C C . ASP A 1 384 ? 28.012 -12.367 16.095 1.00 39.84 384 ASP A C 1
ATOM 3117 O O . ASP A 1 384 ? 28.141 -13.588 16.121 1.00 39.84 384 ASP A O 1
ATOM 3121 N N . GLY A 1 385 ? 27.273 -11.786 15.145 1.00 41.56 385 GLY A N 1
ATOM 3122 C CA . GLY A 1 385 ? 26.883 -12.480 13.911 1.00 41.56 385 GLY A CA 1
ATOM 3123 C C . GLY A 1 385 ? 25.814 -13.573 14.036 1.00 41.56 385 GLY A C 1
ATOM 3124 O O . GLY A 1 385 ? 25.430 -14.142 13.019 1.00 41.56 385 GLY A O 1
ATOM 3125 N N . MET A 1 386 ? 25.277 -13.849 15.225 1.00 46.34 386 MET A N 1
ATOM 3126 C CA . MET A 1 386 ? 24.245 -14.869 15.424 1.00 46.34 386 MET A CA 1
ATOM 3127 C C . MET A 1 386 ? 23.192 -14.395 16.428 1.00 46.34 386 MET A C 1
ATOM 3129 O O . MET A 1 386 ? 23.445 -14.373 17.625 1.00 46.34 386 MET A O 1
ATOM 3133 N N . SER A 1 387 ? 22.030 -14.017 15.878 1.00 43.38 387 SER A N 1
ATOM 3134 C CA . SER A 1 387 ? 20.649 -14.141 16.388 1.00 43.38 387 SER A CA 1
ATOM 3135 C C . SER A 1 387 ? 19.824 -12.893 16.047 1.00 43.38 387 SER A C 1
ATOM 3137 O O . SER A 1 387 ? 19.866 -11.884 16.746 1.00 43.38 387 SER A O 1
ATOM 3139 N N . HIS A 1 388 ? 19.031 -12.966 14.973 1.00 58.50 388 HIS A N 1
ATOM 3140 C CA . HIS A 1 388 ? 17.913 -12.046 14.768 1.00 58.50 388 HIS A CA 1
ATOM 3141 C C . HIS A 1 388 ? 16.781 -12.491 15.692 1.00 58.50 388 HIS A C 1
ATOM 3143 O O . HIS A 1 388 ? 16.033 -13.401 15.328 1.00 58.50 388 HIS A O 1
ATOM 3149 N N . HIS A 1 389 ? 16.646 -11.896 16.881 1.00 71.94 389 HIS A N 1
ATOM 3150 C CA . HIS A 1 389 ? 15.429 -12.118 17.652 1.00 71.94 389 HIS A CA 1
ATOM 3151 C C . HIS A 1 389 ? 14.276 -11.468 16.883 1.00 71.94 389 HIS A C 1
ATOM 3153 O O . HIS A 1 389 ? 14.160 -10.244 16.791 1.00 71.94 389 HIS A O 1
ATOM 3159 N N . LYS A 1 390 ? 13.478 -12.321 16.242 1.00 85.06 390 LYS A N 1
ATOM 3160 C CA . LYS A 1 390 ? 12.201 -11.945 15.651 1.00 85.06 390 LYS A CA 1
ATOM 3161 C C . LYS A 1 390 ? 11.121 -12.177 16.689 1.00 85.06 390 LYS A C 1
ATOM 3163 O O . LYS A 1 390 ? 11.138 -13.206 17.363 1.00 85.06 390 LYS A O 1
ATOM 3168 N N . GLN A 1 391 ? 10.189 -11.245 16.790 1.00 88.62 391 GLN A N 1
ATOM 3169 C CA . GLN A 1 391 ? 8.993 -11.415 17.601 1.00 88.62 391 GLN A CA 1
ATOM 3170 C C . GLN A 1 391 ? 7.775 -11.094 16.742 1.00 88.62 391 GLN A C 1
ATOM 3172 O O . GLN A 1 391 ? 7.671 -9.993 16.197 1.00 88.62 391 GLN A O 1
ATOM 3177 N N . THR A 1 392 ? 6.869 -12.058 16.603 1.00 90.38 392 THR A N 1
ATOM 3178 C CA . THR A 1 392 ? 5.620 -11.883 15.860 1.00 90.38 392 THR A CA 1
ATOM 3179 C C . THR A 1 392 ? 4.745 -10.834 16.539 1.00 90.38 392 THR A C 1
ATOM 3181 O O . THR A 1 392 ? 4.467 -10.939 17.730 1.00 90.38 392 THR A O 1
ATOM 3184 N N . VAL A 1 393 ? 4.312 -9.833 15.771 1.00 87.44 393 VAL A N 1
ATOM 3185 C CA . VAL A 1 393 ? 3.330 -8.828 16.195 1.00 87.44 393 VAL A CA 1
ATOM 3186 C C . VAL A 1 393 ? 1.924 -9.372 15.981 1.00 87.44 393 VAL A C 1
ATOM 3188 O O . VAL A 1 393 ? 1.159 -9.449 16.933 1.00 87.44 393 VAL A O 1
ATOM 3191 N N . PHE A 1 394 ? 1.598 -9.780 14.750 1.00 90.81 394 PHE A N 1
ATOM 3192 C CA . PHE A 1 394 ? 0.383 -10.529 14.425 1.00 90.81 394 PHE A CA 1
ATOM 3193 C C . PHE A 1 394 ? 0.492 -11.191 13.035 1.00 90.81 394 PHE A C 1
ATOM 3195 O O . PHE A 1 394 ? 1.155 -10.647 12.143 1.00 90.81 394 PHE A O 1
ATOM 3202 N N . PRO A 1 395 ? -0.149 -12.354 12.828 1.00 92.69 395 PRO A N 1
ATOM 3203 C CA . PRO A 1 395 ? -0.359 -12.955 11.512 1.00 92.69 395 PRO A CA 1
ATOM 3204 C C . PRO A 1 395 ? -1.745 -12.623 10.926 1.00 92.69 395 PRO A C 1
ATOM 3206 O O . PRO A 1 395 ? -2.668 -12.258 11.652 1.00 92.69 395 PRO A O 1
ATOM 3209 N N . TRP A 1 396 ? -1.916 -12.816 9.616 1.00 91.62 396 TRP A N 1
ATOM 3210 C CA . TRP A 1 396 ? -3.219 -12.822 8.938 1.00 91.62 396 TRP A CA 1
ATOM 3211 C C . TRP A 1 396 ? -3.255 -13.832 7.782 1.00 91.62 396 TRP A C 1
ATOM 3213 O O . TRP A 1 396 ? -2.220 -14.179 7.208 1.00 91.62 396 TRP A O 1
ATOM 3223 N N . SER A 1 397 ? -4.459 -14.279 7.412 1.00 84.69 397 SER A N 1
ATOM 3224 C CA . SER A 1 397 ? -4.710 -15.254 6.335 1.00 84.69 397 SER A CA 1
ATOM 3225 C C . SER A 1 397 ? -5.601 -14.705 5.232 1.00 84.69 397 SER A C 1
ATOM 3227 O O . SER A 1 397 ? -6.676 -14.150 5.565 1.00 84.69 397 SER A O 1
#

Secondary structure (DSSP, 8-state):
-HHHHHHHHHHHHHHHHHHHHHHHHHHHHHHHHHHHHHHHHHHHHHHHHHHHHHHHHHHHHHHHHHHHHHHHHHHHHHHHHHHHHHHHHHHHHHHTTS----------------------PPPP--------------------------------------SEEEEEEEEETTEEEEEEEETTS-EEEEEEETTTEEEEEETTS-EEEEEEETTEEEEEEEE-TTT--EEEEEGGGTEEEEEETTTEEEEEETTTEEEEEETTTTEEEEEEE-TTS-EEEEEEEETTSEEEEEESSSPPEEEE--TT-EE--SGGGTSEEEE-SSTT-EEEE-SSEEEEEETTTEEEEEEPPPTTS-PPEEEEEEETTT--EEEEEE----TTS----EEEEEEE-

Foldseek 3Di:
DVVVVVVVVVVVVVVVVVVVVVVVVVVVVVVVVVVVVVVVVVVVVVVVVVVVVVVVVVVVVVVVVVVVVVVVVVVVVVVVVVVVVVVVVVVVVVVVVPDDDDDDDDDDDDDDDDDDDDDDDDDDDDDDDDDDDDDDDDDDDDDDDDDDDDDDDDDPDDDDPCQWAFDDWDADPQGIWTWIAGPVRWIWIWGQWPQCKIWIQTSQRKIKIFRDDPNDTQWMWIADPVQLKIWIARPVQRWIFIFGFQAWTWIAGPQQWIWIQGLVQRKTKIFGADPVRHGQWMWMDGLVQWIWIDGVVDDIDIDGHDAQDWDDPPPVPQWTKHRHPHSNWIWTHHPQWIWIDDPSFKIWIWGDDDPPDPHFIWIWIAGSNPSKIWIWGWHPDDPPPDDTPIDTRDIGD

pLDDT: mean 74.73, std 21.06, range [27.98, 95.06]

Organism: NCBI:txid1561998